Protein AF-A0A7Y2T700-F1 (afdb_monomer)

Foldseek 3Di:
DDDDDPPDDDDDDDDDDDDDDPPLVVCCVVQVLVSLVVVLVVQLVVLVVVLVVLLVVLLVVLLVLLVVQLVVCVVVVNVVSNVLSVVVNVVCVVAVDQDPDDDPPRDPSVVVSSVVSNVSNLVSLLSSLVSNLVSLVVSLVVLVVVLVVCVVVVVVVSSVVSVVVNVVSVVVNVVRPPNDDDDDDDDDDDDDDPPPPDDPDDPQFFAWKDFLVCLFAIAGSVRHGDPQWGKDWFDPFDQDPSSWTWFDQTKIFTGPRQVVLLVLLLVALKKKKKFKWAAQALCAAPFFFAKFQAAFQFAGQKTFTHHRQWTWIQHDFPQCDRNSPVPIKTADGHDHPDIKIKMWIDHAFDTWIDIQLDTDDMDTDHHGSNVPDRGTIMGQAHDPDGRGGGTITRMMIMTSHGDDPVRRSVRGD

Nearest PDB structures (foldseek):
  5hon-assembly2_B  TM=6.346E-01  e=3.283E-08  Geobacillus stearothermophilus
  5vmr-assembly2_B  TM=6.798E-01  e=6.022E-07  Clostridium botulinum
  2np0-assembly1_A  TM=4.272E-01  e=1.694E-09  Clostridium botulinum
  5vmr-assembly1_A  TM=6.389E-01  e=3.675E-07  Clostridium botulinum
  4kbb-assembly2_B  TM=6.461E-01  e=1.164E-06  Clostridium botulinum

Radius of gyration: 25.64 Å; Cα contacts (8 Å, |Δi|>4): 733; chains: 1; bounding box: 63×54×78 Å

Secondary structure (DSSP, 8-state):
---------------------SHHHHHHHH-HHHHHHHHHHHHHHHHHHHHHHHHHHHHHHHHHHHHHHHHHHHHTT-HHHHHHHHHHHHHHHHH----SSPPTT--HHHHHHHHHHHHHHHHHHHHHHHHHHHHHHHHHHHHHHHHHHHHHTT-HHHHHHHHHHHHHHHHHHHHS--SS--PPPPPPPPPPPS--SS---PPPSEEEEEETTSTT--B-TTSSB-TT-EEEEETT-EE-TTS-EEESS-EEEEET-HHHHHHHHHHHS-EEEEEEEEES-S---S-EEEEEEEEETTEEEEEEEEETTEEEEEE--TTTTTTT-TT-EEEEE--TT--EEEEEEEETTEEEEEETTEEE--------STT----EEEESS-SSS--B--EEEEEEEEESSPPPHHHHHHTT-

Solvent-accessible surface area (backbone atoms only — not comparable to full-atom values): 22282 Å² total; per-residue (Å²): 133,83,83,80,76,87,83,79,80,79,82,83,76,81,91,77,82,88,83,86,74,61,74,59,48,56,37,37,71,80,37,50,61,57,38,52,47,54,55,46,56,50,52,49,52,49,49,53,48,54,46,53,54,50,50,54,51,51,50,52,53,49,54,52,50,39,53,54,48,31,55,50,26,57,76,68,69,37,60,71,61,26,52,49,31,50,53,47,50,52,50,31,75,75,61,79,57,78,75,94,67,84,62,93,86,63,49,67,74,50,50,55,52,51,52,53,50,52,53,52,48,52,51,50,52,48,52,42,42,53,50,49,51,53,52,49,51,52,48,47,52,52,45,52,54,49,30,53,50,29,51,76,72,65,39,55,72,61,23,52,54,30,54,54,50,48,54,51,52,50,53,51,58,71,67,49,71,80,86,62,96,69,92,76,80,80,80,82,82,78,86,80,76,90,83,83,83,79,75,98,60,82,74,65,51,40,59,39,33,39,38,26,92,44,63,95,44,43,20,24,57,85,72,40,75,27,85,76,42,48,82,47,62,33,70,77,21,45,72,44,99,82,24,30,40,37,24,73,56,13,37,32,34,50,43,76,39,42,64,61,54,45,53,41,22,41,70,59,34,13,32,24,43,37,42,30,34,31,40,73,52,47,92,33,60,87,52,7,20,47,44,23,34,18,52,37,100,59,37,33,39,33,32,40,23,32,41,43,46,34,33,34,37,24,51,32,24,72,59,14,49,59,46,0,56,56,63,57,31,62,58,53,77,62,53,66,84,40,82,44,23,30,26,43,28,26,38,65,57,43,48,47,39,32,46,66,56,38,81,47,84,51,72,69,50,52,48,37,28,78,76,57,68,89,42,48,41,24,31,16,13,43,69,74,51,89,28,46,21,48,27,38,37,44,32,40,36,38,27,34,34,52,64,54,69,72,61,40,40,62,67,11,100

Mean predicted aligned error: 16.34 Å

Structure (mmCIF, N/CA/C/O backbone):
data_AF-A0A7Y2T700-F1
#
_entry.id   AF-A0A7Y2T700-F1
#
loop_
_atom_site.group_PDB
_atom_site.id
_atom_site.type_symbol
_atom_site.label_atom_id
_atom_site.label_alt_id
_atom_site.label_comp_id
_atom_site.label_asym_id
_atom_site.label_entity_id
_atom_site.label_seq_id
_atom_site.pdbx_PDB_ins_code
_atom_site.Cartn_x
_atom_site.Cartn_y
_atom_site.Cartn_z
_atom_site.occupancy
_atom_site.B_iso_or_equiv
_atom_site.auth_seq_id
_atom_site.auth_comp_id
_atom_site.auth_asym_id
_atom_site.auth_atom_id
_atom_site.pdbx_PDB_model_num
ATOM 1 N N . MET A 1 1 ? 7.015 4.677 -48.691 1.00 35.81 1 MET A N 1
ATOM 2 C CA . MET A 1 1 ? 7.331 3.637 -47.680 1.00 35.81 1 MET A CA 1
ATOM 3 C C . MET A 1 1 ? 6.207 3.612 -46.652 1.00 35.81 1 MET A C 1
ATOM 5 O O . MET A 1 1 ? 5.742 4.673 -46.265 1.00 35.81 1 MET A O 1
ATOM 9 N N . LYS A 1 2 ? 5.695 2.412 -46.355 1.00 31.52 2 LYS A N 1
ATOM 10 C CA . LYS A 1 2 ? 4.358 2.129 -45.800 1.00 31.52 2 LYS A CA 1
ATOM 11 C C . LYS A 1 2 ? 4.128 2.673 -44.376 1.00 31.52 2 LYS A C 1
ATOM 13 O O . LYS A 1 2 ? 5.044 2.692 -43.561 1.00 31.52 2 LYS A O 1
ATOM 18 N N . ASN A 1 3 ? 2.878 3.084 -44.139 1.00 31.02 3 ASN A N 1
ATOM 19 C CA . ASN A 1 3 ? 2.286 3.618 -42.909 1.00 31.02 3 ASN A CA 1
ATOM 20 C C . ASN A 1 3 ? 2.781 2.934 -41.625 1.00 31.02 3 ASN A C 1
ATOM 22 O O . ASN A 1 3 ? 2.636 1.724 -41.468 1.00 31.02 3 ASN A O 1
ATOM 26 N N . ILE A 1 4 ? 3.293 3.735 -40.688 1.00 34.28 4 ILE A N 1
ATOM 27 C CA . ILE A 1 4 ? 3.477 3.329 -39.290 1.00 34.28 4 ILE A CA 1
ATOM 28 C C . ILE A 1 4 ? 2.066 3.279 -38.679 1.00 34.28 4 ILE A C 1
ATOM 30 O O . ILE A 1 4 ? 1.383 4.305 -38.713 1.00 34.28 4 ILE A O 1
ATOM 34 N N . PRO A 1 5 ? 1.579 2.127 -38.188 1.00 32.28 5 PRO A N 1
ATOM 35 C CA . PRO A 1 5 ? 0.228 2.033 -37.650 1.00 32.28 5 PRO A CA 1
ATOM 36 C C . PRO A 1 5 ? 0.067 2.958 -36.435 1.00 32.28 5 PRO A C 1
ATOM 38 O O . PRO A 1 5 ? 0.958 3.049 -35.591 1.00 32.28 5 PRO A O 1
ATOM 41 N N . ASN A 1 6 ? -1.076 3.650 -36.363 1.00 40.41 6 ASN A N 1
ATOM 42 C CA . ASN A 1 6 ? -1.511 4.439 -35.208 1.00 40.41 6 ASN A CA 1
ATOM 43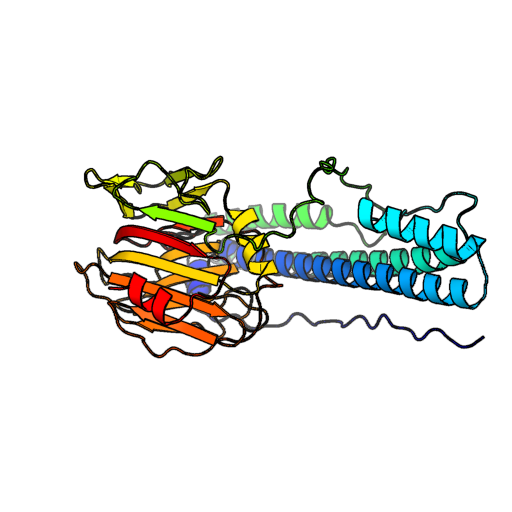 C C . ASN A 1 6 ? -1.571 3.529 -33.967 1.00 40.41 6 ASN A C 1
ATOM 45 O O . ASN A 1 6 ? -2.578 2.873 -33.728 1.00 40.41 6 ASN A O 1
ATOM 49 N N . LEU A 1 7 ? -0.482 3.468 -33.195 1.00 36.38 7 LEU A N 1
ATOM 50 C CA . LEU A 1 7 ? -0.357 2.606 -32.011 1.00 36.38 7 LEU A CA 1
ATOM 51 C C . LEU A 1 7 ? -0.954 3.216 -30.728 1.00 36.38 7 LEU A C 1
ATOM 53 O O . LEU A 1 7 ? -0.954 2.571 -29.683 1.00 36.38 7 LEU A O 1
ATOM 57 N N . PHE A 1 8 ? -1.451 4.453 -30.780 1.00 46.31 8 PHE A N 1
ATOM 58 C CA . PHE A 1 8 ? -1.915 5.194 -29.604 1.00 46.31 8 PHE A CA 1
ATOM 59 C C . PHE A 1 8 ? -3.445 5.207 -29.516 1.00 46.31 8 PHE A C 1
ATOM 61 O O . PHE A 1 8 ? -4.096 6.242 -29.686 1.00 46.31 8 PHE A O 1
ATOM 68 N N . THR A 1 9 ? -4.042 4.046 -29.256 1.00 38.91 9 THR A N 1
ATOM 69 C CA . THR A 1 9 ? -5.476 3.951 -28.954 1.00 38.91 9 THR A CA 1
ATOM 70 C C . THR A 1 9 ? -5.699 4.358 -27.496 1.00 38.91 9 THR A C 1
ATOM 72 O O . THR A 1 9 ? -5.429 3.595 -26.574 1.00 38.91 9 THR A O 1
ATOM 75 N N . PHE A 1 10 ? -6.161 5.590 -27.275 1.00 43.59 10 PHE A N 1
ATOM 76 C CA . PHE A 1 10 ? -6.499 6.097 -25.943 1.00 43.59 10 PHE A CA 1
ATOM 77 C C . PHE A 1 10 ? -7.873 5.572 -25.520 1.00 43.59 10 PHE A C 1
ATOM 79 O O . PHE A 1 10 ? -8.895 5.978 -26.074 1.00 43.59 10 PHE A O 1
ATOM 86 N N . LEU A 1 11 ? -7.894 4.675 -24.535 1.00 33.16 11 LEU A N 1
ATOM 87 C CA . LEU A 1 11 ? -9.120 4.148 -23.944 1.00 33.16 11 LEU A CA 1
ATOM 88 C C . LEU A 1 11 ? -9.760 5.231 -23.056 1.00 33.16 11 LEU A C 1
ATOM 90 O O . LEU A 1 11 ? -9.222 5.582 -22.006 1.00 33.16 11 LEU A O 1
ATOM 94 N N . LEU A 1 12 ? -10.898 5.787 -23.484 1.00 31.33 12 LEU A N 1
ATOM 95 C CA . LEU A 1 12 ? -11.736 6.640 -22.637 1.00 31.33 12 LEU A CA 1
ATOM 96 C C . LEU A 1 12 ? -12.450 5.743 -21.614 1.00 31.33 12 LEU A C 1
ATOM 98 O O . LEU A 1 12 ? -13.404 5.051 -21.966 1.00 31.33 12 LEU A O 1
ATOM 102 N N . LEU A 1 13 ? -12.010 5.746 -20.354 1.00 36.41 13 LEU A N 1
ATOM 103 C CA . LEU A 1 13 ? -12.788 5.136 -19.273 1.00 36.41 13 LEU A CA 1
ATOM 104 C C . LEU A 1 13 ? -13.820 6.141 -18.753 1.00 36.41 13 LEU A C 1
ATOM 106 O O . LEU A 1 13 ? -13.472 7.169 -18.174 1.00 36.41 13 LEU A O 1
ATOM 110 N N . ALA A 1 14 ? -15.102 5.824 -18.937 1.00 30.55 14 ALA A N 1
ATOM 111 C CA . ALA A 1 14 ? -16.186 6.498 -18.241 1.00 30.55 14 ALA A CA 1
ATOM 112 C C . ALA A 1 14 ? -16.151 6.101 -16.756 1.00 30.55 14 ALA A C 1
ATOM 114 O O . ALA A 1 14 ? -16.316 4.932 -16.401 1.00 30.55 14 ALA A O 1
ATOM 115 N N . LEU A 1 15 ? -15.910 7.084 -15.888 1.00 33.97 15 LEU A N 1
ATOM 116 C CA . LEU A 1 15 ? -15.846 6.901 -14.443 1.00 33.97 15 LEU A CA 1
ATOM 117 C C . LEU A 1 15 ? -17.272 6.770 -13.886 1.00 33.97 15 LEU A C 1
ATOM 119 O O . LEU A 1 15 ? -17.917 7.764 -13.561 1.00 33.97 15 LEU A O 1
ATOM 123 N N . SER A 1 16 ? -17.782 5.546 -13.771 1.00 33.31 16 SER A N 1
ATOM 124 C CA . SER A 1 16 ? -18.949 5.281 -12.928 1.00 33.31 16 SER A CA 1
ATOM 125 C C . SER A 1 16 ? -18.706 4.039 -12.081 1.00 33.31 16 SER A C 1
ATOM 127 O O . SER A 1 16 ? -18.422 2.962 -12.599 1.00 33.31 16 SER A O 1
ATOM 129 N N . MET A 1 17 ? -18.791 4.194 -10.759 1.00 37.47 17 MET A N 1
ATOM 130 C CA . MET A 1 17 ? -19.026 3.067 -9.868 1.00 37.47 17 MET A CA 1
ATOM 131 C C . MET A 1 17 ? -19.731 3.517 -8.590 1.00 37.47 17 MET A C 1
ATOM 133 O O . MET A 1 17 ? -19.408 4.542 -7.988 1.00 37.47 17 MET A O 1
ATOM 137 N N . VAL A 1 18 ? -20.718 2.704 -8.232 1.00 34.34 18 VAL A N 1
ATOM 138 C CA . VAL A 1 18 ? -21.601 2.783 -7.071 1.00 34.34 18 VAL A CA 1
ATOM 139 C C . VAL A 1 18 ? -20.804 2.521 -5.791 1.00 34.34 18 VAL A C 1
ATOM 141 O O . VAL A 1 18 ? -20.064 1.540 -5.703 1.00 34.34 18 VAL A O 1
ATOM 144 N N . LEU A 1 19 ? -20.962 3.402 -4.800 1.00 34.34 19 LEU A N 1
ATOM 145 C CA . LEU A 1 19 ? -20.455 3.215 -3.442 1.00 34.34 19 LEU A CA 1
ATOM 146 C C . LEU A 1 19 ? -21.444 2.383 -2.613 1.00 34.34 19 LEU A C 1
ATOM 148 O O . LEU A 1 19 ? -22.626 2.700 -2.552 1.00 34.34 19 LEU A O 1
ATOM 152 N N . THR A 1 20 ? -20.941 1.381 -1.899 1.00 38.50 20 THR A N 1
ATOM 153 C CA . THR A 1 20 ? -21.621 0.725 -0.767 1.00 38.50 20 THR A CA 1
ATOM 154 C C . THR A 1 20 ? -20.822 1.067 0.498 1.00 38.50 20 THR A C 1
ATOM 156 O O . THR A 1 20 ? -19.617 0.836 0.512 1.00 38.50 20 THR A O 1
ATOM 159 N N . GLY A 1 21 ? -21.344 1.615 1.596 1.00 43.59 21 GLY A N 1
ATOM 160 C CA . GLY A 1 21 ? -22.719 1.990 1.935 1.00 43.59 21 GLY A CA 1
ATOM 161 C C . GLY A 1 21 ? -22.919 2.276 3.437 1.00 43.59 21 GLY A C 1
ATOM 162 O O . GLY A 1 21 ? -23.904 2.911 3.775 1.00 43.59 21 GLY A O 1
ATOM 163 N N . LEU A 1 22 ? -22.003 1.883 4.341 1.00 34.09 22 LEU A N 1
ATOM 164 C CA . LEU A 1 22 ? -22.206 2.096 5.791 1.00 34.09 22 LEU A CA 1
ATOM 165 C C . LEU A 1 22 ? -21.377 3.246 6.405 1.00 34.09 22 LEU A C 1
ATOM 167 O O . LEU A 1 22 ? -21.956 4.168 6.963 1.00 34.09 22 LEU A O 1
ATOM 171 N N . SER A 1 23 ? -20.048 3.284 6.245 1.00 43.03 23 SER A N 1
ATOM 172 C CA . SER A 1 23 ? -19.203 4.322 6.889 1.00 43.03 23 SER A CA 1
ATOM 173 C C . SER A 1 23 ? -19.401 5.738 6.328 1.00 43.03 23 SER A C 1
ATOM 175 O O . SER A 1 23 ? -19.264 6.718 7.060 1.00 43.03 23 SER A O 1
ATOM 177 N N . LEU A 1 24 ? -19.721 5.850 5.036 1.00 45.06 24 LEU A N 1
ATOM 178 C CA . LEU A 1 24 ? -20.054 7.127 4.401 1.00 45.06 24 LEU A CA 1
ATOM 179 C C . LEU A 1 24 ? -21.481 7.576 4.703 1.00 45.06 24 LEU A C 1
ATOM 181 O O . LEU A 1 24 ? -21.748 8.765 4.641 1.00 45.06 24 LEU A O 1
ATOM 185 N N . ALA A 1 25 ? -22.388 6.656 5.040 1.00 43.06 25 ALA A N 1
ATOM 186 C CA . ALA A 1 25 ? -23.742 7.011 5.453 1.00 43.06 25 ALA A CA 1
ATOM 187 C C . ALA A 1 25 ? -23.743 7.619 6.864 1.00 43.06 25 ALA A C 1
ATOM 189 O O . ALA A 1 25 ? -24.426 8.608 7.099 1.00 43.06 25 ALA A O 1
ATOM 190 N N . GLU A 1 26 ? -22.916 7.090 7.768 1.00 37.22 26 GLU A N 1
ATOM 191 C CA . GLU A 1 26 ? -22.777 7.578 9.145 1.00 37.22 26 GLU A CA 1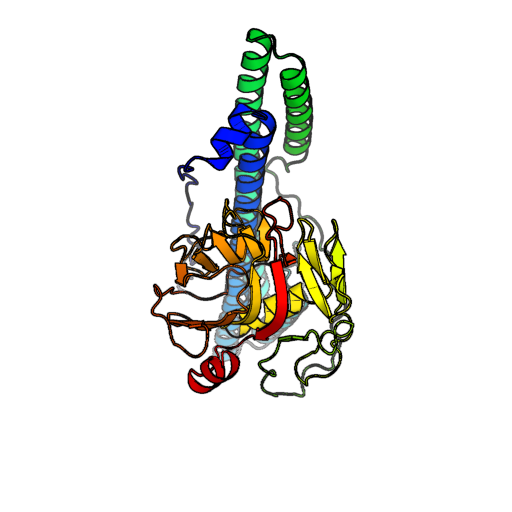
ATOM 192 C C . GLU A 1 26 ? -22.052 8.936 9.211 1.00 37.22 26 GLU A C 1
ATOM 194 O O . GLU A 1 26 ? -22.538 9.881 9.830 1.00 37.22 26 GLU A O 1
ATOM 199 N N . THR A 1 27 ? -20.954 9.102 8.462 1.00 50.44 27 THR A N 1
ATOM 200 C CA . THR A 1 27 ? -20.327 10.426 8.276 1.00 50.44 27 THR A CA 1
ATOM 201 C C . THR A 1 27 ? -21.212 11.385 7.483 1.00 50.44 27 THR A C 1
ATOM 203 O O . THR A 1 27 ? -21.202 12.572 7.783 1.00 50.44 27 THR A O 1
ATOM 206 N N . ALA A 1 28 ? -22.021 10.927 6.520 1.00 57.72 28 ALA A N 1
ATOM 207 C CA . ALA A 1 28 ? -22.990 11.794 5.843 1.00 57.72 28 ALA A CA 1
ATOM 208 C C . ALA A 1 28 ? -24.156 12.219 6.748 1.00 57.72 28 ALA A C 1
ATOM 210 O O . ALA A 1 28 ? -24.723 13.283 6.513 1.00 57.72 28 ALA A O 1
ATOM 211 N N . ALA A 1 29 ? -24.501 11.422 7.763 1.00 59.28 29 ALA A N 1
ATOM 212 C CA . ALA A 1 29 ? -25.548 11.744 8.726 1.00 59.28 29 ALA A CA 1
ATOM 213 C C . ALA A 1 29 ? -25.114 12.835 9.720 1.00 59.28 29 ALA A C 1
ATOM 215 O O . ALA A 1 29 ? -25.907 13.720 10.020 1.00 59.28 29 ALA A O 1
ATOM 216 N N . TYR A 1 30 ? -23.857 12.814 10.184 1.00 56.41 30 TYR A N 1
ATOM 217 C CA . TYR A 1 30 ? -23.351 13.775 11.181 1.00 56.41 30 TYR A CA 1
ATOM 218 C C . TYR A 1 30 ? -22.482 14.903 10.597 1.00 56.41 30 TYR A C 1
ATOM 220 O O . TYR A 1 30 ? -22.437 16.005 11.142 1.00 56.41 30 TYR A O 1
ATOM 228 N N . HIS A 1 31 ? -21.784 14.650 9.487 1.00 66.00 31 HIS A N 1
ATOM 229 C CA . HIS A 1 31 ? -20.853 15.575 8.829 1.00 66.00 31 HIS A CA 1
ATOM 230 C C . HIS A 1 31 ? -20.981 15.517 7.288 1.00 66.00 31 HIS A C 1
ATOM 232 O O . HIS A 1 31 ? -20.025 15.176 6.579 1.00 66.00 31 HIS A O 1
ATOM 238 N N . PRO A 1 32 ? -22.143 15.893 6.723 1.00 71.50 32 PRO A N 1
ATOM 239 C CA . PRO A 1 32 ? -22.455 15.748 5.299 1.00 71.50 32 PRO A CA 1
ATOM 240 C C . PRO A 1 32 ? -21.469 16.455 4.357 1.00 71.50 32 PRO A C 1
ATOM 242 O O . PRO A 1 32 ? -21.209 15.967 3.257 1.00 71.50 32 PRO A O 1
ATOM 245 N N . ALA A 1 33 ? -20.874 17.577 4.770 1.00 70.25 33 ALA A N 1
ATOM 246 C CA . ALA A 1 33 ? -19.853 18.265 3.975 1.00 70.25 33 ALA A CA 1
ATOM 247 C C . ALA A 1 33 ? -18.531 17.478 3.903 1.00 70.25 33 ALA A C 1
ATOM 249 O O . ALA A 1 33 ? -17.897 17.426 2.848 1.00 70.25 33 ALA A O 1
ATOM 250 N N . GLN A 1 34 ? -18.146 16.835 5.008 1.00 69.25 34 GLN A N 1
ATOM 251 C CA . GLN A 1 34 ? -16.917 16.052 5.119 1.00 69.25 34 GLN A CA 1
ATOM 252 C C . GLN A 1 34 ? -17.005 14.772 4.278 1.00 69.25 34 GLN A C 1
ATOM 254 O O . GLN A 1 34 ? -16.110 14.503 3.482 1.00 69.25 34 GLN A O 1
ATOM 259 N N . ALA A 1 35 ? -18.127 14.050 4.348 1.00 65.50 35 ALA A N 1
ATOM 260 C CA . ALA A 1 35 ? -18.344 12.856 3.528 1.00 65.50 35 ALA A CA 1
ATOM 261 C C . ALA A 1 35 ? -18.262 13.161 2.017 1.00 65.50 35 ALA A C 1
ATOM 263 O O . ALA A 1 35 ? -17.646 12.425 1.245 1.00 65.50 35 ALA A O 1
ATOM 264 N N . ARG A 1 36 ? -18.837 14.290 1.573 1.00 79.69 36 ARG A N 1
ATOM 265 C CA . ARG A 1 36 ? -18.756 14.726 0.166 1.00 79.69 36 ARG A CA 1
ATOM 266 C C . ARG A 1 36 ? -17.341 15.104 -0.247 1.00 79.69 36 ARG A C 1
ATOM 268 O O . ARG A 1 36 ? -16.932 14.794 -1.365 1.00 79.69 36 ARG A O 1
ATOM 275 N N . LYS A 1 37 ? -16.600 15.755 0.650 1.00 74.31 37 LYS A N 1
ATOM 276 C CA . LYS A 1 37 ? -15.197 16.108 0.436 1.00 74.31 37 LYS A CA 1
ATOM 277 C C . LYS A 1 37 ? -14.329 14.874 0.221 1.00 74.31 37 LYS A C 1
ATOM 279 O O . LYS A 1 37 ? -13.568 14.830 -0.737 1.00 74.31 37 LYS A O 1
ATOM 284 N N . GLU A 1 38 ? -14.488 13.854 1.054 1.00 66.00 38 GLU A N 1
ATOM 285 C CA . GLU A 1 38 ? -13.719 12.609 0.948 1.00 66.00 38 GLU A CA 1
ATOM 286 C C . GLU A 1 38 ? -13.964 11.894 -0.387 1.00 66.00 38 GLU A C 1
ATOM 288 O O . GLU A 1 38 ? -13.022 11.436 -1.037 1.00 66.00 38 GLU A O 1
ATOM 293 N N . ILE A 1 39 ? -15.218 11.862 -0.852 1.00 68.94 39 ILE A N 1
ATOM 294 C CA . ILE A 1 39 ? -15.564 11.311 -2.170 1.00 68.94 39 ILE A CA 1
ATOM 295 C C . ILE A 1 39 ? -14.919 12.134 -3.294 1.00 68.94 39 ILE A C 1
ATOM 297 O O . ILE A 1 39 ? -14.407 11.569 -4.263 1.00 68.94 39 ILE A O 1
ATOM 301 N N . TYR A 1 40 ? -14.939 13.461 -3.183 1.00 74.75 40 TYR A N 1
ATOM 302 C CA . TYR A 1 40 ? -14.322 14.351 -4.161 1.00 74.75 40 TYR A CA 1
ATOM 303 C C . TYR A 1 40 ? -12.798 14.165 -4.235 1.00 74.75 40 TYR A C 1
ATOM 305 O O . TYR A 1 40 ? -12.261 13.948 -5.323 1.00 74.75 40 TYR A O 1
ATOM 313 N N . GLU A 1 41 ? -12.106 14.164 -3.094 1.00 68.62 41 GLU A N 1
ATOM 314 C CA . GLU A 1 41 ? -10.655 13.958 -3.014 1.00 68.62 41 GLU A CA 1
ATOM 315 C C . GLU A 1 41 ? -10.239 12.579 -3.551 1.00 68.62 41 GLU A C 1
ATOM 317 O O . GLU A 1 41 ? -9.228 12.466 -4.253 1.00 68.62 41 GLU A O 1
ATOM 322 N N . LEU A 1 42 ? -11.047 11.539 -3.306 1.00 60.31 42 LEU A N 1
ATOM 323 C CA . LEU A 1 42 ? -10.851 10.209 -3.888 1.00 60.31 42 LEU A CA 1
ATOM 324 C C . LEU A 1 42 ? -10.889 10.264 -5.421 1.00 60.31 42 LEU A C 1
ATOM 326 O O . LEU A 1 42 ? -9.994 9.734 -6.080 1.00 60.31 42 LEU A O 1
ATOM 330 N N . ARG A 1 43 ? -11.906 10.916 -5.999 1.00 66.19 43 ARG A N 1
ATOM 331 C CA . ARG A 1 43 ? -12.065 11.011 -7.459 1.00 66.19 43 ARG A CA 1
ATOM 332 C C . ARG A 1 43 ? -10.957 11.842 -8.107 1.00 66.19 43 ARG A C 1
ATOM 334 O O . ARG A 1 43 ? -10.475 11.469 -9.174 1.00 66.19 43 ARG A O 1
ATOM 341 N N . ILE A 1 44 ? -10.518 12.924 -7.460 1.00 72.56 44 ILE A N 1
ATOM 342 C CA . ILE A 1 44 ? -9.364 13.717 -7.909 1.00 72.56 44 ILE A CA 1
ATOM 343 C C . ILE A 1 44 ? -8.089 12.865 -7.903 1.00 72.56 44 ILE A C 1
ATOM 345 O O . ILE A 1 44 ? -7.392 12.794 -8.912 1.00 72.56 44 ILE A O 1
ATOM 349 N N . THR A 1 45 ? -7.836 12.134 -6.816 1.00 57.19 45 THR A N 1
ATOM 350 C CA . THR A 1 45 ? -6.671 11.241 -6.697 1.00 57.19 45 THR A CA 1
ATOM 351 C C . THR A 1 45 ? -6.686 10.126 -7.750 1.00 57.19 45 THR A C 1
ATOM 353 O O . THR A 1 45 ? -5.641 9.756 -8.289 1.00 57.19 45 THR A O 1
ATOM 356 N N . GLN A 1 46 ? -7.863 9.580 -8.072 1.00 57.69 46 GLN A N 1
ATOM 357 C CA . GLN A 1 46 ? -8.025 8.597 -9.148 1.00 57.69 46 GLN A CA 1
ATOM 358 C C . GLN A 1 46 ? -7.700 9.199 -10.519 1.00 57.69 46 GLN A C 1
ATOM 360 O O . GLN A 1 46 ? -6.964 8.582 -11.287 1.00 57.69 46 GLN A O 1
ATOM 365 N N . ALA A 1 47 ? -8.195 10.405 -10.810 1.00 62.50 47 ALA A N 1
ATOM 366 C CA . ALA A 1 47 ? -7.885 11.109 -12.053 1.00 62.50 47 ALA A CA 1
ATOM 367 C C . ALA A 1 47 ? -6.377 11.394 -12.194 1.00 62.50 47 ALA A C 1
ATOM 369 O O . ALA A 1 47 ? -5.813 11.175 -13.266 1.00 62.50 47 ALA A O 1
ATOM 370 N N . ASP A 1 48 ? -5.708 11.799 -11.109 1.00 61.56 48 ASP A N 1
ATOM 371 C CA . ASP A 1 48 ? -4.252 11.992 -11.082 1.00 61.56 48 ASP A CA 1
ATOM 372 C C . ASP A 1 48 ? -3.480 10.683 -11.291 1.00 61.56 48 ASP A C 1
ATOM 374 O O . ASP A 1 48 ? -2.478 10.660 -12.004 1.00 61.56 48 ASP A O 1
ATOM 378 N N . SER A 1 49 ? -3.955 9.574 -10.716 1.00 55.25 49 SER A N 1
ATOM 379 C CA . SER A 1 49 ? -3.335 8.259 -10.911 1.00 55.25 49 SER A CA 1
ATOM 380 C C . SER A 1 49 ? -3.433 7.786 -12.356 1.00 55.25 49 SER A C 1
ATOM 382 O O . SER A 1 49 ? -2.440 7.323 -12.903 1.00 55.25 49 SER A O 1
ATOM 384 N N . LEU A 1 50 ? -4.609 7.920 -12.976 1.00 62.12 50 LEU A N 1
ATOM 385 C CA . LEU A 1 50 ? -4.811 7.539 -14.376 1.00 62.12 50 LEU A CA 1
ATOM 386 C C . LEU A 1 50 ? -3.896 8.342 -15.302 1.00 62.12 50 LEU A C 1
ATOM 388 O O . LEU A 1 50 ? -3.346 7.798 -16.255 1.00 62.12 50 LEU A O 1
ATOM 392 N N . TYR A 1 51 ? -3.704 9.625 -15.003 1.00 72.75 51 TYR A N 1
ATOM 393 C CA . TYR A 1 51 ? -2.760 10.462 -15.727 1.00 72.75 51 TYR A CA 1
ATOM 394 C C . TYR A 1 51 ? -1.306 9.996 -15.550 1.00 72.75 51 TYR A C 1
ATOM 396 O O . TYR A 1 51 ? -0.582 9.879 -16.538 1.00 72.75 51 TYR A O 1
ATOM 404 N N . ALA A 1 52 ? -0.878 9.680 -14.324 1.00 55.69 52 ALA A N 1
ATOM 405 C CA . ALA A 1 52 ? 0.467 9.160 -14.074 1.00 55.69 52 ALA A CA 1
ATOM 406 C C . ALA A 1 52 ? 0.721 7.833 -14.818 1.00 55.69 52 ALA A C 1
ATOM 408 O O . ALA A 1 52 ? 1.755 7.689 -15.472 1.00 55.69 52 ALA A O 1
ATOM 409 N N . ASP A 1 53 ? -0.250 6.913 -14.807 1.00 60.00 53 ASP A N 1
ATOM 410 C CA . ASP A 1 53 ? -0.172 5.641 -15.535 1.00 60.00 53 ASP A CA 1
ATOM 411 C C . ASP A 1 53 ? -0.060 5.871 -17.055 1.00 60.00 53 ASP A C 1
ATOM 413 O O . ASP A 1 53 ? 0.734 5.219 -17.740 1.00 60.00 53 ASP A O 1
ATOM 417 N N . GLN A 1 54 ? -0.815 6.837 -17.596 1.00 71.62 54 GLN A N 1
ATOM 418 C CA . GLN A 1 54 ? -0.716 7.236 -19.003 1.00 71.62 54 GLN A CA 1
ATOM 419 C C . GLN A 1 54 ? 0.679 7.771 -19.354 1.00 71.62 54 GLN A C 1
ATOM 421 O O . GLN A 1 54 ? 1.200 7.431 -20.418 1.00 71.62 54 GLN A O 1
ATOM 426 N N . LEU A 1 55 ? 1.304 8.568 -18.480 1.00 71.62 55 LEU A N 1
ATOM 427 C CA . LEU A 1 55 ? 2.662 9.072 -18.705 1.00 71.62 55 LEU A CA 1
ATOM 428 C C . LEU A 1 55 ? 3.714 7.958 -18.668 1.00 71.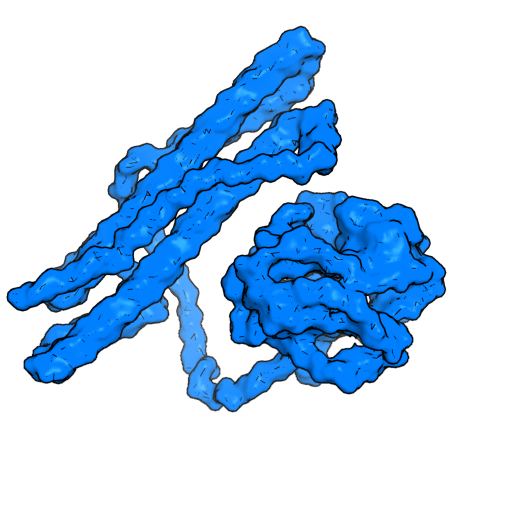62 55 LEU A C 1
ATOM 430 O O . LEU A 1 55 ? 4.636 7.971 -19.483 1.00 71.62 55 LEU A O 1
ATOM 434 N N . GLU A 1 56 ? 3.571 6.976 -17.777 1.00 64.94 56 GLU A N 1
ATOM 435 C CA . GLU A 1 56 ? 4.486 5.831 -17.700 1.00 64.94 56 GLU A CA 1
ATOM 436 C C . GLU A 1 56 ? 4.377 4.933 -18.943 1.00 64.94 56 GLU A C 1
ATOM 438 O O . GLU A 1 56 ? 5.381 4.464 -19.488 1.00 64.94 56 GLU A O 1
ATOM 443 N N . VAL A 1 57 ? 3.155 4.695 -19.429 1.00 71.44 57 VAL A N 1
ATOM 444 C CA . VAL A 1 57 ? 2.931 3.984 -20.697 1.00 71.44 57 VAL A CA 1
ATOM 445 C C . VAL A 1 57 ? 3.543 4.764 -21.859 1.00 71.44 57 VAL A C 1
ATOM 447 O O . VAL A 1 57 ? 4.262 4.180 -22.670 1.00 71.44 57 VAL A O 1
ATOM 450 N N . LEU A 1 58 ? 3.326 6.080 -21.906 1.00 76.94 58 LEU A N 1
ATOM 451 C CA . LEU A 1 58 ? 3.870 6.945 -22.948 1.00 76.94 58 LEU A CA 1
ATOM 452 C C . LEU A 1 58 ? 5.410 6.959 -22.943 1.00 76.94 58 LEU A C 1
ATOM 454 O O . LEU A 1 58 ? 6.022 6.902 -24.009 1.00 76.94 58 LEU A O 1
ATOM 458 N N . ALA A 1 59 ? 6.043 6.982 -21.767 1.00 73.56 59 ALA A N 1
ATOM 459 C CA . ALA A 1 59 ? 7.496 6.886 -21.623 1.00 73.56 59 ALA A CA 1
ATOM 460 C C . ALA A 1 59 ? 8.036 5.551 -22.156 1.00 73.56 59 ALA A C 1
ATOM 462 O O . ALA A 1 59 ? 8.966 5.540 -22.960 1.00 73.56 59 ALA A O 1
ATOM 463 N N . ARG A 1 60 ? 7.405 4.424 -21.800 1.00 74.38 60 ARG A N 1
ATOM 464 C CA . ARG A 1 60 ? 7.787 3.098 -22.318 1.00 74.38 60 ARG A CA 1
ATOM 465 C C . ARG A 1 60 ? 7.630 2.996 -23.832 1.00 74.38 60 ARG A C 1
ATOM 467 O O . ARG A 1 60 ? 8.497 2.448 -24.509 1.00 74.38 60 ARG A O 1
ATOM 474 N N . GLN A 1 61 ? 6.541 3.543 -24.369 1.00 78.56 61 GLN A N 1
ATOM 475 C CA . GLN A 1 61 ? 6.305 3.595 -25.811 1.00 78.56 61 GLN A CA 1
ATOM 476 C C . GLN A 1 61 ? 7.357 4.448 -26.526 1.00 78.56 61 GLN A C 1
ATOM 478 O O . GLN A 1 61 ? 7.796 4.081 -27.613 1.00 78.56 61 GLN A O 1
ATOM 483 N N . TYR A 1 62 ? 7.802 5.545 -25.910 1.00 89.50 62 TYR A N 1
ATOM 484 C CA . TYR A 1 62 ? 8.863 6.391 -26.449 1.00 89.50 62 TYR A CA 1
ATOM 485 C C . TYR A 1 62 ? 10.208 5.666 -26.520 1.00 89.50 62 TYR A C 1
ATOM 487 O O . TYR A 1 62 ? 10.809 5.617 -27.592 1.00 89.50 62 TYR A O 1
ATOM 495 N N . THR A 1 63 ? 10.637 5.035 -25.423 1.00 81.69 63 THR A N 1
ATOM 496 C CA . THR A 1 63 ? 11.868 4.229 -25.377 1.00 81.69 63 THR A CA 1
ATOM 497 C C . THR A 1 63 ? 11.822 3.095 -26.403 1.00 81.69 63 THR A C 1
ATOM 499 O O . THR A 1 63 ? 12.741 2.950 -27.203 1.00 81.69 63 THR A O 1
ATOM 502 N N . SER A 1 64 ? 10.708 2.360 -26.478 1.00 81.06 64 SER A N 1
ATOM 503 C CA . SER A 1 64 ? 10.533 1.285 -27.464 1.00 81.06 64 SER A CA 1
ATOM 504 C C . SER A 1 64 ? 10.578 1.794 -28.912 1.00 81.06 64 SER A C 1
ATOM 506 O O . SER A 1 64 ? 11.170 1.149 -29.780 1.00 81.06 64 SER A O 1
ATOM 508 N N . ALA A 1 65 ? 9.997 2.965 -29.188 1.00 87.06 65 ALA A N 1
ATOM 509 C CA . ALA A 1 65 ? 10.048 3.577 -30.511 1.00 87.06 65 ALA A CA 1
ATOM 510 C C . ALA A 1 65 ? 11.464 4.052 -30.880 1.00 87.06 65 ALA A C 1
ATOM 512 O O . ALA A 1 65 ? 11.862 3.923 -32.041 1.00 87.06 65 ALA A O 1
ATOM 513 N N . LEU A 1 66 ? 12.233 4.562 -29.912 1.00 91.00 66 LEU A N 1
ATOM 514 C CA . LEU A 1 66 ? 13.648 4.894 -30.091 1.00 91.00 66 LEU A CA 1
ATOM 515 C C . LEU A 1 66 ? 14.470 3.637 -30.404 1.00 91.00 66 LEU A C 1
ATOM 517 O O . LEU A 1 66 ? 15.171 3.625 -31.413 1.00 91.00 66 LEU A O 1
ATOM 521 N N . ASP A 1 67 ? 14.323 2.561 -29.628 1.00 89.75 67 ASP A N 1
ATOM 522 C CA . ASP A 1 67 ? 15.031 1.291 -29.859 1.00 89.75 67 ASP A CA 1
ATOM 523 C C . ASP A 1 67 ? 14.710 0.690 -31.234 1.00 89.75 67 ASP A C 1
ATOM 525 O O . ASP A 1 67 ? 15.610 0.325 -31.997 1.00 89.75 67 ASP A O 1
ATOM 529 N N . GLY A 1 68 ? 13.425 0.644 -31.600 1.00 88.19 68 GLY A N 1
ATOM 530 C CA . GLY A 1 68 ? 12.991 0.154 -32.909 1.00 88.19 68 GLY A CA 1
ATOM 531 C C . GLY A 1 68 ? 13.528 1.005 -34.063 1.00 88.19 68 GLY A C 1
ATOM 532 O O . GLY A 1 68 ? 13.949 0.473 -35.093 1.00 88.19 68 GLY A O 1
ATOM 533 N N . THR A 1 69 ? 13.575 2.328 -33.882 1.00 95.56 69 THR A N 1
ATOM 534 C CA . THR A 1 69 ? 14.149 3.247 -34.873 1.00 95.56 69 THR A CA 1
ATOM 535 C C . THR A 1 69 ? 15.662 3.059 -34.986 1.00 95.56 69 THR A C 1
ATOM 537 O O . THR A 1 69 ? 16.178 3.005 -36.099 1.00 95.56 69 THR A O 1
ATOM 540 N N . ALA A 1 70 ? 16.377 2.889 -33.872 1.00 93.50 70 ALA A N 1
ATOM 541 C CA . ALA A 1 70 ? 17.809 2.601 -33.875 1.00 93.50 70 ALA A CA 1
ATOM 542 C C . ALA A 1 70 ? 18.118 1.297 -34.630 1.00 93.50 70 ALA A C 1
ATOM 544 O O . ALA A 1 70 ? 18.975 1.287 -35.514 1.00 93.50 70 ALA A O 1
ATOM 545 N N . ALA A 1 71 ? 17.378 0.218 -34.357 1.00 93.19 71 ALA A N 1
ATOM 546 C CA . ALA A 1 71 ? 17.550 -1.059 -35.049 1.00 93.19 71 ALA A CA 1
ATOM 547 C C . ALA A 1 71 ? 17.313 -0.941 -36.568 1.00 93.19 71 ALA A C 1
ATOM 549 O O . ALA A 1 71 ? 18.068 -1.504 -37.366 1.00 93.19 71 ALA A O 1
ATOM 550 N N . LEU A 1 72 ? 16.298 -0.172 -36.980 1.00 95.12 72 LEU A N 1
ATOM 551 C CA . LEU A 1 72 ? 16.014 0.091 -38.392 1.00 95.12 72 LEU A CA 1
ATOM 552 C C . LEU A 1 72 ? 17.162 0.849 -39.073 1.00 95.12 72 LEU A C 1
ATOM 554 O O . LEU A 1 72 ? 17.618 0.433 -40.138 1.00 95.12 72 LEU A O 1
ATOM 558 N N . LEU A 1 73 ? 17.637 1.933 -38.454 1.00 96.25 73 LEU A N 1
ATOM 559 C CA . LEU A 1 73 ? 18.721 2.766 -38.985 1.00 96.25 73 LEU A CA 1
ATOM 560 C C . LEU A 1 73 ? 20.031 1.979 -39.087 1.00 96.25 73 LEU A C 1
ATOM 562 O O . LEU A 1 73 ? 20.735 2.085 -40.089 1.00 96.25 73 LEU A O 1
ATOM 566 N N . GLN A 1 74 ? 20.318 1.126 -38.099 1.00 95.56 74 GLN A N 1
ATOM 567 C CA . GLN A 1 74 ? 21.466 0.224 -38.127 1.00 95.56 74 GLN A CA 1
ATOM 568 C C . GLN A 1 74 ? 21.385 -0.755 -39.305 1.00 95.56 74 GLN A C 1
ATOM 570 O O . GLN A 1 74 ? 22.352 -0.893 -40.050 1.00 95.56 74 GLN A O 1
ATOM 575 N N . LYS A 1 75 ? 20.226 -1.391 -39.521 1.00 96.31 75 LYS A N 1
ATOM 576 C CA . LYS A 1 75 ? 20.013 -2.303 -40.658 1.00 96.31 75 LYS A CA 1
ATOM 577 C C . LYS A 1 75 ? 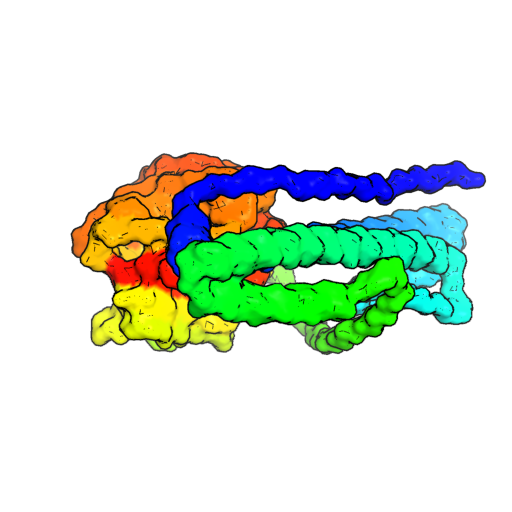20.168 -1.600 -42.013 1.00 96.31 75 LYS A C 1
ATOM 579 O O . LYS A 1 75 ? 20.564 -2.233 -42.985 1.00 96.31 75 LYS A O 1
ATOM 584 N N . GLN A 1 76 ? 19.841 -0.312 -42.078 1.00 96.50 76 GLN A N 1
ATOM 585 C CA . GLN A 1 76 ? 19.940 0.511 -43.286 1.00 96.50 76 GLN A CA 1
ATOM 586 C C . GLN A 1 76 ? 21.314 1.178 -43.468 1.00 96.50 76 GLN A C 1
ATOM 588 O O . GLN A 1 76 ? 21.504 1.886 -44.452 1.00 96.50 76 GLN A O 1
ATOM 593 N N . GLY A 1 77 ? 22.260 0.991 -42.540 1.00 96.00 77 GLY A N 1
ATOM 594 C CA . GLY A 1 77 ? 23.579 1.630 -42.601 1.00 96.00 77 GLY A CA 1
ATOM 595 C C . GLY A 1 77 ? 23.559 3.150 -42.376 1.00 96.00 77 GLY A C 1
ATOM 596 O O . GLY A 1 77 ? 24.499 3.839 -42.760 1.00 96.00 77 GLY A O 1
ATOM 597 N N . GLN A 1 78 ? 22.506 3.698 -41.762 1.00 96.81 78 GLN A N 1
ATOM 598 C CA . GLN A 1 78 ? 22.349 5.140 -41.535 1.00 96.81 78 GLN A CA 1
ATOM 599 C C . GLN A 1 78 ? 22.990 5.571 -40.205 1.00 96.81 78 GLN A C 1
ATOM 601 O O . GLN A 1 78 ? 22.307 5.716 -39.187 1.00 96.81 78 GLN A O 1
ATOM 606 N N . LEU A 1 79 ? 24.313 5.769 -40.219 1.00 94.44 79 LEU A N 1
ATOM 607 C CA . LEU A 1 79 ? 25.126 6.040 -39.023 1.00 94.44 79 LEU A CA 1
ATOM 608 C C . LEU A 1 79 ? 24.699 7.304 -38.257 1.00 94.44 79 LEU A C 1
ATOM 610 O O . LEU A 1 79 ? 24.456 7.223 -37.055 1.00 94.44 79 LEU A O 1
ATOM 614 N N . GLU A 1 80 ? 24.552 8.441 -38.939 1.00 95.88 80 GLU A N 1
ATOM 615 C CA . GLU A 1 80 ? 24.197 9.724 -38.305 1.00 95.88 80 GLU A CA 1
ATOM 616 C C . GLU A 1 80 ? 22.867 9.647 -37.544 1.00 95.88 80 GLU A C 1
ATOM 618 O O . GLU A 1 80 ? 22.757 10.038 -36.378 1.00 95.88 80 GLU A O 1
ATOM 623 N N . GLY A 1 81 ? 21.852 9.047 -38.170 1.00 94.50 81 GLY A N 1
ATOM 624 C CA . GLY A 1 81 ? 20.561 8.837 -37.527 1.00 94.50 81 GLY A CA 1
ATOM 625 C C . GLY A 1 81 ? 20.650 7.892 -36.328 1.00 94.50 81 GLY A C 1
ATOM 626 O O . GLY A 1 81 ? 19.999 8.134 -35.311 1.00 94.50 81 GLY A O 1
ATOM 627 N N . LEU A 1 82 ? 21.443 6.820 -36.433 1.00 97.12 82 LEU A N 1
ATOM 628 C CA . LEU A 1 82 ? 21.639 5.856 -35.350 1.00 97.12 82 LEU A CA 1
ATOM 629 C C . LEU A 1 82 ? 22.288 6.513 -34.125 1.00 97.12 82 LEU A C 1
ATOM 631 O O . LEU A 1 82 ? 21.819 6.304 -33.003 1.00 97.12 82 LEU A O 1
ATOM 635 N N . LEU A 1 83 ? 23.335 7.317 -34.332 1.00 96.25 83 LEU A N 1
ATOM 636 C CA . LEU A 1 83 ? 24.009 8.051 -33.260 1.00 96.25 83 LEU A CA 1
ATOM 637 C C . LEU A 1 83 ? 23.052 9.033 -32.578 1.00 96.25 83 LEU A C 1
ATOM 639 O O . LEU A 1 83 ? 22.966 9.045 -31.349 1.00 96.25 83 LEU A O 1
ATOM 643 N N . ALA A 1 84 ? 22.268 9.782 -33.358 1.00 96.50 84 ALA A N 1
ATOM 644 C CA . ALA A 1 84 ? 21.292 10.725 -32.819 1.00 96.50 84 ALA A CA 1
ATOM 645 C C . ALA A 1 84 ? 20.202 10.039 -31.974 1.00 96.50 84 ALA A C 1
ATOM 647 O O . ALA A 1 84 ? 19.862 10.517 -30.892 1.00 96.50 84 ALA A O 1
ATOM 648 N N . VAL A 1 85 ? 19.668 8.899 -32.431 1.00 95.94 85 VAL A N 1
ATOM 649 C CA . VAL A 1 85 ? 18.645 8.145 -31.685 1.00 95.94 85 VAL A CA 1
ATOM 650 C C . VAL A 1 85 ? 19.221 7.528 -30.408 1.00 95.94 85 VAL A C 1
ATOM 652 O O . VAL A 1 85 ? 18.572 7.588 -29.366 1.00 95.94 85 VAL A O 1
ATOM 655 N N . LYS A 1 86 ? 20.449 6.994 -30.439 1.00 94.31 86 LYS A N 1
ATOM 656 C CA . LYS A 1 86 ? 21.117 6.477 -29.231 1.00 94.31 86 LYS A CA 1
ATOM 657 C C . LYS A 1 86 ? 21.419 7.577 -28.212 1.00 94.31 86 LYS A C 1
ATOM 659 O O . LYS A 1 86 ? 21.252 7.352 -27.015 1.00 94.31 86 LYS A O 1
ATOM 664 N N . ALA A 1 87 ? 21.827 8.760 -28.671 1.00 95.00 87 ALA A N 1
ATOM 665 C CA . ALA A 1 87 ? 22.018 9.919 -27.803 1.00 95.00 87 ALA A CA 1
ATOM 666 C C . ALA A 1 87 ? 20.699 10.342 -27.139 1.00 95.00 87 ALA A C 1
ATOM 668 O O . ALA A 1 87 ? 20.675 10.625 -25.942 1.00 95.00 87 ALA A O 1
ATOM 669 N N . GLU A 1 88 ? 19.590 10.318 -27.884 1.00 94.56 88 GLU A N 1
ATOM 670 C CA . GLU A 1 88 ? 18.267 10.603 -27.330 1.00 94.56 88 GLU A CA 1
ATOM 671 C C . GLU A 1 88 ? 17.809 9.548 -26.320 1.00 94.56 88 GLU A C 1
ATOM 673 O O . GLU A 1 88 ? 17.280 9.915 -25.274 1.00 94.56 88 GLU A O 1
ATOM 678 N N . LEU A 1 89 ? 18.033 8.261 -26.598 1.00 88.56 89 LEU A N 1
ATOM 679 C CA . LEU A 1 89 ? 17.725 7.169 -25.673 1.00 88.56 89 LEU A CA 1
ATOM 680 C C . LEU A 1 89 ? 18.476 7.344 -24.348 1.00 88.56 89 LEU A C 1
ATOM 682 O O . LEU A 1 89 ? 17.871 7.287 -23.280 1.00 88.56 89 LEU A O 1
ATOM 686 N N . LYS A 1 90 ? 19.782 7.634 -24.422 1.00 87.94 90 LYS A N 1
ATOM 687 C CA . LYS A 1 90 ? 20.607 7.933 -23.247 1.00 87.94 90 LYS A CA 1
ATOM 688 C C . LYS A 1 90 ? 20.049 9.131 -22.475 1.00 87.94 90 LYS A C 1
ATOM 690 O O . LYS A 1 90 ? 19.760 9.010 -21.289 1.00 87.94 90 LYS A O 1
ATOM 695 N N . ARG A 1 91 ? 19.819 10.255 -23.161 1.00 92.81 91 ARG A N 1
ATOM 696 C CA . ARG A 1 91 ? 19.279 11.478 -22.552 1.00 92.81 91 ARG A CA 1
ATOM 697 C C . ARG A 1 91 ? 17.924 11.231 -21.886 1.00 92.81 91 ARG A C 1
ATOM 699 O O . ARG A 1 91 ? 17.680 11.728 -20.791 1.00 92.81 91 ARG A O 1
ATOM 706 N N . PHE A 1 92 ? 17.022 10.501 -22.539 1.00 85.25 92 PHE A N 1
ATOM 707 C CA . PHE A 1 92 ? 15.700 10.211 -21.991 1.00 85.25 92 PHE A CA 1
ATOM 708 C C . PHE A 1 92 ? 15.781 9.293 -20.769 1.00 85.25 92 PHE A C 1
ATOM 710 O O . PHE A 1 92 ? 15.101 9.565 -19.791 1.00 85.25 92 PHE A O 1
ATOM 717 N N . ASN A 1 93 ? 16.652 8.283 -20.769 1.00 76.44 93 ASN A N 1
ATOM 718 C CA . ASN A 1 93 ? 16.857 7.426 -19.596 1.00 76.44 93 ASN A CA 1
ATOM 719 C C . ASN A 1 93 ? 17.471 8.182 -18.403 1.00 76.44 93 ASN A C 1
ATOM 721 O O . ASN A 1 93 ? 17.225 7.817 -17.261 1.00 76.44 93 ASN A O 1
ATOM 725 N N . GLU A 1 94 ? 18.257 9.231 -18.655 1.00 76.62 94 GLU A N 1
ATOM 726 C CA . GLU A 1 94 ? 18.850 10.069 -17.601 1.00 76.62 94 GLU A CA 1
ATOM 727 C C . GLU A 1 94 ? 17.881 11.130 -17.061 1.00 76.62 94 GLU A C 1
ATOM 729 O O . GLU A 1 94 ? 17.942 11.491 -15.889 1.00 76.62 94 GLU A O 1
ATOM 734 N N . THR A 1 95 ? 17.010 11.670 -17.916 1.00 80.31 95 THR A N 1
ATOM 735 C CA . THR A 1 95 ? 16.194 12.854 -17.585 1.00 80.31 95 THR A CA 1
ATOM 736 C C . THR A 1 95 ? 14.700 12.583 -17.480 1.00 80.31 95 THR A C 1
ATOM 738 O O . THR A 1 95 ? 13.970 13.469 -17.043 1.00 80.31 95 THR A O 1
ATOM 741 N N . GLU A 1 96 ? 14.233 11.428 -17.959 1.00 77.94 96 GLU A N 1
ATOM 742 C CA . GLU A 1 96 ? 12.827 10.998 -18.045 1.00 77.94 96 GLU A CA 1
ATOM 743 C C . GLU A 1 96 ? 11.875 12.044 -18.658 1.00 77.94 96 GLU A C 1
ATOM 745 O O . GLU A 1 96 ? 10.662 12.055 -18.439 1.00 77.94 96 GLU A O 1
ATOM 750 N N . THR A 1 97 ? 12.419 12.960 -19.457 1.00 79.31 97 THR A N 1
ATOM 751 C CA . THR A 1 97 ? 11.683 14.094 -20.017 1.00 79.31 97 THR A CA 1
ATOM 752 C C . THR A 1 97 ? 11.995 14.256 -21.490 1.00 79.31 97 THR A C 1
ATOM 754 O O . 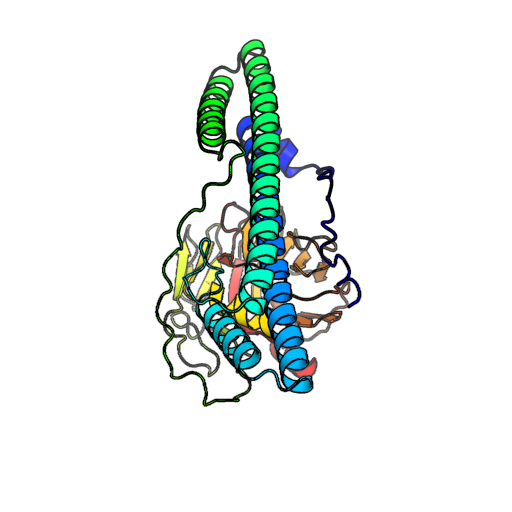THR A 1 97 ? 13.094 13.955 -21.955 1.00 79.31 97 THR A O 1
ATOM 757 N N . VAL A 1 98 ? 11.024 14.752 -22.254 1.00 85.88 98 VAL A N 1
ATOM 758 C CA . VAL A 1 98 ? 11.222 15.152 -23.649 1.00 85.88 98 VAL A CA 1
ATOM 759 C C . VAL A 1 98 ? 11.201 16.678 -23.729 1.00 85.88 98 VAL A C 1
ATOM 761 O O . VAL A 1 98 ? 10.290 17.293 -23.171 1.00 85.88 98 VAL A O 1
ATOM 764 N N . PRO A 1 99 ? 12.183 17.312 -24.396 1.00 85.44 99 PRO A N 1
ATOM 765 C CA . PRO A 1 99 ? 12.209 18.756 -24.556 1.00 85.44 99 PRO A CA 1
ATOM 766 C C . PRO A 1 99 ? 10.946 19.272 -25.248 1.00 85.44 99 PRO A C 1
ATOM 768 O O . PRO A 1 99 ? 10.522 18.748 -26.280 1.00 85.44 99 PRO A O 1
ATOM 771 N N . ALA A 1 100 ? 10.373 20.346 -24.703 1.00 75.50 100 ALA A N 1
ATOM 772 C CA . ALA A 1 100 ? 9.233 21.030 -25.313 1.00 75.50 100 ALA A CA 1
ATOM 773 C C . ALA A 1 100 ? 9.618 21.757 -26.616 1.00 75.50 100 ALA A C 1
ATOM 775 O O . ALA A 1 100 ? 8.782 21.940 -27.497 1.00 75.50 100 ALA A O 1
ATOM 776 N N . LYS A 1 101 ? 10.889 22.161 -26.740 1.00 79.19 101 LYS A N 1
ATOM 777 C CA . LYS A 1 101 ? 11.479 22.756 -27.942 1.00 79.19 101 LYS A CA 1
ATOM 778 C C . LYS A 1 101 ? 12.690 21.934 -28.367 1.00 79.19 101 LYS A C 1
ATOM 780 O O . LYS A 1 101 ? 13.461 21.490 -27.520 1.00 79.19 101 LYS A O 1
ATOM 785 N N . ASN A 1 102 ? 12.848 21.740 -29.670 1.00 78.44 102 ASN A N 1
ATOM 786 C CA . ASN A 1 102 ? 14.008 21.060 -30.236 1.00 78.44 102 ASN A CA 1
ATOM 787 C C . ASN A 1 102 ? 15.111 22.076 -30.536 1.00 78.44 102 ASN A C 1
ATOM 789 O O . ASN A 1 102 ? 14.806 23.196 -30.937 1.00 78.44 102 ASN A O 1
ATOM 793 N N . SER A 1 103 ? 16.369 21.687 -30.336 1.00 76.81 103 SER A N 1
ATOM 794 C CA . SER A 1 103 ? 17.525 22.496 -30.720 1.00 76.81 103 SER A CA 1
ATOM 795 C C . SER A 1 103 ? 17.801 22.375 -32.216 1.00 76.81 103 SER A C 1
ATOM 797 O O . SER A 1 103 ? 17.516 21.331 -32.825 1.00 76.81 103 SER A O 1
ATOM 799 N N . ASP A 1 104 ? 18.421 23.408 -32.780 1.00 62.75 104 ASP A N 1
ATOM 800 C CA . ASP A 1 104 ? 18.942 23.381 -34.143 1.00 62.75 104 ASP A CA 1
ATOM 801 C C . ASP A 1 104 ? 19.933 22.214 -34.290 1.00 62.75 104 ASP A C 1
ATOM 803 O O . ASP A 1 104 ? 20.738 21.942 -33.398 1.00 62.75 104 ASP A O 1
ATOM 807 N N . GLY A 1 105 ? 19.803 21.446 -35.376 1.00 73.75 105 GLY A N 1
ATOM 808 C CA . GLY A 1 105 ? 20.601 20.236 -35.612 1.00 73.75 105 GLY A CA 1
ATOM 809 C C . GLY A 1 105 ? 20.037 18.931 -35.029 1.00 73.75 105 GLY A C 1
ATOM 810 O O . GLY A 1 105 ? 20.659 17.882 -35.186 1.00 73.75 105 GLY A O 1
ATOM 811 N N . THR A 1 106 ? 18.852 18.930 -34.401 1.00 85.44 106 THR A N 1
ATOM 812 C CA . THR A 1 106 ? 18.200 17.663 -34.004 1.00 85.44 106 THR A CA 1
ATOM 813 C C . THR A 1 106 ? 17.883 16.820 -35.249 1.00 85.44 106 THR A C 1
ATOM 815 O O . THR A 1 106 ? 17.149 17.262 -36.132 1.00 85.44 106 THR A O 1
ATOM 818 N N . HIS A 1 107 ? 18.389 15.585 -35.312 1.00 94.25 107 HIS A N 1
ATOM 819 C CA . HIS A 1 107 ? 18.171 14.701 -36.461 1.00 94.25 107 HIS A CA 1
ATOM 820 C C . HIS A 1 107 ? 16.675 14.403 -36.695 1.00 94.25 107 HIS A C 1
ATOM 822 O O . HIS A 1 107 ? 15.913 14.195 -35.745 1.00 94.25 107 HIS A O 1
ATOM 828 N N . ALA A 1 108 ? 16.259 14.300 -37.964 1.00 92.38 108 ALA A N 1
ATOM 829 C CA . ALA A 1 108 ? 14.855 14.154 -38.370 1.00 92.38 108 ALA A CA 1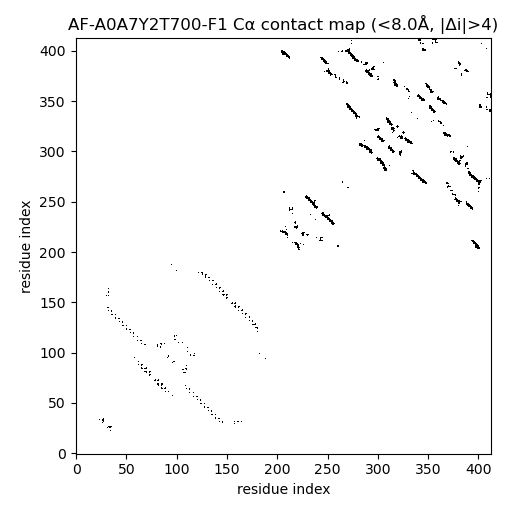
ATOM 830 C C . ALA A 1 108 ? 14.121 12.983 -37.683 1.00 92.38 108 ALA A C 1
ATOM 832 O O . ALA A 1 108 ? 12.964 13.121 -37.278 1.00 92.38 108 ALA A O 1
ATOM 833 N N . SER A 1 109 ? 14.798 11.845 -37.491 1.00 90.38 109 SER A N 1
ATOM 834 C CA . SER A 1 109 ? 14.238 10.677 -36.790 1.00 90.38 109 SER A CA 1
ATOM 835 C C . SER A 1 109 ? 13.881 10.975 -35.328 1.00 90.38 109 SER A C 1
ATOM 837 O O . SER A 1 109 ? 12.822 10.562 -34.862 1.00 90.38 109 SER A O 1
ATOM 839 N N . VAL A 1 110 ? 14.724 11.733 -34.617 1.00 94.50 110 VAL A N 1
ATOM 840 C CA . VAL A 1 110 ? 14.479 12.134 -33.220 1.00 94.50 110 VAL A CA 1
ATOM 841 C C . VAL A 1 110 ? 13.384 13.195 -33.157 1.00 94.50 110 VAL A C 1
ATOM 843 O O . VAL A 1 110 ? 12.474 13.079 -32.339 1.00 94.50 110 VAL A O 1
ATOM 846 N N . LEU A 1 111 ? 13.412 14.183 -34.062 1.00 92.94 111 LEU A N 1
ATOM 847 C CA . LEU A 1 111 ? 12.366 15.208 -34.167 1.00 92.94 111 LEU A CA 1
ATOM 848 C C . LEU A 1 111 ? 10.976 14.583 -34.295 1.00 92.94 111 LEU A C 1
ATOM 850 O O . LEU A 1 111 ? 10.060 14.950 -33.559 1.00 92.94 111 LEU A O 1
ATOM 854 N N . LYS A 1 112 ? 10.824 13.605 -35.194 1.00 90.88 112 LYS A N 1
ATOM 855 C CA . LYS A 1 112 ? 9.548 12.919 -35.412 1.00 90.88 112 LYS A CA 1
ATOM 856 C C . LYS A 1 112 ? 9.039 12.235 -34.140 1.00 90.88 112 LYS A C 1
ATOM 858 O O . LYS A 1 112 ? 7.868 12.388 -33.801 1.00 90.88 112 LYS A O 1
ATOM 863 N N . LEU A 1 113 ? 9.906 11.511 -33.431 1.00 93.12 113 LEU A N 1
ATOM 864 C CA . LEU A 1 113 ? 9.535 10.803 -32.203 1.00 93.12 113 LEU A CA 1
ATOM 865 C C . LEU A 1 113 ? 9.179 11.773 -31.069 1.00 93.12 113 LEU A C 1
ATOM 867 O O . LEU A 1 113 ? 8.156 11.584 -30.408 1.00 93.12 113 LEU A O 1
ATOM 871 N N . ARG A 1 114 ? 9.960 12.845 -30.879 1.00 94.50 114 ARG A N 1
ATOM 872 C CA . ARG A 1 114 ? 9.672 13.880 -29.873 1.00 94.50 114 ARG A CA 1
ATOM 873 C C . ARG A 1 114 ? 8.336 14.568 -30.125 1.00 94.50 114 ARG A C 1
ATOM 875 O O . ARG A 1 114 ? 7.570 14.772 -29.187 1.00 94.50 114 ARG A O 1
ATOM 882 N N . THR A 1 115 ? 8.025 14.886 -31.383 1.00 91.75 115 THR A N 1
ATOM 883 C CA . THR A 1 115 ? 6.736 15.483 -31.762 1.00 91.75 115 THR A CA 1
ATOM 884 C C . THR A 1 115 ? 5.567 14.583 -31.368 1.00 91.75 115 THR A C 1
ATOM 886 O O . THR A 1 115 ? 4.622 15.058 -30.742 1.00 91.75 115 THR A O 1
ATOM 889 N N . ILE A 1 116 ? 5.650 13.282 -31.662 1.00 87.38 116 ILE A N 1
ATOM 890 C CA . ILE A 1 116 ? 4.602 12.311 -31.309 1.00 87.38 116 ILE A CA 1
ATOM 891 C C . ILE A 1 116 ? 4.433 12.209 -29.786 1.00 87.38 116 ILE A C 1
ATOM 893 O O . ILE A 1 116 ? 3.304 12.240 -29.287 1.00 87.38 116 ILE A O 1
ATOM 897 N N . TYR A 1 117 ? 5.540 12.128 -29.041 1.00 90.06 117 TYR A N 1
ATOM 898 C CA . TYR A 1 117 ? 5.508 12.091 -27.578 1.00 90.06 117 TYR A CA 1
ATOM 899 C C . TYR A 1 117 ? 4.857 13.351 -26.998 1.00 90.06 117 TYR A C 1
ATOM 901 O O . TYR A 1 117 ? 3.915 13.255 -26.213 1.00 90.06 117 TYR A O 1
ATOM 909 N N . ASN A 1 118 ? 5.310 14.534 -27.419 1.00 91.50 118 ASN A N 1
ATOM 910 C CA . ASN A 1 118 ? 4.823 15.810 -26.897 1.00 91.50 118 ASN A CA 1
ATOM 911 C C . ASN A 1 118 ? 3.337 16.032 -27.216 1.00 91.50 118 ASN A C 1
ATOM 913 O O . ASN A 1 118 ? 2.596 16.501 -26.355 1.00 91.50 118 ASN A O 1
ATOM 917 N N . GLN A 1 119 ? 2.874 15.648 -28.411 1.00 88.75 119 GLN A N 1
ATOM 918 C CA . GLN A 1 119 ? 1.450 15.692 -28.763 1.00 88.75 119 GLN A CA 1
ATOM 919 C C . GLN A 1 119 ? 0.615 14.750 -27.887 1.00 88.75 119 GLN A C 1
ATOM 921 O O . GLN A 1 119 ? -0.448 15.133 -27.394 1.00 88.75 119 GLN A O 1
ATOM 926 N N . SER A 1 120 ? 1.103 13.530 -27.658 1.00 84.50 120 SER A N 1
ATOM 927 C CA . SER A 1 120 ? 0.423 12.540 -26.815 1.00 84.50 120 SER A CA 1
ATOM 928 C C . SER A 1 120 ? 0.358 12.991 -25.354 1.00 84.50 120 SER A C 1
ATOM 930 O O . SER A 1 120 ? -0.690 12.875 -24.719 1.00 84.50 120 SER A O 1
ATOM 932 N N . ARG A 1 121 ? 1.443 13.582 -24.842 1.00 86.50 121 ARG A N 1
ATOM 933 C CA . ARG A 1 121 ? 1.504 14.167 -23.500 1.00 86.50 121 ARG A CA 1
ATOM 934 C C . ARG A 1 121 ? 0.540 15.341 -23.351 1.00 86.50 121 ARG A C 1
ATOM 936 O O . ARG A 1 121 ? -0.257 15.341 -22.423 1.00 86.50 121 ARG A O 1
ATOM 943 N N . ALA A 1 122 ? 0.527 16.273 -24.305 1.00 87.31 122 ALA A N 1
ATOM 944 C CA . ALA A 1 122 ? -0.402 17.403 -24.291 1.00 87.31 122 ALA A CA 1
ATOM 945 C C . ALA A 1 122 ? -1.874 16.949 -24.293 1.00 87.31 122 ALA A C 1
ATOM 947 O O . ALA A 1 122 ? -2.720 17.555 -23.634 1.00 87.31 122 ALA A O 1
ATOM 948 N N . LYS A 1 123 ? -2.191 15.853 -24.995 1.00 85.75 123 LYS A N 1
ATOM 949 C CA . LYS A 1 123 ? -3.528 15.248 -24.963 1.00 85.75 123 LYS A CA 1
ATOM 950 C C . LYS A 1 123 ? -3.864 14.667 -23.585 1.00 85.75 123 LYS A C 1
ATOM 952 O O . LYS A 1 123 ? -4.970 14.903 -23.101 1.00 85.75 123 LYS A O 1
ATOM 957 N N . ALA A 1 124 ? -2.935 13.947 -22.955 1.00 77.56 124 ALA A N 1
ATOM 958 C CA . ALA A 1 124 ? -3.109 13.426 -21.597 1.00 77.56 124 ALA A CA 1
ATOM 959 C C . ALA A 1 124 ? -3.290 14.565 -20.573 1.00 77.56 124 ALA A C 1
ATOM 961 O O . ALA A 1 124 ? -4.197 14.513 -19.740 1.00 77.56 124 ALA A O 1
ATOM 962 N N . ASP A 1 125 ? -2.507 15.642 -20.696 1.00 82.56 125 ASP A N 1
ATOM 963 C CA . ASP A 1 125 ? -2.625 16.849 -19.868 1.00 82.56 125 ASP A CA 1
ATOM 964 C C . ASP A 1 125 ? -4.021 17.480 -19.997 1.00 82.56 125 ASP A C 1
ATOM 966 O O . ASP A 1 125 ? -4.674 17.786 -18.995 1.00 82.56 125 ASP A O 1
ATOM 970 N N . ALA A 1 126 ? -4.521 17.624 -21.230 1.00 84.88 126 ALA A N 1
ATOM 971 C CA . ALA A 1 126 ? -5.854 18.157 -21.494 1.00 84.88 126 ALA A CA 1
ATOM 972 C C . ALA A 1 126 ? -6.964 17.259 -20.920 1.00 84.88 126 ALA A C 1
ATOM 974 O O . ALA A 1 126 ? -7.926 17.762 -20.338 1.00 84.88 126 ALA A O 1
ATOM 975 N N . GLN A 1 127 ? -6.829 15.933 -21.036 1.00 81.00 127 GLN A N 1
ATOM 976 C CA . GLN A 1 127 ? -7.782 14.971 -20.471 1.00 81.00 127 GLN A CA 1
ATOM 977 C C . GLN A 1 127 ? -7.814 15.018 -18.941 1.00 81.00 127 GLN A C 1
ATOM 979 O O . GLN A 1 127 ? -8.900 15.008 -18.351 1.00 81.00 127 GLN A O 1
ATOM 984 N N . ARG A 1 128 ? -6.647 15.121 -18.293 1.00 83.19 128 ARG A N 1
ATOM 985 C CA . ARG A 1 128 ? -6.548 15.320 -16.843 1.00 83.19 128 ARG A CA 1
ATOM 986 C C . ARG A 1 128 ? -7.244 16.611 -16.425 1.00 83.19 128 ARG A C 1
ATOM 988 O O . ARG A 1 128 ? -8.094 16.573 -15.539 1.00 83.19 128 ARG A O 1
ATOM 995 N N . GLY A 1 129 ? -6.935 17.724 -17.094 1.00 82.06 129 GLY A N 1
ATOM 996 C CA . GLY A 1 129 ? -7.553 19.023 -16.822 1.00 82.06 129 GLY A CA 1
ATOM 997 C C . GLY A 1 129 ? -9.078 18.971 -16.930 1.00 82.06 129 GLY A C 1
ATOM 998 O O . GLY A 1 129 ? -9.774 19.321 -15.981 1.00 82.06 129 GLY A O 1
ATOM 999 N N . GLN A 1 130 ? -9.608 18.431 -18.033 1.00 85.31 130 GLN A N 1
ATOM 1000 C CA . GLN A 1 130 ? -11.054 18.256 -18.223 1.00 85.31 130 GLN A CA 1
ATOM 1001 C C . GLN A 1 130 ? -11.691 17.380 -17.138 1.00 85.31 130 GLN A C 1
ATOM 1003 O O . GLN A 1 130 ? -12.788 17.684 -16.666 1.00 85.31 130 GLN A O 1
ATOM 1008 N N . SER A 1 131 ? -11.020 16.298 -16.741 1.00 78.38 131 SER A N 1
ATOM 1009 C CA . SER A 1 131 ? -11.509 15.400 -15.691 1.00 78.38 131 SER A CA 1
ATOM 1010 C C . SER A 1 131 ? -11.582 16.118 -14.345 1.00 78.38 131 SER A C 1
ATOM 1012 O O . SER A 1 131 ? -12.619 16.069 -13.686 1.00 78.38 131 SER A O 1
ATOM 1014 N N . MET A 1 132 ? -10.528 16.852 -13.972 1.00 82.00 132 MET A N 1
ATOM 1015 C CA . MET A 1 132 ? -10.502 17.651 -12.746 1.00 82.00 132 MET A CA 1
ATOM 1016 C C . MET A 1 132 ? -11.599 18.715 -12.748 1.00 82.00 132 MET A C 1
ATOM 1018 O O . MET A 1 132 ? -12.362 18.790 -11.790 1.00 82.00 132 MET A O 1
ATOM 1022 N N . THR A 1 133 ? -11.761 19.462 -13.844 1.00 86.94 133 THR A N 1
ATOM 1023 C CA . THR A 1 133 ? -12.820 20.475 -13.963 1.00 86.94 133 THR A CA 1
ATOM 1024 C C . THR A 1 133 ? -14.208 19.871 -13.756 1.00 86.94 133 THR A C 1
ATOM 1026 O O . THR A 1 133 ? -14.981 20.394 -12.956 1.00 86.94 133 THR A O 1
ATOM 1029 N N . LYS A 1 134 ? -14.526 18.750 -14.417 1.00 86.50 134 LYS A N 1
ATOM 1030 C CA . LYS A 1 134 ? -15.835 18.088 -14.273 1.00 86.50 134 LYS A CA 1
ATOM 1031 C C . LYS A 1 134 ? -16.079 17.593 -12.848 1.00 86.50 134 LYS A C 1
ATOM 1033 O O . LYS A 1 134 ? -17.180 17.752 -12.322 1.00 86.50 134 LYS A O 1
ATOM 1038 N N . LEU A 1 135 ? -15.061 17.012 -12.213 1.00 82.69 135 LEU A N 1
ATOM 1039 C CA . LEU A 1 135 ? -15.155 16.533 -10.834 1.00 82.69 135 LEU A CA 1
ATOM 1040 C C . LEU A 1 135 ? -15.408 17.681 -9.856 1.00 82.69 135 LEU A C 1
ATOM 1042 O O . LEU A 1 135 ? -16.289 17.571 -9.005 1.00 82.69 135 LEU A O 1
ATOM 1046 N N . THR A 1 136 ? -14.686 18.793 -10.001 1.00 87.12 136 THR A N 1
ATOM 1047 C CA . THR A 1 136 ? -14.855 19.967 -9.139 1.00 87.12 136 THR A CA 1
ATOM 1048 C C . THR A 1 136 ? -16.190 20.668 -9.382 1.00 87.12 136 THR A C 1
ATOM 1050 O O . THR A 1 136 ? -16.832 21.079 -8.420 1.00 87.12 136 THR A O 1
ATOM 1053 N N . GLN A 1 137 ? -16.668 20.744 -10.629 1.00 91.75 137 GLN A N 1
ATOM 1054 C CA . GLN A 1 137 ? -18.009 21.255 -10.945 1.00 91.75 137 GLN A CA 1
ATOM 1055 C C . GLN A 1 137 ? -19.109 20.420 -10.281 1.00 91.75 137 GLN A C 1
ATOM 1057 O O . GLN A 1 137 ? -19.994 20.978 -9.634 1.00 91.75 137 GLN A O 1
ATOM 1062 N N . SER A 1 138 ? -19.031 19.088 -10.386 1.00 84.38 138 SER A N 1
ATOM 1063 C CA . SER A 1 138 ? -19.978 18.185 -9.720 1.00 84.38 138 SER A CA 1
ATOM 1064 C C . SER A 1 138 ? -19.944 18.356 -8.202 1.00 84.38 138 SER A C 1
ATOM 1066 O O . SER A 1 138 ? -20.992 18.390 -7.566 1.00 84.38 138 SER A O 1
ATOM 1068 N N . TYR A 1 139 ? -18.753 18.499 -7.621 1.00 91.88 139 TYR A N 1
ATOM 1069 C CA . TYR A 1 139 ? -18.601 18.696 -6.184 1.00 91.88 139 TY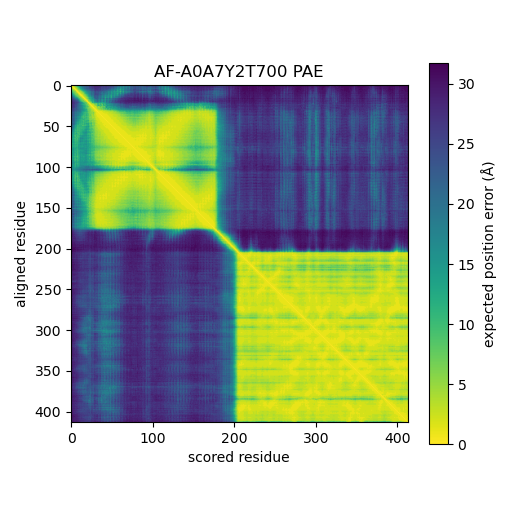R A CA 1
ATOM 1070 C C . TYR A 1 139 ? -19.190 20.030 -5.709 1.00 91.88 139 TYR A C 1
ATOM 1072 O O . TYR A 1 139 ? -19.902 20.073 -4.709 1.00 91.88 139 TYR A O 1
ATOM 1080 N N . LEU A 1 140 ? -18.959 21.113 -6.454 1.00 94.19 140 LEU A N 1
ATOM 1081 C CA . LEU A 1 140 ? -19.541 22.423 -6.161 1.00 94.19 140 LEU A CA 1
ATOM 1082 C C . LEU A 1 140 ? -21.071 22.413 -6.249 1.00 94.19 140 LEU A C 1
ATOM 1084 O O . LEU A 1 140 ? -21.724 23.015 -5.397 1.00 94.19 140 LEU A O 1
ATOM 1088 N N . ALA A 1 141 ? -21.643 21.716 -7.235 1.00 92.56 141 ALA A N 1
ATOM 1089 C CA . ALA A 1 141 ? -23.090 21.549 -7.347 1.00 92.56 141 ALA A CA 1
ATOM 1090 C C . ALA A 1 141 ? -23.669 20.799 -6.133 1.00 92.56 141 ALA A C 1
ATOM 1092 O O . ALA A 1 141 ? -24.640 21.260 -5.529 1.00 92.56 141 ALA A O 1
ATOM 1093 N N . ASP A 1 142 ? -23.025 19.702 -5.723 1.00 87.81 142 ASP A N 1
ATOM 1094 C CA . ASP A 1 142 ? -23.420 18.918 -4.548 1.00 87.81 142 ASP A CA 1
ATOM 1095 C C . ASP A 1 142 ? -23.352 19.738 -3.251 1.00 87.81 142 ASP A C 1
ATOM 1097 O O . ASP A 1 142 ? -24.265 19.675 -2.423 1.00 87.81 142 ASP A O 1
ATOM 1101 N N . LEU A 1 143 ? -22.285 20.522 -3.064 1.00 92.56 143 LEU A N 1
ATOM 1102 C CA . LEU A 1 143 ? -22.150 21.410 -1.908 1.00 92.56 143 LEU A CA 1
ATOM 1103 C C . LEU A 1 143 ? -23.193 22.531 -1.928 1.00 92.56 143 LEU A C 1
ATOM 1105 O O . LEU A 1 143 ? -23.747 22.852 -0.881 1.00 92.56 143 LEU A O 1
ATOM 1109 N N . GLY A 1 144 ? -23.505 23.098 -3.096 1.00 93.12 144 GLY A N 1
ATOM 1110 C CA . GLY A 1 144 ? -24.550 24.113 -3.233 1.00 93.12 144 GLY A CA 1
ATOM 1111 C C . GLY A 1 144 ? -25.933 23.584 -2.841 1.00 93.12 144 GLY A C 1
ATOM 1112 O O . GLY A 1 144 ? -26.654 24.232 -2.079 1.00 93.12 144 GLY A O 1
ATOM 1113 N N . ALA A 1 145 ? -26.278 22.374 -3.293 1.00 93.19 145 ALA A N 1
ATOM 1114 C CA . ALA A 1 145 ? -27.516 21.702 -2.902 1.00 93.19 145 ALA A CA 1
ATOM 1115 C C . ALA A 1 145 ? -27.560 21.416 -1.391 1.00 93.19 145 ALA A C 1
ATOM 1117 O O . ALA A 1 145 ? -28.575 21.670 -0.740 1.00 93.19 145 ALA A O 1
ATOM 1118 N N . LEU A 1 146 ? -26.445 20.946 -0.820 1.00 91.81 146 LEU A N 1
ATOM 1119 C CA . LEU A 1 146 ? -26.330 20.679 0.613 1.00 91.81 146 LEU A CA 1
ATOM 1120 C C . LEU A 1 146 ? -26.452 21.959 1.451 1.00 91.81 146 LEU A C 1
ATOM 1122 O O . LEU A 1 146 ? -27.171 21.966 2.446 1.00 91.81 146 LEU A O 1
ATOM 1126 N N . GLN A 1 147 ? -25.792 23.046 1.045 1.00 92.56 147 GLN A N 1
ATOM 1127 C CA . GLN A 1 147 ? -25.863 24.330 1.741 1.00 92.56 147 GLN A CA 1
ATOM 1128 C C . GLN A 1 147 ? -27.303 24.853 1.777 1.00 92.56 147 GLN A C 1
ATOM 1130 O O . GLN A 1 147 ? -27.771 25.273 2.836 1.00 92.56 147 GLN A O 1
ATOM 1135 N N . LYS A 1 148 ? -28.015 24.799 0.639 1.00 94.50 148 LYS A N 1
ATOM 1136 C CA . LYS A 1 148 ? -29.430 25.189 0.553 1.00 94.50 148 LYS A CA 1
ATOM 1137 C C . LYS A 1 148 ? -30.287 24.378 1.525 1.00 94.50 148 LYS A C 1
ATOM 1139 O O . LYS A 1 148 ? -31.036 24.979 2.287 1.00 94.50 148 LYS A O 1
ATOM 1144 N N . LYS A 1 149 ? -30.132 23.050 1.528 1.00 93.12 149 LYS A N 1
ATOM 1145 C CA . LYS A 1 149 ? -30.875 22.152 2.421 1.00 93.12 149 LYS A CA 1
ATOM 1146 C C . LYS A 1 149 ? -30.628 22.485 3.897 1.00 93.12 149 LYS A C 1
ATOM 1148 O O . LYS A 1 149 ? -31.570 22.782 4.612 1.00 93.12 149 LYS A O 1
ATOM 1153 N N . LEU A 1 150 ? -29.367 22.544 4.326 1.00 91.62 150 LEU A N 1
ATOM 1154 C CA . LEU A 1 150 ? -29.016 22.836 5.724 1.00 91.62 150 LEU A CA 1
ATOM 1155 C C . LEU A 1 150 ? -29.506 24.215 6.184 1.00 91.62 150 LEU A C 1
ATOM 1157 O O . LEU A 1 150 ? -29.829 24.401 7.349 1.00 91.62 150 LEU A O 1
ATOM 1161 N N . THR A 1 151 ? -29.589 25.184 5.268 1.00 93.12 151 THR A N 1
ATOM 1162 C CA . THR A 1 151 ? -30.139 26.512 5.577 1.00 93.12 151 THR A CA 1
ATOM 1163 C C . THR A 1 151 ? -31.653 26.447 5.797 1.00 93.12 151 THR A C 1
ATOM 1165 O O . THR A 1 151 ? -32.156 27.083 6.717 1.00 93.12 151 THR A O 1
ATOM 1168 N N . GLN A 1 152 ? -32.374 25.673 4.977 1.00 95.19 152 GLN A N 1
ATOM 1169 C CA . GLN A 1 152 ? -33.816 25.443 5.135 1.00 95.19 152 GLN A CA 1
ATOM 1170 C C . GLN A 1 152 ? -34.133 24.668 6.420 1.00 95.19 152 GLN A C 1
ATOM 1172 O O . GLN A 1 152 ? -35.117 24.981 7.082 1.00 95.19 152 GLN A O 1
ATOM 1177 N N . ASP A 1 153 ? -33.266 23.725 6.790 1.00 92.81 153 ASP A N 1
ATOM 1178 C CA . ASP A 1 153 ? -33.399 22.892 7.989 1.00 92.81 153 ASP A CA 1
ATOM 1179 C C . ASP A 1 153 ? -32.979 23.635 9.284 1.00 92.81 153 ASP A C 1
ATOM 1181 O O . ASP A 1 153 ? -33.074 23.085 10.377 1.00 92.81 153 ASP A O 1
ATOM 1185 N N . GLY A 1 154 ? -32.515 24.891 9.192 1.00 92.81 154 GLY A N 1
ATOM 1186 C CA . GLY A 1 154 ? -32.071 25.692 10.343 1.00 92.81 154 GLY A CA 1
ATOM 1187 C C . GLY A 1 154 ? -30.683 25.321 10.890 1.00 92.81 154 GLY A C 1
ATOM 1188 O O . GLY A 1 154 ? -30.241 25.876 11.896 1.00 92.81 154 GLY A O 1
ATOM 1189 N N . GLU A 1 155 ? -29.950 24.433 10.217 1.00 90.00 155 GLU A N 1
ATOM 1190 C CA . GLU A 1 155 ? -28.624 23.948 10.615 1.00 90.00 155 GLU A CA 1
ATOM 1191 C C . GLU A 1 155 ? -27.492 24.917 10.214 1.00 90.00 155 GLU A C 1
ATOM 1193 O O . GLU A 1 155 ? -26.613 24.621 9.393 1.00 90.00 155 GLU A O 1
ATOM 1198 N N . LEU A 1 156 ? -27.502 26.114 10.808 1.00 88.56 156 LEU A N 1
ATOM 1199 C CA . LEU A 1 156 ? -26.633 27.230 10.414 1.00 88.56 156 LEU A CA 1
ATOM 1200 C C . LEU A 1 156 ? -25.129 26.932 10.542 1.00 88.56 156 LEU A C 1
ATOM 1202 O O . LEU A 1 156 ? -24.351 27.315 9.664 1.00 88.56 156 LEU A O 1
ATOM 1206 N N . GLU A 1 157 ? -24.696 26.220 11.586 1.00 83.38 157 GLU A N 1
ATOM 1207 C CA . GLU A 1 157 ? -23.279 25.864 11.755 1.00 83.38 157 GLU A CA 1
ATOM 1208 C C . GLU A 1 157 ? -22.777 24.935 10.642 1.00 83.38 157 GLU A C 1
ATOM 1210 O O . GLU A 1 157 ? -21.674 25.113 10.114 1.00 83.38 157 GLU A O 1
ATOM 1215 N N . GLN A 1 158 ? -23.595 23.959 10.243 1.00 81.56 158 GLN A N 1
ATOM 1216 C CA . GLN A 1 158 ? -23.257 23.045 9.156 1.00 81.56 158 GLN A CA 1
ATOM 1217 C C . GLN A 1 158 ? -23.255 23.779 7.811 1.00 81.56 158 GLN A C 1
ATOM 1219 O O . GLN A 1 158 ? -22.338 23.595 7.005 1.00 81.56 158 GLN A O 1
ATOM 1224 N N . ALA A 1 159 ? -24.216 24.681 7.591 1.00 88.62 159 ALA A N 1
ATOM 1225 C CA . ALA A 1 159 ? -24.271 25.519 6.396 1.00 88.62 159 ALA A CA 1
ATOM 1226 C C . ALA A 1 159 ? -23.024 26.419 6.250 1.00 88.62 159 ALA A C 1
ATOM 1228 O O . ALA A 1 159 ? -22.482 26.552 5.149 1.00 88.62 159 ALA A O 1
ATOM 1229 N N . LEU A 1 160 ? -22.504 26.982 7.350 1.00 86.81 160 LEU A N 1
ATOM 1230 C CA . LEU A 1 160 ? -21.259 27.765 7.349 1.00 86.81 160 LEU A CA 1
ATOM 1231 C C . LEU A 1 160 ? -20.018 26.916 7.021 1.00 86.81 160 LEU A C 1
ATOM 1233 O O . LEU A 1 160 ? -19.129 27.370 6.286 1.00 86.81 160 LEU A O 1
ATOM 1237 N N . ARG A 1 161 ? -19.961 25.666 7.499 1.00 83.62 161 ARG A N 1
ATOM 1238 C CA . ARG A 1 161 ? -18.898 24.714 7.122 1.00 83.62 161 ARG A CA 1
ATOM 1239 C C . ARG A 1 161 ? -18.931 24.417 5.624 1.00 83.62 161 ARG A C 1
ATOM 1241 O O . ARG A 1 161 ? -17.887 24.448 4.973 1.00 83.62 161 ARG A O 1
ATOM 1248 N N . VAL A 1 162 ? -20.122 24.214 5.059 1.00 89.19 162 VAL A N 1
ATOM 1249 C CA . VAL A 1 162 ? -20.301 23.981 3.616 1.00 89.19 162 VAL A CA 1
ATOM 1250 C C . VAL A 1 162 ? -19.864 25.206 2.815 1.00 89.19 162 VAL A C 1
ATOM 1252 O O . VAL A 1 162 ? -19.090 25.065 1.873 1.00 89.19 162 VAL A O 1
ATOM 1255 N N . LYS A 1 163 ? -20.257 26.418 3.229 1.00 91.00 163 LYS A N 1
ATOM 1256 C CA . LYS A 1 163 ? -19.839 27.681 2.591 1.00 91.00 163 LYS A CA 1
ATOM 1257 C C . LYS A 1 163 ? -18.312 27.836 2.543 1.00 91.00 163 LYS A C 1
ATOM 1259 O O . LYS A 1 163 ? -17.749 28.273 1.534 1.00 91.00 163 LYS A O 1
ATOM 1264 N N . THR A 1 164 ? -17.632 27.457 3.624 1.00 87.75 164 THR A N 1
ATOM 1265 C CA . THR A 1 164 ? -16.162 27.457 3.691 1.00 87.75 164 THR A CA 1
ATOM 1266 C C . THR A 1 164 ? -15.561 26.499 2.663 1.00 87.75 164 THR A C 1
ATOM 1268 O O . THR A 1 164 ? -14.616 26.856 1.959 1.00 87.75 164 THR A O 1
ATOM 1271 N N . GLU A 1 165 ? -16.119 25.297 2.541 1.00 88.38 165 GLU A N 1
ATOM 1272 C CA . GLU A 1 165 ? -15.647 24.293 1.587 1.00 88.38 165 GLU A CA 1
ATOM 1273 C C . GLU A 1 165 ? -15.941 24.681 0.129 1.00 88.38 165 GLU A C 1
ATOM 1275 O O . GLU A 1 165 ? -15.061 24.559 -0.720 1.00 88.38 165 GLU A O 1
ATOM 1280 N N . VAL A 1 166 ? -17.107 25.273 -0.155 1.00 92.50 166 VAL A N 1
ATOM 1281 C CA . VAL A 1 166 ? -17.435 25.853 -1.472 1.00 92.50 166 VAL A CA 1
ATOM 1282 C C . VAL A 1 166 ? -16.376 26.870 -1.890 1.00 92.50 166 VAL A C 1
ATOM 1284 O O . VAL A 1 166 ? -15.872 26.815 -3.009 1.00 92.50 166 VAL A O 1
ATOM 1287 N N . THR A 1 167 ? -15.975 27.756 -0.975 1.00 91.00 167 THR A N 1
ATOM 1288 C CA . THR A 1 167 ? -14.950 28.774 -1.252 1.00 91.00 167 THR A CA 1
ATOM 1289 C C . THR A 1 167 ? -13.605 28.133 -1.607 1.00 91.00 167 THR A C 1
ATOM 1291 O O . THR A 1 167 ? -12.917 28.581 -2.526 1.00 91.00 167 THR A O 1
ATOM 1294 N N . LYS A 1 168 ? -13.216 27.061 -0.905 1.00 85.56 168 LYS A N 1
ATOM 1295 C CA . LYS A 1 168 ? -11.985 26.311 -1.201 1.00 85.56 168 LYS A CA 1
ATOM 1296 C C . LYS A 1 168 ? -12.059 25.623 -2.564 1.00 85.56 168 LYS A C 1
ATOM 1298 O O . LYS A 1 168 ? -11.132 25.758 -3.360 1.00 85.56 168 LYS A O 1
ATOM 1303 N N . ALA A 1 169 ? -13.163 24.940 -2.854 1.00 86.88 169 ALA A N 1
ATOM 1304 C CA . ALA A 1 169 ? -13.367 24.249 -4.121 1.00 86.88 169 ALA A CA 1
ATOM 1305 C C . ALA A 1 169 ? -13.425 25.223 -5.314 1.00 86.88 169 ALA A C 1
ATOM 1307 O O . ALA A 1 169 ? -12.867 24.928 -6.368 1.00 86.88 169 ALA A O 1
ATOM 1308 N N . GLN A 1 170 ? -13.999 26.419 -5.144 1.00 91.31 170 GLN A N 1
ATOM 1309 C CA . GLN A 1 170 ? -13.978 27.482 -6.157 1.00 91.31 170 GLN A CA 1
ATOM 1310 C C . GLN A 1 170 ? -12.563 28.006 -6.417 1.00 91.31 170 GLN A C 1
ATOM 1312 O O . GLN A 1 170 ? -12.177 28.161 -7.575 1.00 91.31 170 GLN A O 1
ATOM 1317 N N . LYS A 1 171 ? -11.765 28.231 -5.363 1.00 89.50 171 LYS A N 1
ATOM 1318 C CA . LYS A 1 171 ? -10.351 28.618 -5.508 1.00 89.50 171 LYS A CA 1
ATOM 1319 C C . LYS A 1 171 ? -9.553 27.553 -6.254 1.00 89.50 171 LYS A C 1
ATOM 1321 O O . LYS A 1 171 ? -8.790 27.886 -7.155 1.00 89.50 171 LYS A O 1
ATOM 1326 N N . PHE A 1 172 ? -9.764 26.279 -5.922 1.00 84.50 172 PHE A N 1
ATOM 1327 C CA . PHE A 1 172 ? -9.141 25.176 -6.646 1.00 84.50 172 PHE A CA 1
ATOM 1328 C C . PHE A 1 172 ? -9.570 25.156 -8.118 1.00 84.50 172 PHE A C 1
ATOM 1330 O O . PHE A 1 172 ? -8.711 25.110 -8.993 1.00 84.50 172 PHE A O 1
ATOM 1337 N N . MET A 1 173 ? -10.870 25.286 -8.403 1.00 88.31 173 MET A N 1
ATOM 1338 C CA . MET A 1 173 ? -11.396 25.335 -9.771 1.00 88.31 173 MET A CA 1
ATOM 1339 C C . MET A 1 173 ? -10.782 26.477 -10.589 1.00 88.31 173 MET A C 1
ATOM 1341 O O . MET A 1 173 ? -10.437 26.272 -11.747 1.00 88.31 173 MET A O 1
ATOM 1345 N N . ALA A 1 174 ? -10.602 27.652 -9.982 1.00 86.19 174 ALA A N 1
ATOM 1346 C CA . ALA A 1 174 ? -9.955 28.799 -10.618 1.00 86.19 174 ALA A CA 1
ATOM 1347 C C . ALA A 1 174 ? -8.446 28.593 -10.856 1.00 86.19 174 ALA A C 1
ATOM 1349 O O . ALA A 1 174 ? -7.880 29.211 -11.752 1.00 86.19 174 ALA A O 1
ATOM 1350 N N . SER A 1 175 ? -7.796 27.729 -10.068 1.00 81.06 175 SER A N 1
ATOM 1351 C CA . SER A 1 175 ? -6.379 27.373 -10.234 1.00 81.06 175 SER A CA 1
ATOM 1352 C C . SER A 1 175 ? -6.133 26.269 -11.266 1.00 81.06 175 SER A C 1
ATOM 1354 O O . SER A 1 175 ? -4.991 26.064 -11.680 1.00 81.06 175 SER A O 1
ATOM 1356 N N . LEU A 1 176 ? -7.181 25.550 -11.688 1.00 76.31 176 LEU A N 1
ATOM 1357 C CA . LEU A 1 176 ? -7.048 24.533 -12.723 1.00 76.31 176 LEU A CA 1
ATOM 1358 C C . LEU A 1 176 ? -6.709 25.212 -14.057 1.00 76.31 176 LEU A C 1
ATOM 1360 O O . LEU A 1 176 ? -7.356 26.193 -14.431 1.00 76.31 176 LEU A O 1
ATOM 1364 N N . PRO A 1 177 ? -5.713 24.705 -14.802 1.00 62.94 177 PRO A N 1
ATOM 1365 C CA . PRO A 1 177 ? -5.333 25.296 -16.074 1.00 62.94 177 PRO A CA 1
ATOM 1366 C C . PRO A 1 177 ? -6.531 25.283 -17.031 1.00 62.94 177 PRO A C 1
ATOM 1368 O O . PRO A 1 177 ? -7.100 24.231 -17.327 1.00 62.94 177 PRO A O 1
ATOM 1371 N N . ALA A 1 178 ? -6.912 26.467 -17.513 1.00 50.03 178 ALA A N 1
ATOM 1372 C CA . ALA A 1 178 ? -8.041 26.671 -18.411 1.00 50.03 178 ALA A CA 1
ATOM 1373 C C . ALA A 1 178 ? -7.727 26.135 -19.815 1.00 50.03 178 ALA A C 1
ATOM 1375 O O . ALA A 1 178 ? -7.428 26.907 -20.714 1.00 50.03 178 ALA A O 1
ATOM 1376 N N . GLY A 1 179 ? -7.725 24.813 -20.002 1.00 44.44 179 GLY A N 1
ATOM 1377 C CA . GLY A 1 179 ? -7.772 24.147 -21.312 1.00 44.44 179 GLY A CA 1
ATOM 1378 C C . GLY A 1 179 ? -6.691 24.494 -22.352 1.00 44.44 179 GLY A C 1
ATOM 1379 O O . GLY A 1 179 ? -6.745 23.951 -23.450 1.00 44.44 179 GLY A O 1
ATOM 1380 N N . GLN A 1 180 ? -5.709 25.347 -22.052 1.00 34.00 180 GLN A N 1
ATOM 1381 C CA . GLN A 1 180 ? -4.620 25.704 -22.953 1.00 34.00 180 GLN A CA 1
ATOM 1382 C C . GLN A 1 180 ? -3.287 25.241 -22.382 1.00 34.00 180 GLN A C 1
ATOM 1384 O O . GLN A 1 180 ? -2.882 25.606 -21.278 1.00 34.00 180 GLN A O 1
ATOM 1389 N N . ALA A 1 181 ? -2.612 24.424 -23.188 1.00 35.72 181 ALA A N 1
ATOM 1390 C CA . ALA A 1 181 ? -1.271 23.930 -22.956 1.00 35.72 181 ALA A CA 1
ATOM 1391 C C . ALA A 1 181 ? -0.305 25.100 -22.718 1.00 35.72 181 ALA A C 1
ATOM 1393 O O . ALA A 1 181 ? 0.121 25.780 -23.651 1.00 35.72 181 ALA A O 1
ATOM 1394 N N . ARG A 1 182 ? 0.083 25.313 -21.461 1.00 28.73 182 ARG A N 1
ATOM 1395 C CA . ARG A 1 182 ? 1.359 25.948 -21.137 1.00 28.73 182 ARG A CA 1
ATOM 1396 C C . ARG A 1 182 ? 2.266 24.885 -20.548 1.00 28.73 182 ARG A C 1
ATOM 1398 O O . ARG A 1 182 ? 1.953 24.293 -19.515 1.00 28.73 182 ARG A O 1
ATOM 1405 N N . GLY A 1 183 ? 3.370 24.639 -21.252 1.00 34.34 183 GLY A N 1
ATOM 1406 C CA . GLY A 1 183 ? 4.457 23.798 -20.776 1.00 34.34 183 GLY A CA 1
ATOM 1407 C C . GLY A 1 183 ? 4.946 24.332 -19.438 1.00 34.34 183 GLY A C 1
ATOM 1408 O O . GLY A 1 183 ? 5.390 25.474 -19.353 1.00 34.34 183 GLY A O 1
ATOM 1409 N N . HIS A 1 184 ? 4.817 23.516 -18.399 1.00 30.00 184 HIS A N 1
ATOM 1410 C CA . HIS A 1 184 ? 5.423 23.796 -17.109 1.00 30.00 184 HIS A CA 1
ATOM 1411 C C . HIS A 1 184 ? 6.775 23.091 -17.049 1.00 30.00 184 HIS A C 1
ATOM 1413 O O . HIS A 1 184 ? 6.892 21.904 -17.360 1.00 30.00 184 HIS A O 1
ATOM 1419 N N . SER A 1 185 ? 7.787 23.888 -16.712 1.00 25.62 185 SER A N 1
ATOM 1420 C CA . SER A 1 185 ? 9.186 23.511 -16.565 1.00 25.62 185 SER A CA 1
ATOM 1421 C C . SER A 1 185 ? 9.398 22.395 -15.547 1.00 25.62 185 SER A C 1
ATOM 1423 O O . SER A 1 185 ? 8.665 22.253 -14.571 1.00 25.62 185 SER A O 1
ATOM 1425 N N . ALA A 1 186 ? 10.452 21.634 -15.825 1.00 26.03 186 ALA A N 1
ATOM 1426 C CA . ALA A 1 186 ? 10.970 20.512 -15.068 1.00 26.03 186 ALA A CA 1
ATOM 1427 C C . ALA A 1 186 ? 11.116 20.778 -13.560 1.00 26.03 186 ALA A C 1
ATOM 1429 O O . ALA A 1 186 ? 11.608 21.824 -13.138 1.00 26.03 186 ALA A O 1
ATOM 1430 N N . VAL A 1 187 ? 10.783 19.760 -12.766 1.00 26.42 187 VAL A N 1
ATOM 1431 C CA . VAL A 1 187 ? 11.394 19.553 -11.449 1.00 26.42 187 VAL A CA 1
ATOM 1432 C C . VAL A 1 187 ? 12.852 19.123 -11.703 1.00 26.42 187 VAL A C 1
ATOM 1434 O O . VAL A 1 187 ? 13.057 18.228 -12.526 1.00 26.42 187 VAL A O 1
ATOM 1437 N N . PRO A 1 188 ? 13.869 19.751 -11.084 1.00 23.86 188 PRO A N 1
ATOM 1438 C CA . PRO A 1 188 ? 15.261 19.405 -11.348 1.00 23.86 188 PRO A CA 1
ATOM 1439 C C . PRO A 1 188 ? 15.618 18.021 -10.773 1.00 23.86 188 PRO A C 1
ATOM 1441 O O . PRO A 1 188 ? 15.141 17.676 -9.689 1.00 23.86 188 PRO A O 1
ATOM 1444 N N . PRO A 1 189 ? 16.470 17.232 -11.458 1.00 26.44 189 PRO A N 1
ATOM 1445 C CA . PRO A 1 189 ? 16.921 15.935 -10.968 1.00 26.44 189 PRO A CA 1
ATOM 1446 C C . PRO A 1 189 ? 17.927 16.114 -9.823 1.00 26.44 189 PRO A C 1
ATOM 1448 O O . PRO A 1 189 ? 18.839 16.938 -9.909 1.00 26.44 189 PRO A O 1
ATOM 1451 N N . GLN A 1 190 ? 17.794 15.320 -8.756 1.00 27.73 190 GLN A N 1
ATOM 1452 C CA . GLN A 1 190 ? 18.893 15.125 -7.808 1.00 27.73 190 GLN A CA 1
ATOM 1453 C C . GLN A 1 190 ? 19.918 14.139 -8.397 1.00 27.73 190 GLN A C 1
ATOM 1455 O O . GLN A 1 190 ? 19.519 13.168 -9.042 1.00 27.73 190 GLN A O 1
ATOM 1460 N N . PRO A 1 191 ? 21.228 14.367 -8.193 1.00 25.52 191 PRO A N 1
ATOM 1461 C CA . PRO A 1 191 ? 22.279 13.592 -8.843 1.00 25.52 191 PRO A CA 1
ATOM 1462 C C . PRO A 1 191 ? 22.305 12.133 -8.372 1.00 25.52 191 PRO A C 1
ATOM 1464 O O . PRO A 1 191 ? 22.315 11.835 -7.177 1.00 25.52 191 PRO A O 1
ATOM 1467 N N . SER A 1 192 ? 22.363 11.221 -9.340 1.00 27.48 192 SER A N 1
ATOM 1468 C CA . SER A 1 192 ? 22.587 9.789 -9.153 1.00 27.48 192 SER A CA 1
ATOM 1469 C C . SER A 1 192 ? 24.041 9.511 -8.755 1.00 27.48 192 SER A C 1
ATOM 1471 O O . SER A 1 192 ? 24.968 9.918 -9.455 1.00 27.48 192 SER A O 1
ATOM 1473 N N . ASN A 1 193 ? 24.245 8.793 -7.649 1.00 28.56 193 ASN A N 1
ATOM 1474 C CA . ASN A 1 193 ? 25.570 8.400 -7.169 1.00 28.56 193 ASN A CA 1
ATOM 1475 C C . ASN A 1 193 ? 26.102 7.192 -7.990 1.00 28.56 193 ASN A C 1
ATOM 1477 O O . ASN A 1 193 ? 25.391 6.186 -8.061 1.00 28.56 193 ASN A O 1
ATOM 1481 N N . PRO A 1 194 ? 27.312 7.222 -8.591 1.00 25.95 194 PRO A N 1
ATOM 1482 C CA . PRO A 1 194 ? 27.730 6.267 -9.635 1.00 25.95 194 PRO A CA 1
ATOM 1483 C C . PRO A 1 194 ? 28.125 4.858 -9.160 1.00 25.95 194 PRO A C 1
ATOM 1485 O O . PRO A 1 194 ? 28.654 4.078 -9.945 1.00 25.95 194 PRO A O 1
ATOM 1488 N N . ASN A 1 195 ? 27.910 4.505 -7.891 1.00 28.55 195 ASN A N 1
ATOM 1489 C CA . ASN A 1 195 ? 28.504 3.301 -7.294 1.00 28.55 195 ASN A CA 1
ATOM 1490 C C . ASN A 1 195 ? 27.580 2.068 -7.226 1.00 28.55 195 ASN A C 1
ATOM 1492 O O . ASN A 1 195 ? 27.822 1.171 -6.426 1.00 28.55 195 ASN A O 1
ATOM 1496 N N . VAL A 1 196 ? 26.531 1.988 -8.053 1.00 35.00 196 VAL A N 1
ATOM 1497 C CA . VAL A 1 196 ? 25.537 0.887 -8.000 1.00 35.00 196 VAL A CA 1
ATOM 1498 C C . VAL A 1 196 ? 25.602 -0.037 -9.224 1.00 35.00 196 VAL A C 1
ATOM 1500 O O . VAL A 1 196 ? 24.583 -0.560 -9.656 1.00 35.00 196 VAL A O 1
ATOM 1503 N N . ASP A 1 197 ? 26.790 -0.269 -9.792 1.00 29.22 197 ASP A N 1
ATOM 1504 C CA . ASP A 1 197 ? 26.944 -1.199 -10.929 1.00 29.22 197 ASP A CA 1
ATOM 1505 C C . ASP A 1 197 ? 28.018 -2.280 -10.726 1.00 29.22 197 ASP A C 1
ATOM 1507 O O . ASP A 1 197 ? 28.686 -2.703 -11.668 1.00 29.22 197 ASP A O 1
ATOM 1511 N N . ARG A 1 198 ? 28.220 -2.754 -9.484 1.00 27.78 198 ARG A N 1
ATOM 1512 C CA . ARG A 1 198 ? 29.116 -3.905 -9.242 1.00 27.78 198 ARG A CA 1
ATOM 1513 C C . ARG A 1 198 ? 28.591 -5.077 -8.421 1.00 27.78 198 ARG A C 1
ATOM 1515 O O . ARG A 1 198 ? 29.245 -6.111 -8.444 1.00 27.78 198 ARG A O 1
ATOM 1522 N N . ASP A 1 199 ? 27.381 -5.025 -7.870 1.00 27.39 199 ASP A N 1
ATOM 1523 C CA . ASP A 1 199 ? 26.861 -6.143 -7.074 1.00 27.39 199 ASP A CA 1
ATOM 1524 C C . ASP A 1 199 ? 25.575 -6.735 -7.665 1.00 27.39 199 ASP A C 1
ATOM 1526 O O . ASP A 1 199 ? 24.455 -6.390 -7.287 1.00 27.39 199 ASP A O 1
ATOM 1530 N N . ARG A 1 200 ? 25.731 -7.728 -8.551 1.00 33.88 200 ARG A N 1
ATOM 1531 C CA . ARG A 1 200 ? 24.711 -8.773 -8.738 1.00 33.88 200 ARG A CA 1
ATOM 1532 C C . ARG A 1 200 ? 24.708 -9.674 -7.497 1.00 33.88 200 ARG A C 1
ATOM 1534 O O . ARG A 1 200 ? 25.184 -10.804 -7.540 1.00 33.88 200 ARG A O 1
ATOM 1541 N N . HIS A 1 201 ? 24.166 -9.178 -6.389 1.00 28.97 201 HIS A N 1
ATOM 1542 C CA . HIS A 1 201 ? 23.899 -9.970 -5.191 1.00 28.97 201 HIS A CA 1
ATOM 1543 C C . HIS A 1 201 ? 22.390 -10.052 -4.957 1.00 28.97 201 HIS A C 1
ATOM 1545 O O . HIS A 1 201 ? 21.691 -9.041 -4.926 1.00 28.97 201 HIS A O 1
ATOM 1551 N N . ALA A 1 202 ? 21.881 -11.280 -4.829 1.00 33.41 202 ALA A N 1
ATOM 1552 C CA . ALA A 1 202 ? 20.498 -11.559 -4.469 1.00 33.41 202 ALA A CA 1
ATOM 1553 C C . ALA A 1 202 ? 20.116 -10.735 -3.230 1.00 33.41 202 ALA A C 1
ATOM 1555 O O . ALA A 1 202 ? 20.747 -10.863 -2.180 1.00 33.41 202 ALA A O 1
ATOM 1556 N N . ALA A 1 203 ? 19.114 -9.863 -3.363 1.00 38.53 203 ALA A N 1
ATOM 1557 C CA . ALA A 1 203 ? 18.634 -9.049 -2.257 1.00 38.53 203 ALA A CA 1
ATOM 1558 C C . ALA A 1 203 ? 18.273 -9.961 -1.076 1.00 38.53 203 ALA A C 1
ATOM 1560 O O . ALA A 1 203 ? 17.495 -10.905 -1.228 1.00 38.53 203 ALA A O 1
ATOM 1561 N N . ALA A 1 204 ? 18.850 -9.692 0.095 1.00 49.88 204 ALA A N 1
ATOM 1562 C CA . ALA A 1 204 ? 18.507 -10.419 1.305 1.00 49.88 204 ALA A CA 1
ATOM 1563 C C . ALA A 1 204 ? 16.982 -10.308 1.551 1.00 49.88 204 ALA A C 1
ATOM 1565 O O . ALA A 1 204 ? 16.445 -9.197 1.543 1.00 49.88 204 ALA A O 1
ATOM 1566 N N . PRO A 1 205 ? 16.271 -11.436 1.741 1.00 74.94 205 PRO A N 1
ATOM 1567 C CA . PRO A 1 205 ? 14.807 -11.486 1.695 1.00 74.94 205 PRO A CA 1
ATOM 1568 C C . PRO A 1 205 ? 14.124 -10.743 2.849 1.00 74.94 205 PRO A C 1
ATOM 1570 O O . PRO A 1 205 ? 12.965 -10.345 2.727 1.00 74.94 205 PRO A O 1
ATOM 1573 N N . LEU A 1 206 ? 14.829 -10.574 3.972 1.00 86.00 206 LEU A N 1
ATOM 1574 C CA . LEU A 1 206 ? 14.371 -9.828 5.139 1.00 86.00 206 LEU A CA 1
ATOM 1575 C C . LEU A 1 206 ? 14.547 -8.324 4.902 1.00 86.00 206 LEU A C 1
ATOM 1577 O O . LEU A 1 206 ? 15.654 -7.854 4.663 1.00 86.00 206 LEU A O 1
ATOM 1581 N N . ILE A 1 207 ? 13.470 -7.556 5.036 1.00 91.69 207 ILE A N 1
ATOM 1582 C CA . ILE A 1 207 ? 13.490 -6.094 4.922 1.00 91.69 207 ILE A CA 1
ATOM 1583 C C . ILE A 1 207 ? 13.734 -5.444 6.280 1.00 91.69 207 ILE A C 1
ATOM 1585 O O . ILE A 1 207 ? 14.587 -4.556 6.390 1.00 91.69 207 ILE A O 1
ATOM 1589 N N . LEU A 1 208 ? 12.986 -5.897 7.288 1.00 95.25 208 LEU A N 1
ATOM 1590 C CA . LEU A 1 208 ? 13.033 -5.389 8.652 1.00 95.25 208 LEU A CA 1
ATOM 1591 C C . LEU A 1 208 ? 12.521 -6.446 9.636 1.00 95.25 208 LEU A C 1
ATOM 1593 O O . LEU A 1 208 ? 11.588 -7.181 9.319 1.00 95.25 208 LEU A O 1
ATOM 1597 N N . ALA A 1 209 ? 13.080 -6.476 10.837 1.00 96.00 209 ALA A N 1
ATOM 1598 C CA . ALA A 1 209 ? 12.584 -7.240 11.968 1.00 96.00 209 ALA A CA 1
ATOM 1599 C C . ALA A 1 209 ? 12.648 -6.416 13.258 1.00 96.00 209 ALA A C 1
ATOM 1601 O O . ALA A 1 209 ? 13.442 -5.485 13.373 1.00 96.00 209 ALA A O 1
ATOM 1602 N N . TRP A 1 210 ? 11.836 -6.799 14.231 1.00 97.69 210 TRP A N 1
ATOM 1603 C CA . TRP A 1 210 ? 11.836 -6.265 15.588 1.00 97.69 210 TRP A CA 1
ATOM 1604 C C . TRP A 1 210 ? 11.431 -7.373 16.557 1.00 97.69 210 TRP A C 1
ATOM 1606 O O . TRP A 1 210 ? 10.614 -8.228 16.199 1.00 97.69 210 TRP A O 1
ATOM 1616 N N . ASP A 1 211 ? 11.992 -7.366 17.763 1.00 95.94 211 ASP A N 1
ATOM 1617 C CA . ASP A 1 211 ? 11.655 -8.327 18.808 1.00 95.94 211 ASP A CA 1
ATOM 1618 C C . ASP A 1 211 ? 11.750 -7.694 20.203 1.00 95.94 211 ASP A C 1
ATOM 1620 O O . ASP A 1 211 ? 12.623 -6.866 20.462 1.00 95.94 211 ASP A O 1
ATOM 1624 N N . ARG A 1 212 ? 10.870 -8.123 21.112 1.00 96.44 212 ARG A N 1
ATOM 1625 C CA . ARG A 1 212 ? 10.753 -7.589 22.477 1.00 96.44 212 ARG A CA 1
ATOM 1626 C C . ARG A 1 212 ? 12.021 -7.686 23.325 1.00 96.44 212 ARG A C 1
ATOM 1628 O O . ARG A 1 212 ? 12.129 -6.977 24.314 1.00 96.44 212 ARG A O 1
ATOM 1635 N N . ASN A 1 213 ? 12.960 -8.573 22.995 1.00 95.19 213 ASN A N 1
ATOM 1636 C CA . ASN A 1 213 ? 14.213 -8.702 23.741 1.00 95.19 213 ASN A CA 1
ATOM 1637 C C . ASN A 1 213 ? 15.230 -7.627 23.333 1.00 95.19 213 ASN A C 1
ATOM 1639 O O . ASN A 1 213 ? 16.230 -7.438 24.023 1.00 95.19 213 ASN A O 1
ATOM 1643 N N . ARG A 1 214 ? 14.991 -6.928 22.215 1.00 92.94 214 ARG A N 1
ATOM 1644 C CA . ARG A 1 214 ? 15.760 -5.764 21.758 1.00 92.94 214 ARG A CA 1
ATOM 1645 C C . ARG A 1 214 ? 14.816 -4.643 21.310 1.00 92.94 214 ARG A C 1
ATOM 1647 O O . ARG A 1 214 ? 14.825 -4.272 20.135 1.00 92.94 214 ARG A O 1
ATOM 1654 N N . PRO A 1 215 ? 14.009 -4.104 22.238 1.00 91.88 215 PRO A N 1
ATOM 1655 C CA . PRO A 1 215 ? 12.923 -3.191 21.902 1.00 91.88 215 PRO A CA 1
ATOM 1656 C C . PRO A 1 215 ? 13.411 -1.902 21.225 1.00 91.88 215 PRO A C 1
ATOM 1658 O O . PRO A 1 215 ? 12.735 -1.394 20.333 1.00 91.88 215 PRO A O 1
ATOM 1661 N N . ASP A 1 216 ? 14.614 -1.440 21.575 1.00 87.62 216 ASP A N 1
ATOM 1662 C CA . ASP A 1 216 ? 15.204 -0.188 21.084 1.00 87.62 216 ASP A CA 1
ATOM 1663 C C . ASP A 1 216 ? 15.808 -0.292 19.672 1.00 87.62 216 ASP A C 1
ATOM 1665 O O . ASP A 1 216 ? 16.315 0.692 19.132 1.00 87.62 216 ASP A O 1
ATOM 1669 N N . VAL A 1 217 ? 15.820 -1.486 19.064 1.00 90.31 217 VAL A N 1
ATOM 1670 C CA . VAL A 1 217 ? 16.548 -1.728 17.813 1.00 90.31 217 VAL A CA 1
ATOM 1671 C C . VAL A 1 217 ? 15.668 -2.411 16.773 1.00 90.31 217 VAL A C 1
ATOM 1673 O O . VAL A 1 217 ? 15.285 -3.572 16.898 1.00 90.31 217 VAL A O 1
ATOM 1676 N N . LEU A 1 218 ? 15.460 -1.721 15.652 1.00 93.56 218 LEU A N 1
ATOM 1677 C CA . LEU A 1 218 ? 14.985 -2.344 14.421 1.00 93.56 218 LEU A CA 1
ATOM 1678 C C . LEU A 1 218 ? 16.143 -3.027 13.691 1.00 93.56 218 LEU A C 1
ATOM 1680 O O . LEU A 1 218 ? 17.228 -2.466 13.546 1.00 93.56 218 LEU A O 1
ATOM 1684 N N . LEU A 1 219 ? 15.913 -4.235 13.192 1.00 89.75 219 LEU A N 1
ATOM 1685 C CA . LEU A 1 219 ? 16.922 -5.080 12.565 1.00 89.75 219 LEU A CA 1
ATOM 1686 C C . LEU A 1 219 ? 16.721 -5.133 11.054 1.00 89.75 219 LEU A C 1
ATOM 1688 O O . LEU A 1 219 ? 15.658 -5.502 10.571 1.00 89.75 219 LEU A O 1
ATOM 1692 N N . GLY A 1 220 ? 17.755 -4.794 10.294 1.00 85.88 220 GLY A N 1
ATOM 1693 C CA . GLY A 1 220 ? 17.774 -4.894 8.842 1.00 85.88 220 GLY A CA 1
ATOM 1694 C C . GLY A 1 220 ? 18.077 -6.314 8.335 1.00 85.88 220 GLY A C 1
ATOM 1695 O O . GLY A 1 220 ? 18.140 -7.266 9.117 1.00 85.88 220 GLY A O 1
ATOM 1696 N N . PRO A 1 221 ? 18.345 -6.464 7.024 1.00 78.75 221 PRO A N 1
ATOM 1697 C CA . PRO A 1 221 ? 18.452 -7.768 6.363 1.00 78.75 221 PRO A CA 1
ATOM 1698 C C . PRO A 1 221 ? 19.482 -8.736 6.966 1.00 78.75 221 PRO A C 1
ATOM 1700 O O . PRO A 1 221 ? 19.251 -9.939 7.011 1.00 78.75 221 PRO A O 1
ATOM 1703 N N . ASN A 1 222 ? 20.587 -8.213 7.504 1.00 75.6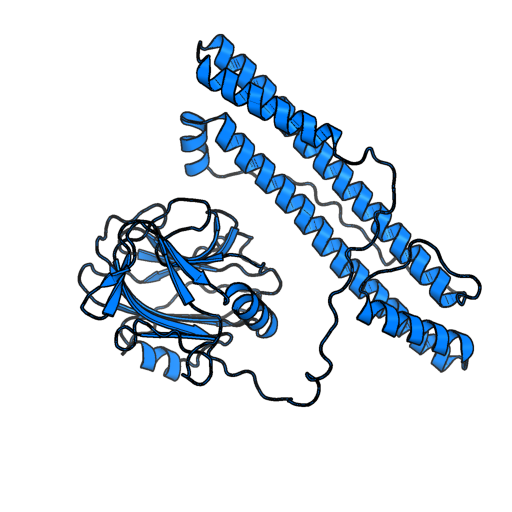9 222 ASN A N 1
ATOM 1704 C CA . ASN A 1 222 ? 21.657 -9.009 8.119 1.00 75.69 222 ASN A CA 1
ATOM 1705 C C . ASN A 1 222 ? 21.492 -9.165 9.643 1.00 75.69 222 ASN A C 1
ATOM 1707 O O . ASN A 1 222 ? 22.472 -9.409 10.344 1.00 75.69 222 ASN A O 1
ATOM 1711 N N . ARG A 1 223 ? 20.281 -8.935 10.177 1.00 80.44 223 ARG A N 1
ATOM 1712 C CA . ARG A 1 223 ? 19.975 -8.886 11.623 1.00 80.44 223 ARG A CA 1
ATOM 1713 C C . ARG A 1 223 ? 20.852 -7.909 12.425 1.00 80.44 223 ARG A C 1
ATOM 1715 O O . ARG A 1 223 ? 21.010 -8.051 13.637 1.00 80.44 223 ARG A O 1
ATOM 1722 N N . ARG A 1 224 ? 21.403 -6.906 11.739 1.00 80.62 224 ARG A N 1
ATOM 1723 C CA . ARG A 1 224 ? 22.086 -5.737 12.314 1.00 80.62 224 ARG A CA 1
ATOM 1724 C C . ARG A 1 224 ? 21.107 -4.575 12.414 1.00 80.62 224 ARG A C 1
ATOM 1726 O O . ARG A 1 224 ? 20.096 -4.601 11.720 1.00 80.62 224 ARG A O 1
ATOM 1733 N N . ALA A 1 225 ? 21.418 -3.565 13.221 1.00 83.31 225 ALA A N 1
ATOM 1734 C CA . ALA A 1 225 ? 20.597 -2.361 13.321 1.00 83.31 225 ALA A CA 1
ATOM 1735 C C . ALA A 1 225 ? 20.293 -1.773 11.928 1.00 83.31 225 ALA A C 1
ATOM 1737 O O . ALA A 1 225 ? 21.185 -1.629 11.088 1.00 83.31 225 ALA A O 1
ATOM 1738 N N . ALA A 1 226 ? 19.022 -1.484 11.664 1.00 87.44 226 ALA A N 1
ATOM 1739 C CA . ALA A 1 226 ? 18.555 -0.874 10.430 1.00 87.44 226 ALA A CA 1
ATOM 1740 C C . ALA A 1 226 ? 18.797 0.638 10.490 1.00 87.44 226 ALA A C 1
ATOM 1742 O O . ALA A 1 226 ? 17.959 1.389 10.982 1.00 87.44 226 ALA A O 1
ATOM 1743 N N . SER A 1 227 ? 19.952 1.084 9.994 1.00 80.88 227 SER A N 1
ATOM 1744 C CA . SER A 1 227 ? 20.300 2.507 9.955 1.00 80.88 227 SER A CA 1
ATOM 1745 C C . SER A 1 227 ? 19.198 3.341 9.292 1.00 80.88 227 SER A C 1
ATOM 1747 O O . SER A 1 227 ? 18.733 3.011 8.201 1.00 80.88 227 SER A O 1
ATOM 1749 N N . GLY A 1 228 ? 18.792 4.423 9.960 1.00 82.81 228 GLY A N 1
ATOM 1750 C CA . GLY A 1 228 ? 17.750 5.336 9.484 1.00 82.81 228 GLY A CA 1
ATOM 1751 C C . GLY A 1 228 ? 16.315 4.828 9.645 1.00 82.81 228 GLY A C 1
ATOM 1752 O O . GLY A 1 228 ? 15.399 5.513 9.204 1.00 82.81 228 GLY A O 1
ATOM 1753 N N . CYS A 1 229 ? 16.105 3.656 10.253 1.00 89.12 229 CYS A N 1
ATOM 1754 C CA . CYS A 1 229 ? 14.778 3.185 10.639 1.00 89.12 229 CYS A CA 1
ATOM 1755 C C . CYS A 1 229 ? 14.588 3.322 12.150 1.00 89.12 229 CYS A C 1
ATOM 1757 O O . CYS A 1 229 ? 15.452 2.899 12.916 1.00 89.12 229 CYS A O 1
ATOM 1759 N N . GLN A 1 230 ? 13.436 3.840 12.569 1.00 92.62 230 GLN A N 1
ATOM 1760 C CA . GLN A 1 230 ? 13.061 3.941 13.980 1.00 92.62 230 GLN A CA 1
ATOM 1761 C C . GLN A 1 230 ? 11.573 3.663 14.181 1.00 92.62 230 GLN A C 1
ATOM 1763 O O . GLN A 1 230 ? 10.766 3.872 13.268 1.00 92.62 230 GLN A O 1
ATOM 1768 N N . LEU A 1 231 ? 11.231 3.173 15.371 1.00 94.62 231 LEU A N 1
ATOM 1769 C CA . LEU A 1 231 ? 9.854 3.164 15.849 1.00 94.62 231 LEU A CA 1
ATOM 1770 C C . LEU A 1 231 ? 9.512 4.558 16.376 1.00 94.62 231 LEU A C 1
ATOM 1772 O O . LEU A 1 231 ? 10.347 5.217 16.986 1.00 94.62 231 LEU A O 1
ATOM 1776 N N . SER A 1 232 ? 8.303 5.012 16.066 1.00 95.31 232 SER A N 1
ATOM 1777 C CA . SER A 1 232 ? 7.792 6.325 16.454 1.00 95.31 232 SER A CA 1
ATOM 1778 C C . SER A 1 232 ? 6.368 6.141 16.960 1.00 95.31 232 SER A C 1
ATOM 1780 O O . SER A 1 232 ? 5.420 5.996 16.182 1.00 95.31 232 SER A O 1
ATOM 1782 N N . GLU A 1 233 ? 6.234 6.013 18.276 1.00 95.19 233 GLU A N 1
ATOM 1783 C CA . GLU A 1 233 ? 4.978 5.771 18.972 1.00 95.19 233 GLU A CA 1
ATOM 1784 C C . GLU A 1 233 ? 4.228 7.073 19.268 1.00 95.19 233 GLU A C 1
ATOM 1786 O O . GLU A 1 233 ? 4.791 8.095 19.653 1.00 95.19 233 GLU A O 1
ATOM 1791 N N . GLN A 1 234 ? 2.915 7.038 19.074 1.00 91.94 234 GLN A N 1
ATOM 1792 C CA . GLN A 1 234 ? 2.021 8.185 19.172 1.00 91.94 234 GLN A CA 1
ATOM 1793 C C . GLN A 1 234 ? 0.735 7.761 19.876 1.00 91.94 234 GLN A C 1
ATOM 1795 O O . GLN A 1 234 ? 0.328 6.605 19.781 1.00 91.94 234 GLN A O 1
ATOM 1800 N N . GLY A 1 235 ? 0.050 8.695 20.541 1.00 87.31 235 GLY A N 1
ATOM 1801 C CA . GLY A 1 235 ? -1.290 8.451 21.096 1.00 87.31 235 GLY A CA 1
ATOM 1802 C C . GLY A 1 235 ? -1.344 7.383 22.197 1.00 87.31 235 GLY A C 1
ATOM 1803 O O . GLY A 1 235 ? -2.336 6.669 22.302 1.00 87.31 235 GLY A O 1
ATOM 1804 N N . GLY A 1 236 ? -0.276 7.249 22.989 1.00 90.44 236 GLY A N 1
ATOM 1805 C CA . GLY A 1 236 ? -0.205 6.329 24.130 1.00 90.44 236 GLY A CA 1
ATOM 1806 C C . GLY A 1 236 ? 0.324 4.931 23.811 1.00 90.44 236 GLY A C 1
ATOM 1807 O O . GLY A 1 236 ? 0.571 4.170 24.742 1.00 90.44 236 GLY A O 1
ATOM 1808 N N . ASN A 1 237 ? 0.539 4.590 22.535 1.00 96.69 237 ASN A N 1
ATOM 1809 C CA . ASN A 1 237 ? 1.319 3.399 22.200 1.00 96.69 237 ASN A CA 1
ATOM 1810 C C . ASN A 1 237 ? 2.743 3.543 22.752 1.00 96.69 237 ASN A C 1
ATOM 1812 O O . ASN A 1 237 ? 3.251 4.657 22.884 1.00 96.69 237 ASN A O 1
ATOM 1816 N N . GLY A 1 238 ? 3.391 2.424 23.053 1.00 96.75 238 GLY A N 1
ATOM 1817 C CA . GLY A 1 238 ? 4.725 2.461 23.641 1.00 96.75 238 GLY A CA 1
ATOM 1818 C C . GLY A 1 238 ? 5.274 1.087 23.969 1.00 96.75 238 GLY A C 1
ATOM 1819 O O . GLY A 1 238 ? 4.550 0.089 23.966 1.00 96.75 238 GLY A O 1
ATOM 1820 N N . ILE A 1 239 ? 6.561 1.040 24.278 1.00 96.94 239 ILE A N 1
ATOM 1821 C CA . ILE A 1 239 ? 7.239 -0.177 24.712 1.00 96.94 239 ILE A CA 1
ATOM 1822 C C . ILE A 1 239 ? 7.028 -0.349 26.222 1.00 96.94 239 ILE A C 1
ATOM 1824 O O . ILE A 1 239 ? 7.349 0.536 27.015 1.00 96.94 239 ILE A O 1
ATOM 1828 N N . ALA A 1 240 ? 6.464 -1.484 26.630 1.00 96.19 240 ALA A N 1
ATOM 1829 C CA . ALA A 1 240 ? 6.276 -1.831 28.032 1.00 96.19 240 ALA A CA 1
ATOM 1830 C C . ALA A 1 240 ? 7.594 -2.260 28.694 1.00 96.19 240 ALA A C 1
ATOM 1832 O O . ALA A 1 240 ? 8.584 -2.575 28.036 1.00 96.19 240 ALA A O 1
ATOM 1833 N N . LYS A 1 241 ? 7.595 -2.345 30.032 1.00 95.75 241 LYS A N 1
ATOM 1834 C CA . LYS A 1 241 ? 8.772 -2.767 30.820 1.00 95.75 241 LYS A CA 1
ATOM 1835 C C . LYS A 1 241 ? 9.302 -4.150 30.441 1.00 95.75 241 LYS A C 1
ATOM 1837 O O . LYS A 1 241 ? 10.472 -4.436 30.657 1.00 95.75 241 LYS A O 1
ATOM 1842 N N . ASP A 1 242 ? 8.439 -5.008 29.913 1.00 95.25 242 ASP A N 1
ATOM 1843 C CA . ASP A 1 242 ? 8.782 -6.359 29.484 1.00 95.25 242 ASP A CA 1
ATOM 1844 C C . ASP A 1 242 ? 9.260 -6.420 28.015 1.00 95.25 242 ASP A C 1
ATOM 1846 O O . ASP A 1 242 ? 9.455 -7.510 27.466 1.00 95.25 242 ASP A O 1
ATOM 1850 N N . GLY A 1 243 ? 9.420 -5.254 27.379 1.00 97.06 243 GLY A N 1
ATOM 1851 C CA . GLY A 1 243 ? 9.870 -5.068 26.003 1.00 97.06 243 GLY A CA 1
ATOM 1852 C C . GLY A 1 243 ? 8.783 -5.229 24.940 1.00 97.06 243 GLY A C 1
ATOM 1853 O O . GLY A 1 243 ? 9.059 -5.026 23.760 1.00 97.06 243 GLY A O 1
ATOM 1854 N N . SER A 1 244 ? 7.553 -5.603 25.308 1.00 97.88 244 SER A N 1
ATOM 1855 C CA . SER A 1 244 ? 6.456 -5.708 24.340 1.00 97.88 244 SER A CA 1
ATOM 1856 C C . SER A 1 244 ? 6.023 -4.330 23.829 1.00 97.88 244 SER A C 1
ATOM 1858 O O . SER A 1 244 ? 6.042 -3.342 24.561 1.00 97.88 244 SER A O 1
ATOM 1860 N N . LEU A 1 245 ? 5.621 -4.249 22.560 1.00 98.19 245 LEU A N 1
ATOM 1861 C CA . LEU A 1 245 ? 5.107 -3.018 21.965 1.00 98.19 245 LEU A CA 1
ATOM 1862 C C . LEU A 1 245 ? 3.586 -2.983 22.140 1.00 98.19 245 LEU A C 1
ATOM 1864 O O . LEU A 1 245 ? 2.860 -3.780 21.542 1.00 98.19 245 LEU A O 1
ATOM 1868 N N . THR A 1 246 ? 3.116 -2.062 22.974 1.00 98.12 246 THR A N 1
ATOM 1869 C CA . THR A 1 246 ? 1.714 -1.930 23.374 1.00 98.12 246 THR A CA 1
ATOM 1870 C C . THR A 1 246 ? 0.947 -0.986 22.454 1.00 98.12 246 THR A C 1
ATOM 1872 O O . THR A 1 246 ? 1.415 0.096 22.094 1.00 98.12 246 THR A O 1
ATOM 1875 N N . MET A 1 247 ? -0.261 -1.410 22.092 1.00 97.62 247 MET A N 1
ATOM 1876 C CA . MET A 1 247 ? -1.213 -0.666 21.278 1.00 97.62 247 MET A CA 1
ATOM 1877 C C . MET A 1 247 ? -2.440 -0.382 22.145 1.00 97.62 247 MET A C 1
ATOM 1879 O O . MET A 1 247 ? -3.155 -1.311 22.523 1.00 97.62 247 MET A O 1
ATOM 1883 N N . VAL A 1 248 ? -2.683 0.881 22.496 1.00 94.81 248 VAL A N 1
ATOM 1884 C CA . VAL A 1 248 ? -3.754 1.272 23.445 1.00 94.81 248 VAL A CA 1
ATOM 1885 C C . VAL A 1 248 ? -4.784 2.232 22.846 1.00 94.81 248 VAL A C 1
ATOM 1887 O O . VAL A 1 248 ? -5.686 2.698 23.540 1.00 94.81 248 VAL A O 1
ATOM 1890 N N . GLY A 1 249 ? -4.697 2.495 21.542 1.00 87.50 249 GLY A N 1
ATOM 1891 C CA . GLY A 1 249 ? -5.515 3.493 20.841 1.00 87.50 249 GLY A CA 1
ATOM 1892 C C . GLY A 1 249 ? -4.692 4.413 19.939 1.00 87.50 249 GLY A C 1
ATOM 1893 O O . GLY A 1 249 ? -5.231 5.060 19.047 1.00 87.50 249 GLY A O 1
ATOM 1894 N N . GLY A 1 250 ? -3.380 4.449 20.160 1.00 93.12 250 GLY A N 1
ATOM 1895 C CA . GLY A 1 250 ? -2.437 5.265 19.420 1.00 93.12 250 GLY A CA 1
ATOM 1896 C C . GLY A 1 250 ? -1.998 4.662 18.090 1.00 93.12 250 GLY A C 1
ATOM 1897 O O . GLY A 1 250 ? -2.607 3.726 17.573 1.00 93.12 250 GLY A O 1
ATOM 1898 N N . LYS A 1 251 ? -0.908 5.197 17.533 1.00 94.94 251 LYS A N 1
ATOM 1899 C CA . LYS A 1 251 ? -0.284 4.726 16.287 1.00 94.94 251 LYS A CA 1
ATOM 1900 C C . LYS A 1 251 ? 1.204 4.538 16.516 1.00 94.94 251 LYS A C 1
ATOM 1902 O O . LYS A 1 251 ? 1.814 5.351 17.196 1.00 94.94 251 LYS A O 1
ATOM 1907 N N . THR A 1 252 ? 1.801 3.525 15.908 1.00 97.75 252 THR A N 1
ATOM 1908 C CA . THR A 1 252 ? 3.262 3.402 15.864 1.00 97.75 252 THR A CA 1
ATOM 1909 C C . THR A 1 252 ? 3.717 3.390 14.416 1.00 97.75 252 THR A C 1
ATOM 1911 O O . THR A 1 252 ? 3.263 2.562 13.628 1.00 97.75 252 THR A O 1
ATOM 1914 N N . LEU A 1 253 ? 4.585 4.323 14.039 1.00 96.69 253 LEU A N 1
ATOM 1915 C CA . LEU A 1 253 ? 5.166 4.391 12.702 1.00 96.69 253 LEU A CA 1
ATOM 1916 C C . LEU A 1 253 ? 6.497 3.645 12.672 1.00 96.69 253 LEU A C 1
ATOM 1918 O O . LEU A 1 253 ? 7.225 3.626 13.663 1.00 96.69 253 LEU A O 1
ATOM 1922 N N . ILE A 1 254 ? 6.831 3.083 11.510 1.00 94.81 254 ILE A N 1
ATOM 1923 C CA . ILE A 1 254 ? 8.211 2.702 11.200 1.00 94.81 254 ILE A CA 1
ATOM 1924 C C . ILE A 1 254 ? 8.771 3.723 10.219 1.00 94.81 254 ILE A C 1
ATOM 1926 O O . ILE A 1 254 ? 8.506 3.672 9.014 1.00 94.81 254 ILE A O 1
ATOM 1930 N N . GLU A 1 255 ? 9.529 4.674 10.740 1.00 88.75 255 GLU A N 1
ATOM 1931 C CA . GLU A 1 255 ? 10.128 5.723 9.926 1.00 88.75 255 GLU A CA 1
ATOM 1932 C C . GLU A 1 255 ? 11.284 5.163 9.085 1.00 88.75 255 GLU A C 1
ATOM 1934 O O . GLU A 1 255 ? 11.881 4.140 9.416 1.00 88.75 255 GLU A O 1
ATOM 1939 N N . GLY A 1 256 ? 11.556 5.785 7.935 1.00 86.31 256 GLY A N 1
ATOM 1940 C CA . GLY A 1 256 ? 12.650 5.388 7.037 1.00 86.31 256 GLY A CA 1
ATOM 1941 C C . GLY A 1 256 ? 12.433 4.109 6.212 1.00 86.31 256 GLY A C 1
ATOM 1942 O O . GLY A 1 256 ? 13.246 3.813 5.335 1.00 86.31 256 GLY A O 1
ATOM 1943 N N . LEU A 1 257 ? 11.337 3.362 6.416 1.00 92.06 257 LEU A N 1
ATOM 1944 C CA . LEU A 1 257 ? 11.135 2.066 5.750 1.00 92.06 257 LEU A CA 1
ATOM 1945 C C . LEU A 1 257 ? 10.286 2.113 4.469 1.00 92.06 257 LEU A C 1
ATOM 1947 O O . LEU A 1 257 ? 10.515 1.309 3.562 1.00 92.06 257 LEU A O 1
ATOM 1951 N N . ASN A 1 258 ? 9.308 3.022 4.384 1.00 92.38 258 ASN A N 1
ATOM 1952 C CA . ASN A 1 258 ? 8.208 2.972 3.403 1.00 92.38 258 ASN A CA 1
ATOM 1953 C C . ASN A 1 258 ? 8.680 2.729 1.960 1.00 92.38 258 ASN A C 1
ATOM 1955 O O . ASN A 1 258 ? 8.242 1.777 1.310 1.00 92.38 258 ASN A O 1
ATOM 1959 N N . ARG A 1 259 ? 9.624 3.542 1.472 1.00 87.12 259 ARG A N 1
ATOM 1960 C CA . ARG A 1 259 ? 10.159 3.428 0.109 1.00 87.12 259 ARG A CA 1
ATOM 1961 C C . ARG A 1 259 ? 10.906 2.121 -0.128 1.00 87.12 259 ARG A C 1
ATOM 1963 O O . ARG A 1 259 ? 10.729 1.495 -1.168 1.00 87.12 259 ARG A O 1
ATOM 1970 N N . LYS A 1 260 ? 11.718 1.684 0.839 1.00 86.19 260 LYS A N 1
ATOM 1971 C CA . LYS A 1 260 ? 12.484 0.434 0.745 1.00 86.19 260 LYS A CA 1
ATOM 1972 C C . LYS A 1 260 ? 11.551 -0.773 0.664 1.00 86.19 260 LYS A C 1
ATOM 1974 O O . LYS A 1 260 ? 11.736 -1.628 -0.199 1.00 86.19 260 LYS A O 1
ATOM 1979 N N . LEU A 1 261 ? 10.537 -0.817 1.530 1.00 93.25 261 LEU A N 1
ATOM 1980 C CA . LEU A 1 261 ? 9.519 -1.866 1.521 1.00 93.25 261 LEU A CA 1
ATOM 1981 C C . LEU A 1 261 ? 8.752 -1.881 0.194 1.00 93.25 261 LEU A C 1
ATOM 1983 O O . LEU A 1 261 ? 8.604 -2.942 -0.413 1.00 93.25 261 LEU A O 1
ATOM 1987 N N . LEU A 1 262 ? 8.309 -0.706 -0.270 1.00 94.25 262 LEU A N 1
ATOM 1988 C CA . LEU A 1 262 ? 7.610 -0.550 -1.542 1.00 94.25 262 LEU A CA 1
ATOM 1989 C C . LEU A 1 262 ? 8.439 -1.095 -2.704 1.00 94.25 262 LEU A C 1
ATOM 1991 O O . LEU A 1 262 ? 7.980 -1.990 -3.409 1.00 94.25 262 LEU A O 1
ATOM 1995 N N . SER A 1 263 ? 9.651 -0.573 -2.901 1.00 80.69 263 SER A N 1
ATOM 1996 C CA . SER A 1 263 ? 10.499 -0.942 -4.035 1.00 80.69 263 SER A CA 1
ATOM 1997 C C . SER A 1 263 ? 10.819 -2.432 -4.033 1.00 80.69 263 SER A C 1
ATOM 1999 O O . SER A 1 263 ? 10.710 -3.082 -5.071 1.00 80.69 263 SER A O 1
ATOM 2001 N N . ALA A 1 264 ? 11.137 -2.997 -2.866 1.00 84.50 264 ALA A N 1
ATOM 2002 C CA . ALA A 1 264 ? 11.460 -4.411 -2.759 1.00 84.50 264 ALA A CA 1
ATOM 2003 C C . ALA A 1 264 ? 10.265 -5.311 -3.119 1.00 84.50 264 ALA A C 1
ATOM 2005 O O . ALA A 1 264 ? 10.432 -6.250 -3.893 1.00 84.50 264 ALA A O 1
ATOM 2006 N N . CYS A 1 265 ? 9.056 -4.998 -2.637 1.00 93.19 265 CYS A N 1
ATOM 2007 C CA . CYS A 1 265 ? 7.853 -5.776 -2.960 1.00 93.19 265 CYS A CA 1
ATOM 2008 C C . CYS A 1 265 ? 7.400 -5.568 -4.417 1.00 93.19 265 CYS A C 1
ATOM 2010 O O . CYS A 1 265 ? 6.964 -6.515 -5.075 1.00 93.19 265 CYS A O 1
ATOM 2012 N N . LYS A 1 266 ? 7.535 -4.351 -4.969 1.00 90.56 266 LYS A N 1
ATOM 2013 C CA . LYS A 1 266 ? 7.252 -4.079 -6.392 1.00 90.56 266 LYS A CA 1
ATOM 2014 C C . LYS A 1 266 ? 8.195 -4.836 -7.319 1.00 90.56 266 LYS A C 1
ATOM 2016 O O . LYS A 1 266 ? 7.751 -5.237 -8.396 1.00 90.56 266 LYS A O 1
ATOM 2021 N N . LEU A 1 267 ? 9.455 -5.008 -6.922 1.00 79.94 267 LEU A N 1
ATOM 2022 C CA . LEU A 1 267 ? 10.461 -5.738 -7.688 1.00 79.94 267 LEU A CA 1
ATOM 2023 C C . LEU A 1 267 ? 10.210 -7.248 -7.638 1.00 79.94 267 LEU A C 1
ATOM 2025 O O . LEU A 1 267 ? 10.159 -7.895 -8.678 1.00 79.94 267 LEU A O 1
ATOM 2029 N N . SER A 1 268 ? 10.014 -7.806 -6.445 1.00 82.44 268 SER A N 1
ATOM 2030 C CA . SER A 1 268 ? 9.876 -9.255 -6.263 1.00 82.44 268 SER A CA 1
ATOM 2031 C C . SER A 1 268 ? 8.495 -9.805 -6.615 1.00 82.44 268 SER A C 1
ATOM 2033 O O . SER A 1 268 ? 8.359 -11.009 -6.839 1.00 82.44 268 SER A O 1
ATOM 2035 N N . LYS A 1 269 ? 7.465 -8.944 -6.607 1.00 92.25 269 LYS A N 1
ATOM 2036 C CA . LYS A 1 269 ? 6.036 -9.311 -6.636 1.00 92.25 269 LYS A CA 1
ATOM 2037 C C . LYS A 1 269 ? 5.611 -10.215 -5.476 1.00 92.25 269 LYS A C 1
ATOM 2039 O O . LYS A 1 269 ? 4.581 -10.879 -5.553 1.00 92.25 269 LYS A O 1
ATOM 2044 N N . GLN A 1 270 ? 6.408 -10.252 -4.417 1.00 93.94 270 GLN A N 1
ATOM 2045 C CA . GLN A 1 270 ? 6.275 -11.176 -3.306 1.00 93.94 270 GLN A CA 1
ATOM 2046 C C . GLN A 1 270 ? 6.396 -10.439 -1.979 1.00 93.94 270 GLN A C 1
ATOM 2048 O O . GLN A 1 270 ? 7.029 -9.387 -1.885 1.00 93.94 270 GLN A O 1
ATOM 2053 N N . TRP A 1 271 ? 5.759 -10.986 -0.952 1.00 97.19 271 TRP A N 1
ATOM 2054 C CA . TRP A 1 271 ? 5.703 -10.365 0.363 1.00 97.19 271 TRP A CA 1
ATOM 2055 C C . TRP A 1 271 ? 5.401 -11.410 1.429 1.00 97.19 271 TRP A C 1
ATOM 2057 O O . TRP A 1 271 ? 4.580 -12.302 1.208 1.00 97.19 271 TRP A O 1
ATOM 2067 N N . SER A 1 272 ? 6.027 -11.274 2.598 1.00 98.25 272 SER A N 1
ATOM 2068 C CA . SER A 1 272 ? 5.616 -12.017 3.790 1.00 98.25 272 SER A CA 1
ATOM 2069 C C . SER A 1 272 ? 5.674 -11.156 5.047 1.00 98.25 272 SER A C 1
ATOM 2071 O O . SER A 1 272 ? 6.538 -10.289 5.182 1.00 98.25 272 SER A O 1
ATOM 2073 N N . LEU A 1 273 ? 4.777 -11.449 5.984 1.00 98.62 273 LEU A N 1
ATOM 2074 C CA . LEU A 1 273 ? 4.734 -10.882 7.328 1.00 98.62 273 LEU A CA 1
ATOM 2075 C C . LEU A 1 273 ? 4.715 -12.030 8.337 1.00 98.62 273 LEU A C 1
ATOM 2077 O O . LEU A 1 273 ? 3.811 -12.863 8.291 1.00 98.62 273 LEU A O 1
ATOM 2081 N N . ALA A 1 274 ? 5.688 -12.053 9.245 1.00 98.50 274 ALA A N 1
ATOM 2082 C CA . ALA A 1 274 ? 5.616 -12.833 10.476 1.00 98.50 274 ALA A CA 1
ATOM 2083 C C . ALA A 1 274 ? 5.293 -11.892 11.640 1.00 98.50 274 ALA A C 1
ATOM 2085 O O . ALA A 1 274 ? 5.860 -10.800 11.708 1.00 98.50 274 ALA A O 1
ATOM 2086 N N . LEU A 1 275 ? 4.390 -12.295 12.531 1.00 98.75 275 LEU A N 1
ATOM 2087 C CA . LEU A 1 275 ? 3.947 -11.472 13.655 1.00 98.75 275 LEU A CA 1
ATOM 2088 C C . LEU A 1 275 ? 3.609 -12.355 14.857 1.00 98.75 275 LEU A C 1
ATOM 2090 O O . LEU A 1 275 ? 2.813 -13.286 14.732 1.00 98.75 275 LEU A O 1
ATOM 2094 N N . ASP A 1 276 ? 4.162 -12.000 16.013 1.00 98.69 276 ASP A N 1
ATOM 2095 C CA . ASP A 1 276 ? 3.818 -12.578 17.308 1.00 98.69 276 ASP A CA 1
ATOM 2096 C C . ASP A 1 276 ? 3.070 -11.507 18.108 1.00 98.69 276 ASP A C 1
ATOM 2098 O O . ASP A 1 276 ? 3.605 -10.419 18.344 1.00 98.69 276 ASP A O 1
ATOM 2102 N N . PHE A 1 277 ? 1.824 -11.784 18.489 1.00 98.75 277 PHE A N 1
ATOM 2103 C CA . PHE A 1 277 ? 0.942 -10.785 19.089 1.00 98.75 277 PHE A CA 1
ATOM 2104 C C . PHE A 1 277 ? -0.069 -11.386 20.065 1.00 98.75 277 PHE A C 1
ATOM 2106 O O . PHE A 1 277 ? -0.344 -12.582 20.045 1.00 98.75 277 PHE A O 1
ATOM 2113 N N . GLU A 1 278 ? -0.676 -10.526 20.873 1.00 98.62 278 GLU A N 1
ATOM 2114 C CA . GLU A 1 278 ? -1.824 -10.839 21.719 1.00 98.62 278 GLU A CA 1
ATOM 2115 C C . GLU A 1 278 ? -2.865 -9.723 21.610 1.00 98.62 278 GLU A C 1
ATOM 2117 O O . GLU A 1 278 ? -2.521 -8.541 21.621 1.00 98.62 278 GLU A O 1
ATOM 2122 N N . THR A 1 279 ? -4.143 -10.088 21.496 1.00 98.25 279 THR A N 1
ATOM 2123 C CA . THR A 1 279 ? -5.242 -9.113 21.490 1.00 98.25 279 THR A CA 1
ATOM 2124 C C . THR A 1 279 ? -5.729 -8.823 22.908 1.00 98.25 279 THR A C 1
ATOM 2126 O O . THR A 1 279 ? -5.936 -9.747 23.698 1.00 98.25 279 THR A O 1
ATOM 2129 N N . SER A 1 280 ? -5.953 -7.545 23.230 1.00 96.12 280 SER A N 1
ATOM 2130 C CA . SER A 1 280 ? -6.481 -7.141 24.544 1.00 96.12 280 SER A CA 1
ATOM 2131 C C . SER A 1 280 ? -7.999 -7.291 24.654 1.00 96.12 280 SER A C 1
ATOM 2133 O O . SER A 1 280 ? -8.530 -7.303 25.760 1.00 96.12 280 SER A O 1
ATOM 2135 N N . SER A 1 281 ? -8.715 -7.373 23.529 1.00 94.56 281 SER A N 1
ATOM 2136 C CA . SER A 1 281 ? -10.173 -7.513 23.497 1.00 94.56 281 SER A CA 1
ATOM 2137 C C . SER A 1 281 ? -10.620 -8.149 22.186 1.00 94.56 281 SER A C 1
ATOM 2139 O O . SER A 1 281 ? -10.089 -7.843 21.117 1.00 94.56 281 SER A O 1
ATOM 2141 N N . LEU A 1 282 ? -11.640 -9.005 22.260 1.00 94.00 282 LEU A N 1
ATOM 2142 C CA . LEU A 1 282 ? -12.322 -9.502 21.068 1.00 94.00 282 LEU A CA 1
ATOM 2143 C C . LEU A 1 282 ? -13.331 -8.499 20.500 1.00 94.00 282 LEU A C 1
ATOM 2145 O O . LEU A 1 282 ? -13.725 -8.679 19.365 1.00 94.00 282 LEU A O 1
ATOM 2149 N N . GLN A 1 283 ? -13.739 -7.440 21.206 1.00 92.75 283 GLN A N 1
ATOM 2150 C CA . GLN A 1 283 ? -14.676 -6.434 20.678 1.00 92.75 283 GLN A CA 1
ATOM 2151 C C . GLN A 1 283 ? -13.957 -5.359 19.835 1.00 92.75 283 GLN A C 1
ATOM 2153 O O . GLN A 1 283 ? -14.043 -4.165 20.111 1.00 92.75 283 GLN A O 1
ATOM 2158 N N . GLN A 1 284 ? -13.224 -5.788 18.805 1.00 89.56 284 GLN A N 1
ATOM 2159 C CA . GLN A 1 284 ? -12.555 -4.919 17.825 1.00 89.56 284 GLN A CA 1
ATOM 2160 C C . GLN A 1 284 ? -13.372 -4.893 16.528 1.00 89.56 284 GLN A C 1
ATOM 2162 O O . GLN A 1 284 ? -13.686 -5.954 15.997 1.00 89.56 284 GLN A O 1
ATOM 2167 N N . THR A 1 285 ? -13.707 -3.721 15.986 1.00 84.25 285 THR A N 1
ATOM 2168 C CA . THR A 1 285 ? -14.577 -3.602 14.796 1.00 84.25 285 THR A CA 1
ATOM 2169 C C . THR A 1 285 ? -14.023 -2.605 13.775 1.00 84.25 285 THR A C 1
ATOM 2171 O O . THR A 1 285 ? -13.113 -1.826 14.066 1.00 84.25 285 THR A O 1
ATOM 2174 N N . GLY A 1 286 ? -14.550 -2.615 12.548 1.00 78.12 286 GLY A N 1
ATOM 2175 C CA . GLY A 1 286 ? -14.218 -1.601 11.542 1.00 78.12 286 GLY A CA 1
ATOM 2176 C C . GLY A 1 286 ? -13.005 -1.921 10.660 1.00 78.12 286 GLY A C 1
ATOM 2177 O O . GLY A 1 286 ? -12.373 -1.016 10.103 1.00 78.12 286 GLY A O 1
ATOM 2178 N N . PRO A 1 287 ? -12.720 -3.199 10.402 1.00 90.56 287 PRO A N 1
ATOM 2179 C CA . PRO A 1 287 ? -11.734 -3.994 11.134 1.00 90.56 287 PRO A CA 1
ATOM 2180 C C . PRO A 1 287 ? -10.590 -3.157 11.725 1.00 90.56 287 PRO A C 1
ATOM 2182 O O . PRO A 1 287 ? -9.982 -2.353 11.013 1.00 90.56 287 PRO A O 1
ATOM 2185 N N . ALA A 1 288 ? -10.239 -3.386 12.985 1.00 96.50 288 ALA A N 1
ATOM 2186 C CA . ALA A 1 288 ? -9.147 -2.698 13.668 1.00 96.50 288 ALA A CA 1
ATOM 2187 C C . ALA A 1 288 ? -7.792 -3.006 13.009 1.00 96.50 288 ALA A C 1
ATOM 2189 O O . ALA A 1 288 ? -7.495 -4.162 12.697 1.00 96.50 288 ALA A O 1
ATOM 2190 N N . ARG A 1 289 ? -6.968 -1.984 12.757 1.00 97.69 289 ARG A N 1
ATOM 2191 C CA . ARG A 1 289 ? -5.715 -2.102 11.993 1.00 97.69 289 ARG A CA 1
ATOM 2192 C C . ARG A 1 289 ? -4.568 -2.533 12.900 1.00 97.69 289 ARG A C 1
ATOM 2194 O O . ARG A 1 289 ? -4.081 -1.755 13.707 1.00 97.69 289 ARG A O 1
ATOM 2201 N N . MET A 1 290 ? -4.094 -3.760 12.717 1.00 98.44 290 MET A N 1
ATOM 2202 C CA . MET A 1 290 ? -2.937 -4.275 13.450 1.00 98.44 290 MET A CA 1
ATOM 2203 C C . MET A 1 290 ? -1.634 -3.807 12.800 1.00 98.44 290 MET A C 1
ATOM 2205 O O . MET A 1 290 ? -0.763 -3.254 13.463 1.00 98.44 290 MET A O 1
ATOM 2209 N N . PHE A 1 291 ? -1.508 -4.021 11.489 1.00 98.38 291 PHE A N 1
ATOM 2210 C CA . PHE A 1 291 ? -0.281 -3.760 10.737 1.00 98.38 291 PHE A CA 1
ATOM 2211 C C . PHE A 1 291 ? -0.651 -3.359 9.310 1.00 98.38 291 PHE A C 1
ATOM 2213 O O . PHE A 1 291 ? -1.160 -4.184 8.546 1.00 98.38 291 PHE A O 1
ATOM 2220 N N . SER A 1 292 ? -0.443 -2.095 8.951 1.00 97.69 292 SER A N 1
ATOM 2221 C CA . SER A 1 292 ? -0.978 -1.516 7.716 1.00 97.69 292 SER A CA 1
ATOM 2222 C C . SER A 1 292 ? 0.056 -0.709 6.960 1.00 97.69 292 SER A C 1
ATOM 2224 O O . SER A 1 292 ? 0.743 0.120 7.541 1.00 97.69 292 SER A O 1
ATOM 2226 N N . PHE A 1 293 ? 0.125 -0.919 5.648 1.00 97.81 293 PHE A N 1
ATOM 2227 C CA . PHE A 1 293 ? 0.863 -0.068 4.726 1.00 97.81 293 PHE A CA 1
ATOM 2228 C C . PHE A 1 293 ? -0.138 0.664 3.837 1.00 97.81 293 PHE A C 1
ATOM 2230 O O . PHE A 1 293 ? -0.535 0.159 2.781 1.00 97.81 293 PHE A O 1
ATOM 2237 N N . SER A 1 294 ? -0.624 1.808 4.306 1.00 94.19 294 SER A N 1
ATOM 2238 C CA . SER A 1 294 ? -1.846 2.433 3.797 1.00 94.19 294 SER A CA 1
ATOM 2239 C C . SER A 1 294 ? -1.833 3.953 3.893 1.00 94.19 294 SER A C 1
ATOM 2241 O O . SER A 1 294 ? -1.004 4.565 4.566 1.00 94.19 294 SER A O 1
ATOM 2243 N N . LEU A 1 295 ? -2.743 4.570 3.142 1.00 84.31 295 LEU A N 1
ATOM 2244 C CA . LEU A 1 295 ? -3.043 5.992 3.254 1.00 84.31 295 LEU A CA 1
ATOM 2245 C C . LEU A 1 295 ? -4.247 6.219 4.173 1.00 84.31 295 LEU A C 1
ATOM 2247 O O . LEU A 1 295 ? -4.223 7.149 4.978 1.00 84.31 295 LEU A O 1
ATOM 2251 N N . ASN A 1 296 ? -5.300 5.408 4.011 1.00 81.69 296 ASN A N 1
ATOM 2252 C CA . ASN A 1 296 ? -6.567 5.511 4.737 1.00 81.69 296 ASN A CA 1
ATOM 2253 C C . ASN A 1 296 ? -7.419 4.224 4.603 1.00 81.69 296 ASN A C 1
ATOM 2255 O O . ASN A 1 296 ? -6.977 3.222 4.030 1.00 81.69 296 ASN A O 1
ATOM 2259 N N . GLY A 1 297 ? -8.677 4.263 5.061 1.00 73.31 297 GLY A N 1
ATOM 2260 C CA . GLY A 1 297 ? -9.619 3.141 5.049 1.00 73.31 297 GLY A CA 1
ATOM 2261 C C . GLY A 1 297 ? -10.008 2.609 3.659 1.00 73.31 297 GLY A C 1
ATOM 2262 O O . GLY A 1 297 ? -10.623 1.538 3.567 1.00 73.31 297 GLY A O 1
ATOM 2263 N N . TYR A 1 298 ? -9.605 3.286 2.582 1.00 77.00 298 TYR A N 1
ATOM 2264 C CA . TYR A 1 298 ? -9.946 2.958 1.195 1.00 77.00 298 TYR A CA 1
ATOM 2265 C C . TYR A 1 298 ? -8.736 2.678 0.296 1.00 77.00 298 TYR A C 1
ATOM 2267 O O . TYR A 1 298 ? -8.899 2.082 -0.768 1.00 77.00 298 TYR A O 1
ATOM 2275 N N . MET A 1 299 ? -7.535 3.092 0.698 1.00 78.56 299 MET A N 1
ATOM 2276 C CA . MET A 1 299 ? -6.325 3.000 -0.116 1.00 78.56 299 MET A CA 1
ATOM 2277 C C . MET A 1 299 ? -5.182 2.390 0.682 1.00 78.56 299 MET A C 1
ATOM 2279 O O . MET A 1 299 ? -4.702 2.976 1.656 1.00 78.56 299 MET A O 1
ATOM 2283 N N . ARG A 1 300 ? -4.713 1.222 0.237 1.00 93.62 300 ARG A N 1
ATOM 2284 C CA . ARG A 1 300 ? -3.628 0.496 0.900 1.00 93.62 300 ARG A CA 1
ATOM 2285 C C . ARG A 1 300 ? -2.803 -0.336 -0.061 1.00 93.62 300 ARG A C 1
ATOM 2287 O O . ARG A 1 300 ? -3.249 -0.664 -1.150 1.00 93.62 300 ARG A O 1
ATOM 2294 N N . ASN A 1 301 ? -1.618 -0.721 0.378 1.00 98.06 301 ASN A N 1
ATOM 2295 C CA . ASN A 1 301 ? -0.888 -1.846 -0.188 1.00 98.06 301 ASN A CA 1
ATOM 2296 C C . ASN A 1 301 ? -1.297 -3.130 0.540 1.00 98.06 301 ASN A C 1
ATOM 2298 O O . ASN A 1 301 ? -1.714 -4.095 -0.093 1.00 98.06 301 ASN A O 1
ATOM 2302 N N . PHE A 1 302 ? -1.292 -3.115 1.874 1.00 98.31 302 PHE A N 1
ATOM 2303 C CA . PHE A 1 302 ? -1.872 -4.184 2.682 1.00 98.31 302 PHE A CA 1
ATOM 2304 C C . PHE A 1 302 ? -2.342 -3.678 4.050 1.00 98.31 302 PHE A C 1
ATOM 2306 O O . PHE A 1 302 ? -1.858 -2.657 4.535 1.00 98.31 302 PHE A O 1
ATOM 2313 N N . SER A 1 303 ? -3.241 -4.428 4.685 1.00 98.31 303 SER A N 1
ATOM 2314 C CA . SER A 1 303 ? -3.534 -4.329 6.116 1.00 98.31 303 SER A CA 1
ATOM 2315 C C . SER A 1 303 ? -3.868 -5.700 6.690 1.00 98.31 303 SER A C 1
ATOM 2317 O O . SER A 1 303 ? -4.789 -6.364 6.207 1.00 98.31 303 SER A O 1
ATOM 2319 N N . LEU A 1 304 ? -3.170 -6.082 7.756 1.00 98.75 304 LEU A N 1
ATOM 2320 C CA . LEU A 1 304 ? -3.640 -7.094 8.694 1.00 98.75 304 LEU A CA 1
ATOM 2321 C C . LEU A 1 304 ? -4.556 -6.420 9.715 1.00 98.75 304 LEU A C 1
ATOM 2323 O O . LEU A 1 304 ? -4.193 -5.400 10.309 1.00 98.75 304 LEU A O 1
ATOM 2327 N N . CYS A 1 305 ? -5.741 -6.988 9.899 1.00 98.50 305 CYS A N 1
ATOM 2328 C CA . CYS A 1 305 ? -6.778 -6.430 10.748 1.00 98.50 305 CYS A CA 1
ATOM 2329 C C . CYS A 1 305 ? -7.407 -7.491 11.653 1.00 98.50 305 CYS A C 1
ATOM 2331 O O . CYS A 1 305 ? -7.354 -8.683 11.345 1.00 98.50 305 CYS A O 1
ATOM 2333 N N . GLN A 1 306 ? -8.078 -7.029 12.706 1.00 98.12 306 GLN A N 1
ATOM 2334 C CA . GLN A 1 306 ? -8.972 -7.829 13.540 1.00 98.12 306 GLN A CA 1
ATOM 2335 C C . GLN A 1 306 ? -10.414 -7.321 13.395 1.00 98.12 306 GLN A C 1
ATOM 2337 O O . GLN A 1 306 ? -10.665 -6.124 13.504 1.00 98.12 306 GLN A O 1
ATOM 2342 N N . GLU A 1 307 ? -11.356 -8.234 13.174 1.00 95.94 307 GLU A N 1
ATOM 2343 C CA . GLU A 1 307 ? -12.801 -7.998 13.249 1.00 95.94 307 GLU A CA 1
ATOM 2344 C C . GLU A 1 307 ? -13.395 -9.056 14.180 1.00 95.94 307 GLU A C 1
ATOM 2346 O O . GLU A 1 307 ? -13.434 -10.240 13.855 1.00 95.94 307 GLU A O 1
ATOM 2351 N N . ASN A 1 308 ? -13.846 -8.644 15.353 1.00 96.75 308 ASN A N 1
ATOM 2352 C CA . ASN A 1 308 ? -14.181 -9.527 16.457 1.00 96.75 308 ASN A CA 1
ATOM 2353 C C . ASN A 1 308 ? -13.036 -10.504 16.799 1.00 96.75 308 ASN A C 1
ATOM 2355 O O . ASN A 1 308 ? -11.904 -10.086 17.033 1.00 96.75 308 ASN A O 1
ATOM 2359 N N . ASP A 1 309 ? -13.296 -11.811 16.783 1.00 97.38 309 ASP A N 1
ATOM 2360 C CA . ASP A 1 309 ? -12.292 -12.863 16.944 1.00 97.38 309 ASP A CA 1
ATOM 2361 C C . ASP A 1 309 ? -11.588 -13.236 15.629 1.00 97.38 309 ASP A C 1
ATOM 2363 O O . ASP A 1 309 ? -10.755 -14.132 15.624 1.00 97.38 309 ASP A O 1
ATOM 2367 N N . GLN A 1 310 ? -11.899 -12.593 14.504 1.00 98.38 310 GLN A N 1
ATOM 2368 C CA . GLN A 1 310 ? -11.422 -12.981 13.180 1.00 98.38 310 GLN A CA 1
ATOM 2369 C C . GLN A 1 310 ? -10.266 -12.090 12.713 1.00 98.38 310 GLN A C 1
ATOM 2371 O O . GLN A 1 310 ? -10.406 -10.874 12.594 1.00 98.38 310 GLN A O 1
ATOM 2376 N N . LEU A 1 311 ? -9.142 -12.700 12.325 1.00 98.75 311 LEU A N 1
ATOM 2377 C CA . LEU A 1 311 ? -8.121 -12.007 11.540 1.00 98.75 311 LEU A CA 1
ATOM 2378 C C . LEU A 1 311 ? -8.558 -11.872 10.086 1.00 98.75 311 LEU A C 1
ATOM 2380 O O . LEU A 1 311 ? -9.048 -12.829 9.470 1.00 98.75 311 LEU A O 1
ATOM 2384 N N . VAL A 1 312 ? -8.310 -10.694 9.529 1.00 98.12 312 VAL A N 1
ATOM 2385 C CA . VAL A 1 312 ? -8.679 -10.323 8.168 1.00 98.12 312 VAL A CA 1
ATOM 2386 C C . VAL A 1 312 ? -7.487 -9.675 7.472 1.00 98.12 312 VAL A C 1
ATOM 2388 O O . VAL A 1 312 ? -6.852 -8.768 8.008 1.00 98.12 312 VAL A O 1
ATOM 2391 N N . LEU A 1 313 ? -7.196 -10.125 6.255 1.00 98.69 313 LEU A N 1
ATOM 2392 C CA . LEU A 1 313 ? -6.204 -9.534 5.371 1.00 98.69 313 LEU A CA 1
ATOM 2393 C C . LEU A 1 313 ? -6.897 -8.777 4.244 1.00 98.69 313 LEU A C 1
ATOM 2395 O O . LEU A 1 313 ? -7.704 -9.334 3.496 1.00 98.69 313 LEU A O 1
ATOM 2399 N N . ARG A 1 314 ? -6.485 -7.527 4.067 1.00 98.12 314 ARG A N 1
ATOM 2400 C CA . ARG A 1 314 ? -6.673 -6.798 2.816 1.00 98.12 314 ARG A CA 1
ATOM 2401 C C . ARG A 1 314 ? -5.323 -6.680 2.139 1.00 98.12 314 ARG A C 1
ATOM 2403 O O . ARG A 1 314 ? -4.407 -6.102 2.717 1.00 98.12 314 ARG A O 1
ATOM 2410 N N . LEU A 1 315 ? -5.196 -7.218 0.934 1.00 98.31 315 LEU A N 1
ATOM 2411 C CA . LEU A 1 315 ? -3.957 -7.188 0.161 1.00 98.31 315 LEU A CA 1
ATOM 2412 C C . LEU A 1 315 ? -4.264 -6.630 -1.220 1.00 98.31 315 LEU A C 1
ATOM 2414 O O . LEU A 1 315 ? -4.999 -7.250 -1.992 1.00 98.31 315 LEU A O 1
ATOM 2418 N N . ARG A 1 316 ? -3.725 -5.450 -1.526 1.00 98.06 316 ARG A N 1
ATOM 2419 C CA . ARG A 1 316 ? -3.828 -4.856 -2.854 1.00 98.06 316 ARG A CA 1
ATOM 2420 C C . ARG A 1 316 ? -2.926 -5.620 -3.804 1.00 98.06 316 ARG A C 1
ATOM 2422 O O . ARG A 1 316 ? -1.739 -5.795 -3.558 1.00 98.06 316 ARG A O 1
ATOM 2429 N N . THR A 1 317 ? -3.496 -6.017 -4.920 1.00 96.31 317 THR A N 1
ATOM 2430 C CA . THR A 1 317 ? -2.783 -6.479 -6.098 1.00 96.31 317 THR A CA 1
ATOM 2431 C C . THR A 1 317 ? -3.399 -5.790 -7.306 1.00 96.31 317 THR A C 1
ATOM 2433 O O . THR A 1 317 ? -4.414 -5.092 -7.200 1.00 96.31 317 THR A O 1
ATOM 2436 N N . THR A 1 318 ? -2.832 -6.016 -8.483 1.00 90.12 318 THR A N 1
ATOM 2437 C CA . THR A 1 318 ? -3.456 -5.667 -9.776 1.00 90.12 318 THR A CA 1
ATOM 2438 C C . THR A 1 318 ? -4.886 -6.199 -9.978 1.00 90.12 318 THR A C 1
ATOM 2440 O O . THR A 1 318 ? -5.554 -5.745 -10.901 1.00 90.12 318 THR A O 1
ATOM 2443 N N . GLN A 1 319 ? -5.385 -7.116 -9.136 1.00 89.62 319 GLN A N 1
ATOM 2444 C CA . GLN A 1 319 ? -6.712 -7.730 -9.281 1.00 89.62 319 GLN A CA 1
ATOM 2445 C C . GLN A 1 319 ? -7.665 -7.503 -8.097 1.00 89.62 319 GLN A C 1
ATOM 2447 O O . GLN A 1 319 ? -8.837 -7.852 -8.203 1.00 89.62 319 GLN A O 1
ATOM 2452 N N . THR A 1 320 ? -7.219 -6.909 -6.982 1.00 84.38 320 THR A N 1
ATOM 2453 C CA . THR A 1 320 ? -8.051 -6.785 -5.761 1.00 84.38 320 THR A CA 1
ATOM 2454 C C . THR A 1 320 ? -8.556 -5.377 -5.451 1.00 84.38 320 THR A C 1
ATOM 2456 O O . THR A 1 320 ? -9.212 -5.157 -4.425 1.00 84.38 320 THR A O 1
ATOM 2459 N N . GLY A 1 321 ? -8.299 -4.431 -6.359 1.00 80.69 321 GLY A N 1
ATOM 2460 C CA . GLY A 1 321 ? -8.657 -3.021 -6.218 1.00 80.69 321 GLY A CA 1
ATOM 2461 C C . GLY A 1 321 ? -7.789 -2.273 -5.203 1.00 80.69 321 GLY A C 1
ATOM 2462 O O . GLY A 1 321 ? -7.033 -2.865 -4.436 1.00 80.69 321 GLY A O 1
ATOM 2463 N N . ASP A 1 322 ? -7.924 -0.948 -5.174 1.00 79.69 322 ASP A N 1
ATOM 2464 C CA . ASP A 1 322 ? -7.042 -0.060 -4.396 1.00 79.69 322 ASP A CA 1
ATOM 2465 C C . ASP A 1 322 ? -7.105 -0.270 -2.878 1.00 79.69 322 ASP A C 1
ATOM 2467 O O . ASP A 1 322 ? -6.165 0.074 -2.160 1.00 79.69 322 ASP A O 1
ATOM 2471 N N . ASN A 1 323 ? -8.195 -0.872 -2.398 1.00 83.56 323 ASN A N 1
ATOM 2472 C CA . ASN A 1 323 ? -8.386 -1.190 -0.989 1.00 83.56 323 ASN A CA 1
ATOM 2473 C C . ASN A 1 323 ? -8.008 -2.634 -0.623 1.00 83.56 323 ASN A C 1
ATOM 2475 O O . ASN A 1 323 ? -8.071 -2.991 0.551 1.00 83.56 323 ASN A O 1
ATOM 2479 N N . GLY A 1 324 ? -7.685 -3.489 -1.601 1.00 89.44 324 GLY A N 1
ATOM 2480 C CA . GLY A 1 324 ? -7.417 -4.910 -1.367 1.00 89.44 324 GLY A CA 1
ATOM 2481 C C . GLY A 1 324 ? -8.604 -5.695 -0.793 1.00 89.44 324 GLY A C 1
ATOM 2482 O O . GLY A 1 324 ? -8.389 -6.633 -0.032 1.00 89.44 324 GLY A O 1
ATOM 2483 N N . THR A 1 325 ? -9.845 -5.289 -1.097 1.00 85.50 325 THR A N 1
ATOM 2484 C CA . THR A 1 325 ? -11.088 -5.885 -0.557 1.00 85.50 325 THR A CA 1
ATOM 2485 C C . THR A 1 325 ? -11.839 -6.770 -1.553 1.00 85.50 325 THR A C 1
ATOM 2487 O O . THR A 1 325 ? -12.900 -7.305 -1.229 1.00 85.50 325 THR A O 1
ATOM 2490 N N . LYS A 1 326 ? -11.313 -6.962 -2.769 1.00 82.62 326 LYS A N 1
ATOM 2491 C CA . LYS A 1 326 ? -11.922 -7.812 -3.806 1.00 82.62 326 LYS A CA 1
ATOM 2492 C C . LYS A 1 326 ? -10.996 -8.985 -4.181 1.00 82.62 326 LYS A C 1
ATOM 2494 O O . LYS A 1 326 ? -10.479 -9.000 -5.290 1.00 82.62 326 LYS A O 1
ATOM 2499 N N . PRO A 1 327 ? -10.778 -9.978 -3.300 1.00 90.75 327 PRO A N 1
ATOM 2500 C CA . PRO A 1 327 ? -11.491 -10.205 -2.046 1.00 90.75 327 PRO A CA 1
ATOM 2501 C C . PRO A 1 327 ? -10.763 -9.651 -0.817 1.00 90.75 327 PRO A C 1
ATOM 2503 O O . PRO A 1 327 ? -9.541 -9.565 -0.780 1.00 90.75 327 PRO A O 1
ATOM 2506 N N . GLU A 1 328 ? -11.537 -9.359 0.222 1.00 89.56 328 GLU A N 1
ATOM 2507 C CA . GLU A 1 328 ? -11.059 -9.337 1.597 1.00 89.56 328 GLU A CA 1
ATOM 2508 C C . GLU A 1 328 ? -10.945 -10.791 2.080 1.00 89.56 328 GLU A C 1
ATOM 2510 O O . GLU A 1 328 ? -11.863 -11.594 1.875 1.00 89.56 328 GLU A O 1
ATOM 2515 N N . VAL A 1 329 ? -9.807 -11.159 2.669 1.00 97.12 329 VAL A N 1
ATOM 2516 C CA . VAL A 1 329 ? -9.511 -12.551 3.026 1.00 97.12 329 VAL A CA 1
ATOM 2517 C C . VAL A 1 329 ? -9.603 -12.743 4.528 1.00 97.12 329 VAL A C 1
ATOM 2519 O O . VAL A 1 329 ? -8.809 -12.200 5.291 1.00 97.12 329 VAL A O 1
ATOM 2522 N N . LYS A 1 330 ? -10.550 -13.576 4.956 1.00 97.56 330 LYS A N 1
ATOM 2523 C CA . LYS A 1 330 ? -10.581 -14.102 6.322 1.00 97.56 330 LYS A CA 1
ATOM 2524 C C . LYS A 1 330 ? -9.438 -15.102 6.488 1.00 97.56 330 LYS A C 1
ATOM 2526 O O . LYS A 1 330 ? -9.294 -16.005 5.666 1.00 97.56 330 LYS A O 1
ATOM 2531 N N . LEU A 1 331 ? -8.628 -14.905 7.521 1.00 98.19 331 LEU A N 1
ATOM 2532 C CA . LEU A 1 331 ? -7.460 -15.727 7.817 1.00 98.19 331 LEU A CA 1
ATOM 2533 C C . LEU A 1 331 ? -7.813 -16.827 8.829 1.00 98.19 331 LEU A C 1
ATOM 2535 O O . LEU A 1 331 ? -8.174 -17.931 8.443 1.00 98.19 331 LEU A O 1
ATOM 2539 N N . GLY A 1 332 ? -7.762 -16.521 10.125 1.00 94.88 332 GLY A N 1
ATOM 2540 C CA . GLY A 1 332 ? -8.089 -17.449 11.208 1.00 94.88 332 GLY A CA 1
ATOM 2541 C C . GLY A 1 332 ? -8.622 -16.715 12.433 1.00 94.88 332 GLY A C 1
ATOM 2542 O O . GLY A 1 332 ? -8.491 -15.494 12.528 1.00 94.88 332 GLY A O 1
ATOM 2543 N N . LYS A 1 333 ? -9.247 -17.463 13.342 1.00 97.88 333 LYS A N 1
ATOM 2544 C CA . LYS A 1 333 ? -9.771 -16.923 14.598 1.00 97.88 333 LYS A CA 1
ATOM 2545 C C . LYS A 1 333 ? -8.687 -16.847 15.671 1.00 97.88 333 LYS A C 1
ATOM 2547 O O . LYS A 1 333 ? -7.800 -17.696 15.696 1.00 97.88 333 LYS A O 1
ATOM 2552 N N . ILE A 1 334 ? -8.787 -15.861 16.552 1.00 98.38 334 ILE A N 1
ATOM 2553 C CA . ILE A 1 334 ? -7.859 -15.605 17.657 1.00 98.38 334 ILE A CA 1
ATOM 2554 C C . ILE A 1 334 ? -8.584 -15.624 19.002 1.00 98.38 334 ILE A C 1
ATOM 2556 O O . ILE A 1 334 ? -9.805 -15.511 19.077 1.00 98.38 334 ILE A O 1
ATOM 2560 N N . GLN A 1 335 ? -7.815 -15.782 20.070 1.00 97.81 335 GLN A N 1
ATOM 2561 C CA . GLN A 1 335 ? -8.281 -15.850 21.446 1.00 97.81 335 GLN A CA 1
ATOM 2562 C C . GLN A 1 335 ? -7.673 -14.689 22.233 1.00 97.81 335 GLN A C 1
ATOM 2564 O O . GLN A 1 335 ? -6.496 -14.365 22.087 1.00 97.81 335 GLN A O 1
ATOM 2569 N N . GLN A 1 336 ? -8.484 -14.054 23.074 1.00 96.12 336 GLN A N 1
ATOM 2570 C CA . GLN A 1 336 ? -8.008 -13.011 23.978 1.00 96.12 336 GLN A CA 1
ATOM 2571 C C . GLN A 1 336 ? -7.085 -13.610 25.045 1.00 96.12 336 GLN A C 1
ATOM 2573 O O . GLN A 1 336 ? -7.341 -14.710 25.531 1.00 96.12 336 GLN A O 1
ATOM 2578 N N . GLY A 1 337 ? -6.012 -12.895 25.394 1.00 92.19 337 GLY A N 1
ATOM 2579 C CA . GLY A 1 337 ? -5.034 -13.337 26.399 1.00 92.19 337 GLY A CA 1
ATOM 2580 C C . GLY A 1 337 ? -4.127 -14.493 25.956 1.00 92.19 337 GLY A C 1
ATOM 2581 O O . GLY A 1 337 ? -3.348 -15.004 26.756 1.00 92.19 337 GLY A O 1
ATOM 2582 N N . LYS A 1 338 ? -4.227 -14.934 24.695 1.00 97.75 338 LYS A N 1
ATOM 2583 C CA . LYS A 1 338 ? -3.323 -15.917 24.100 1.00 97.75 338 LYS A CA 1
ATOM 2584 C C . LYS A 1 338 ? -2.363 -15.217 23.144 1.00 97.75 338 LYS A C 1
ATOM 2586 O O . LYS A 1 338 ? -2.785 -14.518 22.224 1.00 97.75 338 LYS A O 1
ATOM 2591 N N . THR A 1 339 ? -1.071 -15.497 23.298 1.00 98.44 339 THR A N 1
ATOM 2592 C CA . THR A 1 339 ? -0.084 -15.155 22.273 1.00 98.44 339 THR A CA 1
ATOM 2593 C C . THR A 1 339 ? -0.291 -16.029 21.037 1.00 98.44 339 THR A C 1
ATOM 2595 O O . THR A 1 339 ? -0.192 -17.256 21.108 1.00 98.44 339 THR A O 1
ATOM 2598 N N . HIS A 1 340 ? -0.542 -15.390 19.900 1.00 98.69 340 HIS A N 1
ATOM 2599 C CA . HIS A 1 340 ? -0.605 -16.020 18.590 1.00 98.69 340 HIS A CA 1
ATOM 2600 C C . HIS A 1 340 ? 0.661 -15.725 17.793 1.00 98.69 340 HIS A C 1
ATOM 2602 O O . HIS A 1 340 ? 1.149 -14.593 17.789 1.00 98.69 340 HIS A O 1
ATOM 2608 N N . ARG A 1 341 ? 1.159 -16.736 17.077 1.00 98.69 341 ARG A N 1
ATOM 2609 C CA . ARG A 1 341 ? 2.291 -16.600 16.150 1.00 98.69 341 ARG A CA 1
ATOM 2610 C C . ARG A 1 341 ? 1.816 -16.885 14.744 1.00 98.69 341 ARG A C 1
ATOM 2612 O O . ARG A 1 341 ? 1.369 -17.998 14.457 1.00 98.69 341 ARG A O 1
ATOM 2619 N N . ILE A 1 342 ? 1.905 -15.895 13.863 1.00 98.81 342 ILE A N 1
ATOM 2620 C CA . ILE A 1 342 ? 1.386 -16.007 12.501 1.00 98.81 342 ILE A CA 1
ATOM 2621 C C . ILE A 1 342 ? 2.450 -15.757 11.444 1.00 98.81 342 ILE A C 1
ATOM 2623 O O . ILE A 1 342 ? 3.390 -14.988 11.640 1.00 98.81 342 ILE A O 1
ATOM 2627 N N . VAL A 1 343 ? 2.241 -16.365 10.278 1.00 98.56 343 VAL A N 1
ATOM 2628 C CA . VAL A 1 343 ? 2.913 -15.988 9.035 1.00 98.56 343 VAL A CA 1
ATOM 2629 C C . VAL A 1 343 ? 1.883 -15.871 7.922 1.00 98.56 343 VAL A C 1
ATOM 2631 O O . VAL A 1 343 ? 1.116 -16.799 7.669 1.00 98.56 343 VAL A O 1
ATOM 2634 N N . ILE A 1 344 ? 1.902 -14.740 7.223 1.00 98.75 344 ILE A N 1
ATOM 2635 C CA . ILE A 1 344 ? 1.189 -14.522 5.963 1.00 98.75 344 ILE A CA 1
ATOM 2636 C C . ILE A 1 344 ? 2.248 -14.441 4.874 1.00 98.75 344 ILE A C 1
ATOM 2638 O O . ILE A 1 344 ? 3.201 -13.675 5.004 1.00 98.75 344 ILE A O 1
ATOM 2642 N N . THR A 1 345 ? 2.099 -15.218 3.806 1.00 97.12 345 THR A N 1
ATOM 2643 C CA . THR A 1 345 ? 3.047 -15.202 2.692 1.00 97.12 345 THR A CA 1
ATOM 2644 C C . THR A 1 345 ? 2.329 -15.198 1.352 1.00 97.12 345 THR A C 1
ATOM 2646 O O . THR A 1 345 ? 1.348 -15.921 1.160 1.00 97.12 345 THR A O 1
ATOM 2649 N N . TYR A 1 346 ? 2.798 -14.349 0.441 1.00 98.38 346 TYR A N 1
ATOM 2650 C CA . TYR A 1 346 ? 2.202 -14.143 -0.867 1.00 98.38 346 TYR A CA 1
ATOM 2651 C C . TYR A 1 346 ? 3.244 -14.121 -1.981 1.00 98.38 346 TYR A C 1
ATOM 2653 O O . TYR A 1 346 ? 4.246 -13.405 -1.921 1.00 98.38 346 TYR A O 1
ATOM 2661 N N . GLN A 1 347 ? 2.914 -14.837 -3.047 1.00 92.62 347 GLN A N 1
ATOM 2662 C CA . GLN A 1 347 ? 3.431 -14.655 -4.399 1.00 92.62 347 GLN A CA 1
ATOM 2663 C C . GLN A 1 347 ? 2.236 -14.651 -5.367 1.00 92.62 347 GLN A C 1
ATOM 2665 O O . GLN A 1 347 ? 1.161 -15.119 -4.979 1.00 92.62 347 GLN A O 1
ATOM 2670 N N . PRO A 1 348 ? 2.376 -14.173 -6.617 1.00 91.44 348 PRO A N 1
ATOM 2671 C CA . PRO A 1 348 ? 1.247 -14.079 -7.538 1.00 91.44 348 PRO A CA 1
ATOM 2672 C C . PRO A 1 348 ? 0.478 -15.404 -7.652 1.00 91.44 348 PRO A C 1
ATOM 2674 O O . PRO A 1 348 ? 1.047 -16.433 -8.013 1.00 91.44 348 PRO A O 1
ATOM 2677 N N . GLY A 1 349 ? -0.811 -15.379 -7.297 1.00 86.31 349 GLY A N 1
ATOM 2678 C CA . GLY A 1 349 ? -1.702 -16.545 -7.352 1.00 86.31 349 GLY A CA 1
ATOM 2679 C C . GLY A 1 349 ? -1.641 -17.489 -6.145 1.00 86.31 349 GLY A C 1
ATOM 2680 O O . GLY A 1 349 ? -2.418 -18.441 -6.097 1.00 86.31 349 GLY A O 1
ATOM 2681 N N . LYS A 1 350 ? -0.752 -17.253 -5.171 1.00 90.75 350 LYS A N 1
ATOM 2682 C CA . LYS A 1 350 ? -0.599 -18.108 -3.989 1.00 90.75 350 LYS A CA 1
ATOM 2683 C C . LYS A 1 350 ? -0.477 -17.280 -2.714 1.00 90.75 350 LYS A C 1
ATOM 2685 O O . LYS A 1 350 ? 0.583 -16.736 -2.410 1.00 90.75 350 LYS A O 1
ATOM 2690 N N . LEU A 1 351 ? -1.561 -17.258 -1.944 1.00 97.88 351 LEU A N 1
ATOM 2691 C CA . LEU A 1 351 ? -1.610 -16.759 -0.574 1.00 97.88 351 LEU A CA 1
ATOM 2692 C C . LEU A 1 351 ? -1.617 -17.951 0.387 1.00 97.88 351 LEU A C 1
ATOM 2694 O O . LEU A 1 351 ? -2.480 -18.826 0.289 1.00 97.88 351 LEU A O 1
ATOM 2698 N N . ALA A 1 352 ? -0.685 -17.974 1.335 1.00 91.56 352 ALA A N 1
ATOM 2699 C CA . ALA A 1 352 ? -0.664 -18.962 2.406 1.00 91.56 352 ALA A CA 1
ATOM 2700 C C . ALA A 1 352 ? -0.653 -18.286 3.777 1.00 91.56 352 ALA A C 1
ATOM 2702 O O . ALA A 1 352 ? -0.037 -17.235 3.972 1.00 91.56 352 ALA A O 1
ATOM 2703 N N . PHE A 1 353 ? -1.342 -18.921 4.721 1.00 98.50 353 PHE A N 1
ATOM 2704 C CA . PHE A 1 353 ? -1.472 -18.458 6.090 1.00 98.50 353 PHE A CA 1
ATOM 2705 C C . PHE A 1 353 ? -1.132 -19.582 7.067 1.00 98.50 353 PHE A C 1
ATOM 2707 O O . PHE A 1 353 ? -1.552 -20.731 6.897 1.00 98.50 353 PHE A O 1
ATOM 2714 N N . TYR A 1 354 ? -0.359 -19.232 8.087 1.00 96.44 354 TYR A N 1
ATOM 2715 C CA . TYR A 1 354 ? 0.049 -20.120 9.163 1.00 96.44 354 TYR A CA 1
ATOM 2716 C C . TYR A 1 354 ? -0.223 -19.437 10.495 1.00 96.44 354 TYR A C 1
ATOM 2718 O O . TYR A 1 354 ? 0.022 -18.239 10.633 1.00 96.44 354 TYR A O 1
ATOM 2726 N N . MET A 1 355 ? -0.710 -20.202 11.464 1.00 98.31 355 MET A N 1
ATOM 2727 C CA . MET A 1 355 ? -0.980 -19.739 12.821 1.00 98.31 355 MET A CA 1
ATOM 2728 C C . MET A 1 355 ? -0.686 -20.877 13.795 1.00 98.31 355 MET A C 1
ATOM 2730 O O . MET A 1 355 ? -1.142 -22.000 13.574 1.00 98.31 355 MET A O 1
ATOM 2734 N N . ASP A 1 356 ? 0.062 -20.583 14.857 1.00 96.88 356 ASP A N 1
ATOM 2735 C CA . ASP A 1 356 ? 0.333 -21.483 15.986 1.00 96.88 356 ASP A CA 1
ATOM 2736 C C . ASP A 1 356 ? 0.768 -22.897 15.542 1.00 96.88 356 ASP A C 1
ATOM 2738 O O . ASP A 1 356 ? 0.213 -23.919 15.955 1.00 96.88 356 ASP A O 1
ATOM 2742 N N . GLY A 1 357 ? 1.730 -22.956 14.618 1.00 89.50 357 GLY A N 1
ATOM 2743 C CA . GLY A 1 357 ? 2.311 -24.200 14.117 1.00 89.50 357 GLY A CA 1
ATOM 2744 C C . GLY A 1 357 ? 1.448 -24.966 13.111 1.00 89.50 357 GLY A C 1
ATOM 2745 O O . GLY A 1 357 ? 1.793 -26.103 12.781 1.00 89.50 357 GLY A O 1
ATOM 2746 N N . LYS A 1 358 ? 0.352 -24.382 12.605 1.00 91.00 358 LYS A N 1
ATOM 2747 C CA . LYS A 1 358 ? -0.567 -25.007 11.637 1.00 91.00 358 LYS A CA 1
ATOM 2748 C C . LYS A 1 358 ? -0.705 -24.173 10.365 1.00 91.00 358 LYS A C 1
ATOM 2750 O O . LYS A 1 358 ? -0.674 -22.948 10.415 1.00 91.00 358 LYS A O 1
ATOM 2755 N N . SER A 1 359 ? -0.905 -24.837 9.225 1.00 90.19 359 SER A N 1
ATOM 2756 C CA . SER A 1 359 ? -1.348 -24.180 7.988 1.00 90.19 359 SER A CA 1
ATOM 2757 C C . SER A 1 359 ? -2.869 -24.077 7.988 1.00 90.19 359 SER A C 1
ATOM 2759 O O . SER A 1 359 ? -3.552 -25.070 8.238 1.00 90.19 359 SER A O 1
ATOM 2761 N N . ILE A 1 360 ? -3.392 -22.882 7.725 1.00 92.25 360 ILE A N 1
ATOM 2762 C CA . ILE A 1 360 ? -4.830 -22.619 7.684 1.00 92.25 360 ILE A CA 1
ATOM 2763 C C . ILE A 1 360 ? -5.220 -22.314 6.231 1.00 92.25 360 ILE A C 1
ATOM 2765 O O . ILE A 1 360 ? -4.637 -21.408 5.626 1.00 92.25 360 ILE A O 1
ATOM 2769 N N . PRO A 1 361 ? -6.188 -23.045 5.646 1.00 87.44 361 PRO A N 1
ATOM 2770 C CA . PRO A 1 361 ? -6.682 -22.757 4.306 1.00 87.44 361 PRO A CA 1
ATOM 2771 C C . PRO A 1 361 ? -7.281 -21.352 4.215 1.00 87.44 361 PRO A C 1
ATOM 2773 O O . PRO A 1 361 ? -8.079 -20.950 5.058 1.00 87.44 361 PRO A O 1
ATOM 2776 N N . VAL A 1 362 ? -6.929 -20.622 3.158 1.00 95.56 362 VAL A N 1
ATOM 2777 C CA . VAL A 1 362 ? -7.420 -19.263 2.904 1.00 95.56 362 VAL A CA 1
ATOM 2778 C C . VAL A 1 362 ? -7.812 -19.088 1.445 1.00 95.56 362 VAL A C 1
ATOM 2780 O O . VAL A 1 362 ? -7.319 -19.787 0.551 1.00 95.56 362 VAL A O 1
ATOM 2783 N N . LYS A 1 363 ? -8.696 -18.119 1.197 1.00 92.62 363 LYS A N 1
ATOM 2784 C CA . LYS A 1 363 ? -9.072 -17.727 -0.161 1.00 92.62 363 LYS A CA 1
ATOM 2785 C C . LYS A 1 363 ? -7.839 -17.222 -0.909 1.00 92.62 363 LYS A C 1
ATOM 2787 O O . LYS A 1 363 ? -7.128 -16.347 -0.422 1.00 92.62 363 LYS A O 1
ATOM 2792 N N . GLN A 1 364 ? -7.611 -17.766 -2.100 1.00 94.00 364 GLN A N 1
ATOM 2793 C CA . GLN A 1 364 ? -6.491 -17.356 -2.937 1.00 94.00 364 GLN A CA 1
ATOM 2794 C C . GLN A 1 364 ? -6.732 -15.975 -3.547 1.00 94.00 364 GLN A C 1
ATOM 2796 O O . GLN A 1 364 ? -7.864 -15.591 -3.855 1.00 94.00 364 GLN A O 1
ATOM 2801 N N . ILE A 1 365 ? -5.637 -15.242 -3.718 1.00 92.38 365 ILE A N 1
ATOM 2802 C CA . ILE A 1 365 ? -5.587 -13.937 -4.370 1.00 92.38 365 ILE A CA 1
ATOM 2803 C C . ILE A 1 365 ? -4.643 -14.060 -5.569 1.00 92.38 365 ILE A C 1
ATOM 2805 O O . ILE A 1 365 ? -3.637 -14.763 -5.499 1.00 92.38 365 ILE A O 1
ATOM 2809 N N . SER A 1 366 ? -4.977 -13.387 -6.668 1.00 89.19 366 SER A N 1
ATOM 2810 C CA . SER A 1 366 ? -4.157 -13.320 -7.881 1.00 89.19 366 SER A CA 1
ATOM 2811 C C . SER A 1 366 ? -3.666 -11.896 -8.146 1.00 89.19 366 SER A C 1
ATOM 2813 O O . SER A 1 366 ? -4.092 -10.941 -7.495 1.00 89.19 366 SER A O 1
ATOM 2815 N N . GLY A 1 367 ? -2.765 -11.752 -9.117 1.00 90.69 367 GLY A N 1
ATOM 2816 C CA . GLY A 1 367 ? -2.168 -10.473 -9.500 1.00 90.69 367 GLY A CA 1
ATOM 2817 C C . GLY A 1 367 ? -0.870 -10.158 -8.761 1.00 90.69 367 GLY A C 1
ATOM 2818 O O . GLY A 1 367 ? -0.444 -10.878 -7.863 1.00 90.69 367 GLY A O 1
ATOM 2819 N N . ASP A 1 368 ? -0.218 -9.072 -9.155 1.00 93.31 368 ASP A N 1
ATOM 2820 C CA . ASP A 1 368 ? 1.065 -8.665 -8.588 1.00 93.31 368 ASP A CA 1
ATOM 2821 C C . ASP A 1 368 ? 1.000 -7.305 -7.865 1.00 93.31 368 ASP A C 1
ATOM 2823 O O . ASP A 1 368 ? -0.074 -6.713 -7.734 1.00 93.31 368 ASP A O 1
ATOM 2827 N N . PHE A 1 369 ? 2.153 -6.825 -7.390 1.00 95.88 369 PHE A N 1
ATOM 2828 C CA . PHE A 1 369 ? 2.304 -5.563 -6.655 1.00 95.88 369 PHE A CA 1
ATOM 2829 C C . PHE A 1 369 ? 2.767 -4.378 -7.513 1.00 95.88 369 PHE A C 1
ATOM 2831 O O . PHE A 1 369 ? 3.165 -3.351 -6.973 1.00 95.88 369 PHE A O 1
ATOM 2838 N N . SER A 1 370 ? 2.749 -4.471 -8.848 1.00 85.56 370 SER A N 1
ATOM 2839 C CA . SER A 1 370 ? 3.125 -3.345 -9.728 1.00 85.56 370 SER A CA 1
ATOM 2840 C C . SER A 1 370 ? 2.330 -2.063 -9.438 1.00 85.56 370 SER A C 1
ATOM 2842 O O . SER A 1 370 ? 2.881 -0.969 -9.558 1.00 85.56 370 SER A O 1
ATOM 2844 N N . ASN A 1 371 ? 1.090 -2.198 -8.962 1.00 78.25 371 ASN A N 1
ATOM 2845 C CA . ASN A 1 371 ? 0.198 -1.098 -8.599 1.00 78.25 371 ASN A CA 1
ATOM 2846 C C . ASN A 1 371 ? 0.351 -0.587 -7.152 1.00 78.25 371 ASN A C 1
ATOM 2848 O O . ASN A 1 371 ? -0.423 0.276 -6.731 1.00 78.25 371 ASN A O 1
ATOM 2852 N N . TRP A 1 372 ? 1.313 -1.096 -6.374 1.00 95.50 372 TRP A N 1
ATOM 2853 C CA . TRP A 1 372 ? 1.597 -0.550 -5.046 1.00 95.50 372 TRP A CA 1
ATOM 2854 C C . TRP A 1 372 ? 2.150 0.875 -5.142 1.00 95.50 372 TRP A C 1
ATOM 2856 O O . TRP A 1 372 ? 2.902 1.212 -6.068 1.00 95.50 372 TRP A O 1
ATOM 2866 N N . LYS A 1 373 ? 1.790 1.697 -4.151 1.00 89.06 373 LYS A N 1
ATOM 2867 C CA . LYS A 1 373 ? 2.156 3.119 -4.043 1.00 89.06 373 LYS A CA 1
ATOM 2868 C C . LYS A 1 373 ? 2.928 3.398 -2.755 1.00 89.06 373 LYS A C 1
ATOM 2870 O O . LYS A 1 373 ? 2.877 2.605 -1.819 1.00 89.06 373 LYS A O 1
ATOM 2875 N N . GLU A 1 374 ? 3.635 4.522 -2.693 1.00 90.88 374 GLU A N 1
ATOM 2876 C CA . GLU A 1 374 ? 4.283 4.962 -1.453 1.00 90.88 374 GLU A CA 1
ATOM 2877 C C . GLU A 1 374 ? 3.211 5.434 -0.465 1.00 90.88 374 GLU A C 1
ATOM 2879 O O . GLU A 1 374 ? 2.534 6.436 -0.684 1.00 90.88 374 GLU A O 1
ATOM 2884 N N . TYR A 1 375 ? 3.022 4.652 0.595 1.00 94.12 375 TYR A N 1
ATOM 2885 C CA . TYR A 1 375 ? 2.084 4.913 1.682 1.00 94.12 375 TYR A CA 1
ATOM 2886 C C . TYR A 1 375 ? 2.825 4.965 3.018 1.00 94.12 375 TYR A C 1
ATOM 2888 O O . TYR A 1 375 ? 4.054 4.918 3.037 1.00 94.12 375 TYR A O 1
ATOM 2896 N N . GLN A 1 376 ? 2.099 5.085 4.130 1.00 96.31 376 GLN A N 1
ATOM 2897 C CA . GLN A 1 376 ? 2.694 5.055 5.460 1.00 96.31 376 GLN A CA 1
ATOM 2898 C C . GLN A 1 376 ? 2.563 3.656 6.058 1.00 96.31 376 GLN A C 1
ATOM 2900 O O . GLN A 1 376 ? 1.477 3.073 6.040 1.00 96.31 376 GLN A O 1
ATOM 2905 N N . LEU A 1 377 ? 3.663 3.104 6.577 1.00 97.25 377 LEU A N 1
ATOM 2906 C CA . LEU A 1 377 ? 3.608 1.900 7.395 1.00 97.25 377 LEU A CA 1
ATOM 2907 C C . LEU A 1 377 ? 3.263 2.275 8.842 1.00 97.25 377 LEU A C 1
ATOM 2909 O O . LEU A 1 377 ? 3.980 3.055 9.473 1.00 97.25 377 LEU A O 1
ATOM 2913 N N . VAL A 1 378 ? 2.152 1.729 9.333 1.00 97.62 378 VAL A N 1
ATOM 2914 C CA . VAL A 1 378 ? 1.536 2.033 10.627 1.00 97.62 378 VAL A CA 1
ATOM 2915 C C . VAL A 1 378 ? 1.169 0.737 11.342 1.00 97.62 378 VAL A C 1
ATOM 2917 O O . VAL A 1 378 ? 0.619 -0.194 10.749 1.00 97.62 378 VAL A O 1
ATOM 2920 N N . LEU A 1 379 ? 1.459 0.690 12.634 1.00 98.31 379 LEU A N 1
ATOM 2921 C CA . LEU A 1 379 ? 1.122 -0.390 13.542 1.00 98.31 379 LEU A CA 1
ATOM 2922 C C . LEU A 1 379 ? 0.074 0.116 14.536 1.00 98.31 379 LEU A C 1
ATOM 2924 O O . LEU A 1 379 ? 0.130 1.263 14.986 1.00 98.31 379 LEU A O 1
ATOM 2928 N N . GLY A 1 380 ? -0.894 -0.739 14.853 1.00 97.25 380 GLY A N 1
ATOM 2929 C CA . GLY A 1 380 ? -1.950 -0.461 15.825 1.00 97.25 380 GLY A CA 1
ATOM 2930 C C . GLY A 1 380 ? -3.021 0.541 15.382 1.00 97.25 380 GLY A C 1
ATOM 2931 O O . GLY A 1 380 ? -3.934 0.793 16.161 1.00 97.25 380 GLY A O 1
ATOM 2932 N N . ASN A 1 381 ? -2.947 1.120 14.173 1.00 96.50 381 ASN A N 1
ATOM 2933 C CA . ASN A 1 381 ? -3.969 2.039 13.654 1.00 96.50 381 ASN A CA 1
ATOM 2934 C C . ASN A 1 381 ? -3.872 2.262 12.123 1.00 96.50 381 ASN A C 1
ATOM 2936 O O . ASN A 1 381 ? -3.081 1.626 11.425 1.00 96.50 381 ASN A O 1
ATOM 2940 N N . GLU A 1 382 ? -4.696 3.171 11.601 1.00 88.88 382 GLU A N 1
ATOM 2941 C CA . GLU A 1 382 ? -4.697 3.701 10.235 1.00 88.88 382 GLU A CA 1
ATOM 2942 C C . GLU A 1 382 ? -3.944 5.042 10.168 1.00 88.88 382 GLU A C 1
ATOM 2944 O O . GLU A 1 382 ? -3.899 5.782 11.149 1.00 88.88 382 GLU A O 1
ATOM 2949 N N . TRP A 1 383 ? -3.363 5.405 9.020 1.00 88.69 383 TRP A N 1
ATOM 2950 C CA . TRP A 1 383 ? -2.582 6.647 8.919 1.00 88.69 383 TRP A CA 1
ATOM 2951 C C . TRP A 1 383 ? -3.446 7.907 9.098 1.00 88.69 383 TRP A C 1
ATOM 2953 O O . TRP A 1 383 ? -3.281 8.632 10.080 1.00 88.69 383 TRP A O 1
ATOM 2963 N N . LYS A 1 384 ? -4.400 8.150 8.188 1.00 78.75 384 LYS A N 1
ATOM 2964 C CA . LYS A 1 384 ? -5.246 9.362 8.196 1.00 78.75 384 LYS A CA 1
ATOM 2965 C C . LYS A 1 384 ? -6.589 9.233 8.919 1.00 78.75 384 LYS A C 1
ATOM 2967 O O . LYS A 1 384 ? -7.278 10.233 9.074 1.00 78.75 384 LYS A O 1
ATOM 2972 N N . GLU A 1 385 ? -6.965 8.035 9.343 1.00 75.31 385 GLU A N 1
ATOM 2973 C CA . GLU A 1 385 ? -8.220 7.775 10.060 1.00 75.31 385 GLU A CA 1
ATOM 2974 C C . GLU A 1 385 ? -7.922 7.188 11.442 1.00 75.31 385 GLU A C 1
ATOM 2976 O O . GLU A 1 385 ? -6.757 6.973 11.791 1.00 75.31 385 GLU A O 1
ATOM 2981 N N . ASP A 1 386 ? -8.973 6.926 12.218 1.00 84.31 386 ASP A N 1
ATOM 2982 C CA . ASP A 1 386 ? -8.880 6.171 13.462 1.00 84.31 386 ASP A CA 1
ATOM 2983 C C . ASP A 1 386 ? -9.610 4.828 13.333 1.00 84.31 386 ASP A C 1
ATOM 2985 O O . ASP A 1 386 ? -10.824 4.748 13.141 1.00 84.31 386 ASP A O 1
ATOM 2989 N N . ARG A 1 387 ? -8.819 3.758 13.364 1.00 88.50 387 ARG A N 1
ATOM 2990 C CA . ARG A 1 387 ? -9.222 2.347 13.318 1.00 88.50 387 ARG A CA 1
ATOM 2991 C C . ARG A 1 387 ? -8.313 1.563 14.261 1.00 88.50 387 ARG A C 1
ATOM 2993 O O . ARG A 1 387 ? -7.719 0.555 13.860 1.00 88.50 387 ARG A O 1
ATOM 3000 N N . ALA A 1 388 ? -8.141 2.094 15.468 1.00 94.19 388 ALA A N 1
ATOM 3001 C CA . ALA A 1 388 ? -7.183 1.589 16.430 1.00 94.19 388 ALA A CA 1
ATOM 3002 C C . ALA A 1 388 ? -7.392 0.105 16.733 1.00 94.19 388 ALA A C 1
ATOM 3004 O O . ALA A 1 388 ? -8.512 -0.361 16.929 1.00 94.19 388 ALA A O 1
ATOM 3005 N N . TRP A 1 389 ? -6.285 -0.620 16.812 1.00 98.19 389 TRP A N 1
ATOM 3006 C CA . TRP A 1 389 ? -6.222 -1.953 17.380 1.00 98.19 389 TRP A CA 1
ATOM 3007 C C . TRP A 1 389 ? -5.605 -1.878 18.772 1.00 98.19 389 TRP A C 1
ATOM 3009 O O . TRP A 1 389 ? -4.691 -1.093 19.015 1.00 98.19 389 TRP A O 1
ATOM 3019 N N . LYS A 1 390 ? -6.113 -2.701 19.690 1.00 97.31 390 LYS A N 1
ATOM 3020 C CA . LYS A 1 390 ? -5.651 -2.763 21.079 1.00 97.31 390 LYS A CA 1
ATOM 3021 C C . LYS A 1 390 ? -5.121 -4.149 21.397 1.00 97.31 390 LYS A C 1
ATOM 3023 O O . LYS A 1 390 ? -5.837 -5.141 21.239 1.00 97.31 390 LYS A O 1
ATOM 3028 N N . GLY A 1 391 ? -3.885 -4.195 21.859 1.00 98.12 391 GLY A N 1
ATOM 3029 C CA . GLY A 1 391 ? -3.148 -5.428 22.066 1.00 98.12 391 GLY A CA 1
ATOM 3030 C C . GLY A 1 391 ? -1.656 -5.172 22.170 1.00 98.12 391 GLY A C 1
ATOM 3031 O O . GLY A 1 391 ? -1.215 -4.047 22.399 1.00 98.12 391 GLY A O 1
ATOM 3032 N N . GLN A 1 392 ? -0.878 -6.233 22.017 1.00 98.44 392 GLN A N 1
ATOM 3033 C CA . GLN A 1 392 ? 0.566 -6.204 22.203 1.00 98.44 392 GLN A CA 1
ATOM 3034 C C . GLN A 1 392 ? 1.252 -6.967 21.078 1.00 98.44 392 GLN A C 1
ATOM 3036 O O . GLN A 1 392 ? 0.777 -8.026 20.665 1.00 98.44 392 GLN A O 1
ATOM 3041 N N . PHE A 1 393 ? 2.375 -6.441 20.596 1.00 98.69 393 PHE A N 1
ATOM 3042 C CA . PHE A 1 393 ? 3.284 -7.140 19.693 1.00 98.69 393 PHE A CA 1
ATOM 3043 C C . PHE A 1 393 ? 4.550 -7.552 20.440 1.00 98.69 393 PHE A C 1
ATOM 3045 O O . PHE A 1 393 ? 5.133 -6.772 21.191 1.00 98.69 393 PHE A O 1
ATOM 3052 N N . PHE A 1 394 ? 4.996 -8.780 20.195 1.00 98.50 394 PHE A N 1
ATOM 3053 C CA . PHE A 1 394 ? 6.210 -9.348 20.786 1.00 98.50 394 PHE A CA 1
ATOM 3054 C C . PHE A 1 394 ? 7.342 -9.481 19.769 1.00 98.50 394 PHE A C 1
ATOM 3056 O O . PHE A 1 39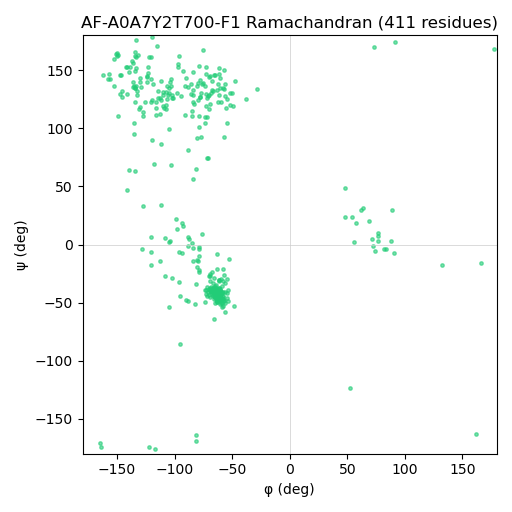4 ? 8.514 -9.458 20.141 1.00 98.50 394 PHE A O 1
ATOM 3063 N N . ARG A 1 395 ? 6.995 -9.628 18.488 1.00 98.25 395 ARG A N 1
ATOM 3064 C CA . ARG A 1 395 ? 7.935 -9.710 17.369 1.00 98.25 395 ARG A CA 1
ATOM 3065 C C . ARG A 1 395 ? 7.211 -9.440 16.060 1.00 98.25 395 ARG A C 1
ATOM 3067 O O . ARG A 1 395 ? 6.077 -9.875 15.888 1.00 98.25 395 ARG A O 1
ATOM 3074 N N . PHE A 1 396 ? 7.893 -8.813 15.109 1.00 98.38 396 PHE A N 1
ATOM 3075 C CA . PHE A 1 396 ? 7.465 -8.811 13.712 1.00 98.38 396 PHE A CA 1
ATOM 3076 C C . PHE A 1 396 ? 8.649 -8.918 12.755 1.00 98.38 396 PHE A C 1
ATOM 3078 O O . PHE A 1 396 ? 9.761 -8.489 13.057 1.00 98.38 396 PHE A O 1
ATOM 3085 N N . GLU A 1 397 ? 8.404 -9.477 11.574 1.00 97.62 397 GLU A N 1
ATOM 3086 C CA . GLU A 1 397 ? 9.383 -9.577 10.492 1.00 97.62 397 GLU A CA 1
ATOM 3087 C C . GLU A 1 397 ? 8.691 -9.345 9.144 1.00 97.62 397 GLU A C 1
ATOM 3089 O O . GLU A 1 397 ? 7.683 -9.983 8.834 1.00 97.62 397 GLU A O 1
ATOM 3094 N N . LEU A 1 398 ? 9.248 -8.447 8.332 1.00 97.56 398 LEU A N 1
ATOM 3095 C CA . LEU A 1 398 ? 8.776 -8.120 6.989 1.00 97.56 398 LEU A CA 1
ATOM 3096 C C . LEU A 1 398 ? 9.761 -8.628 5.944 1.00 97.56 398 LEU A C 1
ATOM 3098 O O . LEU A 1 398 ? 10.957 -8.339 6.013 1.00 97.56 398 LEU A O 1
ATOM 3102 N N . TYR A 1 399 ? 9.238 -9.314 4.935 1.00 95.31 399 TYR A N 1
ATOM 3103 C CA . TYR A 1 399 ? 10.012 -9.895 3.847 1.00 95.31 399 TYR A CA 1
ATOM 3104 C C . TYR A 1 399 ? 9.510 -9.402 2.495 1.00 95.31 399 TYR A C 1
ATOM 3106 O O . TYR A 1 399 ? 8.305 -9.254 2.289 1.00 95.31 399 TYR A O 1
ATOM 3114 N N . SER A 1 400 ? 10.430 -9.228 1.549 1.00 91.88 400 SER A N 1
ATOM 3115 C CA . SER A 1 400 ? 10.117 -8.961 0.141 1.00 91.88 400 SER A CA 1
ATOM 3116 C C . SER A 1 400 ? 10.046 -10.238 -0.697 1.00 91.88 400 SER A C 1
ATOM 3118 O O . SER A 1 400 ? 10.091 -10.174 -1.918 1.00 91.88 400 SER A O 1
ATOM 3120 N N . VAL A 1 401 ? 9.949 -11.412 -0.074 1.00 83.75 401 VAL A N 1
ATOM 3121 C CA . VAL A 1 401 ? 9.804 -12.704 -0.759 1.00 83.75 401 VAL A CA 1
ATOM 3122 C C . VAL A 1 401 ? 8.698 -13.525 -0.114 1.00 83.75 401 VAL A C 1
ATOM 3124 O O . VAL A 1 401 ? 8.325 -13.280 1.039 1.00 83.75 401 VAL A O 1
ATOM 3127 N N . ALA A 1 402 ? 8.197 -14.520 -0.840 1.00 89.56 402 ALA A N 1
ATOM 3128 C CA . ALA A 1 402 ? 7.349 -15.547 -0.272 1.00 89.56 402 ALA A CA 1
ATOM 3129 C C . ALA A 1 402 ? 8.226 -16.554 0.485 1.00 89.56 402 ALA A C 1
ATOM 3131 O O . ALA A 1 402 ? 9.192 -17.083 -0.064 1.00 89.56 402 ALA A O 1
ATOM 3132 N N . LEU A 1 403 ? 7.909 -16.815 1.752 1.00 83.25 403 LEU A N 1
ATOM 3133 C CA . LEU A 1 403 ? 8.629 -17.799 2.554 1.00 83.25 403 LEU A CA 1
ATOM 3134 C C . LEU A 1 403 ? 8.218 -19.213 2.138 1.00 83.25 403 LEU A C 1
ATOM 3136 O O . LEU A 1 403 ? 7.036 -19.509 1.941 1.00 83.25 403 LEU A O 1
ATOM 3140 N N . ALA A 1 404 ? 9.194 -20.118 2.068 1.00 79.62 404 ALA A N 1
ATOM 3141 C CA . ALA A 1 404 ? 8.912 -21.533 1.863 1.00 79.62 404 ALA A CA 1
ATOM 3142 C C . ALA A 1 404 ? 8.068 -22.084 3.026 1.00 79.62 404 ALA A C 1
ATOM 3144 O O . ALA A 1 404 ? 8.252 -21.694 4.177 1.00 79.62 404 ALA A O 1
ATOM 3145 N N . ALA A 1 405 ? 7.176 -23.043 2.756 1.00 74.75 405 ALA A N 1
ATOM 3146 C CA . ALA A 1 405 ? 6.223 -23.546 3.753 1.00 74.75 405 ALA A CA 1
ATOM 3147 C C . ALA A 1 405 ? 6.889 -24.031 5.054 1.00 74.75 405 ALA A C 1
ATOM 3149 O O . ALA A 1 405 ? 6.425 -23.709 6.144 1.00 74.75 405 ALA A O 1
ATOM 3150 N N . ARG A 1 406 ? 8.016 -24.751 4.950 1.00 73.69 406 ARG A N 1
ATOM 3151 C CA . ARG A 1 406 ? 8.802 -25.201 6.112 1.00 73.69 406 ARG A CA 1
ATOM 3152 C C . ARG A 1 406 ? 9.312 -24.026 6.948 1.00 73.69 406 ARG A C 1
ATOM 3154 O O . ARG A 1 406 ? 9.263 -24.081 8.173 1.00 73.69 406 ARG A O 1
ATOM 3161 N N . GLU A 1 407 ? 9.796 -22.981 6.285 1.00 78.44 407 GLU A N 1
ATOM 3162 C CA . GLU A 1 407 ? 10.335 -21.785 6.926 1.00 78.44 407 GLU A CA 1
ATOM 3163 C C . GLU A 1 407 ? 9.233 -20.950 7.593 1.00 78.44 407 GLU A C 1
ATOM 3165 O O . GLU A 1 407 ? 9.395 -20.511 8.735 1.00 78.44 407 GLU A O 1
ATOM 3170 N N . ALA A 1 408 ? 8.104 -20.773 6.902 1.00 80.81 408 ALA A N 1
ATOM 3171 C CA . ALA A 1 408 ? 6.923 -20.101 7.427 1.00 80.81 408 ALA A CA 1
ATOM 3172 C C . ALA A 1 408 ? 6.377 -20.829 8.665 1.00 80.81 408 ALA A C 1
ATOM 3174 O O . ALA A 1 408 ? 6.163 -20.209 9.702 1.00 80.81 408 ALA A O 1
ATOM 3175 N N . LEU A 1 409 ? 6.238 -22.157 8.598 1.00 77.69 409 LEU A N 1
ATOM 3176 C CA . LEU A 1 409 ? 5.737 -22.962 9.710 1.00 77.69 409 LEU A CA 1
ATOM 3177 C C . LEU A 1 409 ? 6.661 -22.894 10.931 1.00 77.69 409 LEU A C 1
ATOM 3179 O O . LEU A 1 409 ? 6.178 -22.735 12.049 1.00 77.69 409 LEU A O 1
ATOM 3183 N N . ALA A 1 410 ? 7.980 -22.970 10.725 1.00 76.44 410 ALA A N 1
ATOM 3184 C CA . ALA A 1 410 ? 8.964 -22.890 11.805 1.00 76.44 410 ALA A CA 1
ATOM 3185 C C . ALA A 1 410 ? 8.881 -21.572 12.594 1.00 76.44 410 ALA A C 1
ATOM 3187 O O . ALA A 1 410 ? 9.155 -21.564 13.787 1.00 76.44 410 ALA A O 1
ATOM 3188 N N . ARG A 1 411 ? 8.455 -20.477 11.954 1.00 88.56 411 ARG A N 1
ATOM 3189 C CA . ARG A 1 411 ? 8.272 -19.164 12.598 1.00 88.56 411 ARG A CA 1
ATOM 3190 C C . ARG A 1 411 ? 6.988 -19.026 13.407 1.00 88.56 411 ARG A C 1
ATOM 3192 O O . ARG A 1 411 ? 6.850 -18.029 14.104 1.00 88.56 411 ARG A O 1
ATOM 3199 N N . THR A 1 412 ? 6.077 -19.992 13.297 1.00 86.25 412 THR A N 1
ATOM 3200 C CA . THR A 1 412 ? 4.798 -20.018 14.028 1.00 86.25 412 THR A CA 1
ATOM 3201 C C . THR A 1 412 ? 4.780 -21.006 15.192 1.00 86.25 412 THR A C 1
ATOM 3203 O O . THR A 1 412 ? 3.729 -21.200 15.796 1.00 86.25 412 THR A O 1
ATOM 3206 N N . ARG A 1 413 ? 5.903 -21.680 15.464 1.00 75.38 413 ARG A N 1
ATOM 3207 C CA . ARG A 1 413 ? 6.017 -22.688 16.526 1.00 75.38 413 ARG A CA 1
ATOM 3208 C C . ARG A 1 413 ? 6.403 -22.091 17.858 1.00 75.38 413 ARG A C 1
ATOM 3210 O O . ARG A 1 413 ? 6.968 -20.977 17.876 1.00 75.38 413 ARG A O 1
#

Sequence (413 aa):
MKNIPNLFTFLLLALSMVLTGLSLAETAAYHPAQARKEIYELRITQADSLYADQLEVLARQYTSALDGTAALLQKQGQLEGLLAVKAELKRFNETETVPAKNSDGTHASVLKLRTIYNQSRAKADAQRGQSMTKLTQSYLADLGALQKKLTQDGELEQALRVKTEVTKAQKFMASLPAGQARGHSAVPPQPSNPNVDRDRHAAAPLILAWDRNRPDVLLGPNRRAASGCQLSEQGGNGIAKDGSLTMVGGKTLIEGLNRKLLSACKLSKQWSLALDFETSSLQQTGPARMFSFSLNGYMRNFSLCQENDQLVLRLRTTQTGDNGTKPEVKLGKIQQGKTHRIVITYQPGKLAFYMDGKSIPVKQISGDFSNWKEYQLVLGNEWKEDRAWKGQFFRFELYSVALAAREALARTR

pLDDT: mean 81.24, std 20.46, range [23.86, 98.81]